Protein AF-S9SF63-F1 (afdb_monomer)

Secondary structure (DSSP, 8-state):
-PPPPPP-TTHHHHHHHHHHHHTT-HHHHHHHHHHHHHHSTT-HHHHHHHHHHHHHHT-HHHHHHHHHHHHHH-TT-HHHHHHHHHHHHHTT-HHHHHHHHHHHHHH-TT-HHHHHHHHHHHHHTT-HHHHHHHHHHHTTTS---HHHHHHHHHHHHHTT-HHHHHHHHHHHHHH-TT-HHHHHHHHHHHHHTT-HHHHHHHHGGGG-SSS--HHHHHHHHHHHHHTT-HHHHHHHHHHHHHHHHHHHHHTTT--SEEEE-SBS--S---TTSGGGG------B--HHHHHHHHHHHHHTT--EEEE-SSSS-GGGSTTHHHHHHHHHHTT-EEEEEE-STT--HHHHHHHHHH--SEEEEEE--SSHHHHHHHSTT--HHHHHHHHHHHHHHHTTSS-EEEEEEE-SSS-HHHHHHHHHHHHHTT---EEEE----TTTTS--SEEETTTTEEESS--SS------HHHHHEEEE-TTSEEES-TTT-SS-TTEEEETTTS-HHHHHHSHHHHHHHHHHHHS--TTSTTGGG---S--

Structure (mmCIF, N/CA/C/O backbone):
data_AF-S9SF63-F1
#
_entry.id   AF-S9SF63-F1
#
loop_
_atom_site.group_PDB
_atom_site.id
_atom_site.type_symbol
_atom_site.label_atom_id
_atom_site.label_alt_id
_atom_site.label_comp_id
_atom_site.label_asym_id
_atom_site.label_entity_id
_atom_site.label_seq_id
_atom_site.pdbx_PDB_ins_code
_atom_site.Cartn_x
_atom_site.Cartn_y
_atom_site.Cartn_z
_atom_site.occupancy
_atom_site.B_iso_or_equiv
_atom_site.auth_seq_id
_atom_site.auth_comp_id
_atom_site.auth_asym_id
_atom_site.auth_atom_id
_atom_site.pdbx_PDB_model_num
ATOM 1 N N . MET A 1 1 ? 37.913 -46.992 -35.379 1.00 38.44 1 MET A N 1
ATOM 2 C CA . MET A 1 1 ? 38.208 -46.673 -33.968 1.00 38.44 1 MET A CA 1
ATOM 3 C C . MET A 1 1 ? 37.415 -45.438 -33.601 1.00 38.44 1 MET A C 1
ATOM 5 O O . MET A 1 1 ? 37.740 -44.353 -34.059 1.00 38.44 1 MET A O 1
ATOM 9 N N . SER A 1 2 ? 36.317 -45.628 -32.880 1.00 41.56 2 SER A N 1
ATOM 10 C CA . SER A 1 2 ? 35.478 -44.558 -32.345 1.00 41.56 2 SER A CA 1
ATOM 11 C C . SER A 1 2 ? 36.283 -43.828 -31.269 1.00 41.56 2 SER A C 1
ATOM 13 O O . SER A 1 2 ? 36.704 -44.463 -30.302 1.00 41.56 2 SER A O 1
ATOM 15 N N . HIS A 1 3 ? 36.568 -42.537 -31.446 1.00 42.31 3 HIS A N 1
ATOM 16 C CA . HIS A 1 3 ? 37.151 -41.742 -30.366 1.00 42.31 3 HIS A CA 1
ATOM 17 C C . HIS A 1 3 ? 36.178 -41.720 -29.177 1.00 42.31 3 HIS A C 1
ATOM 19 O O . HIS A 1 3 ? 34.980 -41.517 -29.393 1.00 42.31 3 HIS A O 1
ATOM 25 N N . PRO A 1 4 ? 36.655 -41.948 -27.940 1.00 45.84 4 PRO A N 1
ATOM 26 C CA . PRO A 1 4 ? 35.818 -41.759 -26.767 1.00 45.84 4 PRO A CA 1
ATOM 27 C C . PRO A 1 4 ? 35.407 -40.278 -26.707 1.00 45.84 4 PRO A C 1
ATOM 29 O O . PRO A 1 4 ? 36.229 -39.415 -27.028 1.00 45.84 4 PRO A O 1
ATOM 32 N N . PRO A 1 5 ? 34.157 -39.953 -26.335 1.00 51.12 5 PRO A N 1
ATOM 33 C CA . PRO A 1 5 ? 33.762 -38.563 -26.167 1.00 51.12 5 PRO A CA 1
ATOM 34 C C . PRO A 1 5 ? 34.651 -37.934 -25.089 1.00 51.12 5 PRO A C 1
ATOM 36 O O . PRO A 1 5 ? 34.799 -38.490 -23.999 1.00 51.12 5 PRO A O 1
ATOM 39 N N . HIS A 1 6 ? 35.279 -36.798 -25.402 1.00 54.94 6 HIS A N 1
ATOM 40 C CA . HIS A 1 6 ? 35.983 -36.006 -24.397 1.00 54.94 6 HIS A CA 1
ATOM 41 C C . HIS A 1 6 ? 35.004 -35.678 -23.256 1.00 54.94 6 HIS A C 1
ATOM 43 O O . HIS A 1 6 ? 33.873 -35.279 -23.547 1.00 54.94 6 HIS A O 1
ATOM 49 N N . PRO A 1 7 ? 35.393 -35.859 -21.980 1.00 60.97 7 PRO A N 1
ATOM 50 C CA . PRO A 1 7 ? 34.524 -35.515 -20.863 1.00 60.97 7 PRO A CA 1
ATOM 51 C C . PRO A 1 7 ? 34.191 -34.023 -20.931 1.00 60.97 7 PRO A C 1
ATOM 53 O O . PRO A 1 7 ? 35.088 -33.201 -21.122 1.00 60.97 7 PRO A O 1
ATOM 56 N N . ASP A 1 8 ? 32.904 -33.693 -20.808 1.00 74.38 8 ASP A N 1
ATOM 57 C CA . ASP A 1 8 ? 32.425 -32.312 -20.824 1.00 74.38 8 ASP A CA 1
ATOM 58 C C . ASP A 1 8 ? 33.157 -31.512 -19.728 1.00 74.38 8 ASP A C 1
ATOM 60 O O . ASP A 1 8 ? 32.989 -31.816 -18.540 1.00 74.38 8 ASP A O 1
ATOM 64 N N . PRO A 1 9 ? 33.981 -30.507 -20.088 1.00 76.25 9 PRO A N 1
ATOM 65 C CA . PRO A 1 9 ? 34.770 -29.748 -19.122 1.00 76.25 9 PRO A CA 1
ATOM 66 C C . PRO A 1 9 ? 33.896 -28.966 -18.131 1.00 76.25 9 PRO A C 1
ATOM 68 O O . PRO A 1 9 ? 34.390 -28.534 -17.090 1.00 76.25 9 PRO A O 1
ATOM 71 N N . LEU A 1 10 ? 32.604 -28.788 -18.426 1.00 86.38 10 LEU A N 1
ATOM 72 C CA . LEU A 1 10 ? 31.649 -28.142 -17.534 1.00 86.38 10 LEU A CA 1
ATOM 73 C C . LEU A 1 10 ? 31.012 -29.102 -16.528 1.00 86.38 10 LEU A C 1
ATOM 75 O O . LEU A 1 10 ? 30.537 -28.638 -15.491 1.00 86.38 10 LEU A O 1
ATOM 79 N N . ALA A 1 11 ? 30.997 -30.412 -16.790 1.00 85.50 11 ALA A N 1
ATOM 80 C CA . ALA A 1 11 ? 30.270 -31.373 -15.960 1.00 85.50 11 ALA A CA 1
ATOM 81 C C . ALA A 1 11 ? 30.672 -31.329 -14.468 1.00 85.50 11 ALA A C 1
ATOM 83 O O . ALA A 1 11 ? 29.767 -31.306 -13.629 1.00 85.50 11 ALA A O 1
ATOM 84 N N . PRO A 1 12 ? 31.967 -31.218 -14.097 1.00 89.19 12 PRO A N 1
ATOM 85 C CA . PRO A 1 12 ? 32.358 -31.052 -12.696 1.00 89.19 12 PRO A CA 1
ATOM 86 C C . PRO A 1 12 ? 31.850 -29.736 -12.093 1.00 89.19 12 PRO A C 1
ATOM 88 O O . PRO A 1 12 ? 31.264 -29.741 -11.016 1.00 89.19 12 PRO A O 1
ATOM 91 N N . LEU A 1 13 ? 31.988 -28.616 -12.815 1.00 90.31 13 LEU A N 1
ATOM 92 C CA . LEU A 1 13 ? 31.566 -27.290 -12.342 1.00 90.31 13 LEU A CA 1
ATOM 93 C C . LEU A 1 13 ? 30.051 -27.211 -12.114 1.00 90.31 13 LEU A C 1
ATOM 95 O O . LEU A 1 13 ? 29.602 -26.618 -11.134 1.00 90.31 13 LEU A O 1
ATOM 99 N N . LEU A 1 14 ? 29.262 -27.801 -13.015 1.00 90.19 14 LEU A N 1
ATOM 100 C CA . LEU A 1 14 ? 27.804 -27.845 -12.902 1.00 90.19 14 LEU A CA 1
ATOM 101 C C . LEU A 1 14 ? 27.357 -28.795 -11.784 1.00 90.19 14 LEU A C 1
ATOM 103 O O . LEU A 1 14 ? 26.437 -28.464 -11.038 1.00 90.19 14 LEU A O 1
ATOM 107 N N . SER A 1 15 ? 28.029 -29.940 -11.624 1.00 92.00 15 SER A N 1
ATOM 108 C CA . SER A 1 15 ? 27.787 -30.862 -10.510 1.00 92.00 15 SER A CA 1
ATOM 109 C C . SER A 1 15 ? 28.074 -30.198 -9.160 1.00 92.00 15 SER A C 1
ATOM 111 O O . SER A 1 15 ? 27.235 -30.242 -8.259 1.00 92.00 15 SER A O 1
ATOM 113 N N . ASP A 1 16 ? 29.212 -29.515 -9.030 1.00 92.44 16 ASP A N 1
ATOM 114 C CA . ASP A 1 16 ? 29.576 -28.791 -7.811 1.00 92.44 16 ASP A CA 1
ATOM 115 C C . ASP A 1 16 ? 28.585 -27.665 -7.512 1.00 92.44 16 ASP A C 1
ATOM 117 O O . ASP A 1 16 ? 28.157 -27.509 -6.368 1.00 92.44 16 ASP A O 1
ATOM 121 N N . ALA A 1 17 ? 28.151 -26.913 -8.531 1.00 92.31 17 ALA A N 1
ATOM 122 C CA . ALA A 1 17 ? 27.133 -25.878 -8.364 1.00 92.31 17 ALA A CA 1
ATOM 123 C C . ALA A 1 17 ? 25.829 -26.443 -7.768 1.00 92.31 17 ALA A C 1
ATOM 125 O O . ALA A 1 17 ? 25.271 -25.841 -6.852 1.00 92.31 17 ALA A O 1
ATOM 126 N N . LEU A 1 18 ? 25.381 -27.623 -8.216 1.00 91.62 18 LEU A N 1
ATOM 127 C CA . LEU A 1 18 ? 24.201 -28.303 -7.663 1.00 91.62 18 LEU A CA 1
ATOM 128 C C . LEU A 1 18 ? 24.418 -28.785 -6.220 1.00 91.62 18 LEU A C 1
ATOM 130 O O . LEU A 1 18 ? 23.509 -28.700 -5.393 1.00 91.62 18 LEU A O 1
ATOM 134 N N . VAL A 1 19 ? 25.615 -29.280 -5.889 1.00 95.06 19 VAL A N 1
ATOM 135 C CA . VAL A 1 19 ? 25.972 -29.665 -4.511 1.00 95.06 19 VAL A CA 1
ATOM 136 C C . VAL A 1 19 ? 25.953 -28.445 -3.590 1.00 95.06 19 VAL A C 1
ATOM 138 O O . VAL A 1 19 ? 25.420 -28.506 -2.480 1.00 95.06 19 VAL A O 1
ATOM 141 N N . HIS A 1 20 ? 26.511 -27.329 -4.050 1.00 94.44 20 HIS A N 1
ATOM 142 C CA . HIS A 1 20 ? 26.512 -26.069 -3.321 1.00 94.44 20 HIS A CA 1
ATOM 143 C C . HIS A 1 20 ? 25.103 -25.501 -3.144 1.00 94.44 20 HIS A C 1
ATOM 145 O O . HIS A 1 20 ? 24.772 -25.076 -2.038 1.00 94.44 20 HIS A O 1
ATOM 151 N N . GLU A 1 21 ? 24.252 -25.582 -4.169 1.00 91.31 21 GLU A N 1
ATOM 152 C CA . GLU A 1 21 ? 22.842 -25.196 -4.086 1.00 91.31 21 GLU A CA 1
ATOM 153 C C . GLU A 1 21 ? 22.094 -25.986 -3.005 1.00 91.31 21 GLU A C 1
ATOM 155 O O . GLU A 1 21 ? 21.473 -25.391 -2.123 1.00 91.31 21 GLU A O 1
ATOM 160 N N . ARG A 1 22 ? 22.203 -27.322 -3.015 1.00 93.38 22 ARG A N 1
ATOM 161 C CA . ARG A 1 22 ? 21.556 -28.188 -2.011 1.00 93.38 22 ARG A CA 1
ATOM 162 C C . ARG A 1 22 ? 22.035 -27.909 -0.590 1.00 93.38 22 ARG A C 1
ATOM 164 O O . ARG A 1 22 ? 21.291 -28.126 0.359 1.00 93.38 22 ARG A O 1
ATOM 171 N N . ALA A 1 23 ? 23.267 -27.435 -0.445 1.00 93.81 23 ALA A N 1
ATOM 172 C CA . ALA A 1 23 ? 23.849 -27.087 0.840 1.00 93.81 23 ALA A CA 1
ATOM 173 C C . ALA A 1 23 ? 23.658 -25.610 1.237 1.00 93.81 23 ALA A C 1
ATOM 175 O O . ALA A 1 23 ? 24.231 -25.184 2.238 1.00 93.81 23 ALA A O 1
ATOM 176 N N . GLY A 1 24 ? 22.919 -24.814 0.452 1.00 91.81 24 GLY A N 1
ATOM 177 C CA . GLY A 1 24 ? 22.707 -23.383 0.706 1.00 91.81 24 GLY A CA 1
ATOM 178 C C . GLY A 1 24 ? 23.967 -22.516 0.574 1.00 91.81 24 GLY A C 1
ATOM 179 O O . GLY A 1 24 ? 23.981 -21.369 1.014 1.00 91.81 24 GLY A O 1
ATOM 180 N N . ARG A 1 25 ? 25.037 -23.046 -0.027 1.00 95.00 25 ARG A N 1
ATOM 181 C CA . ARG A 1 25 ? 26.324 -22.366 -0.241 1.00 95.00 25 ARG A CA 1
ATOM 182 C C . ARG A 1 25 ? 26.292 -21.560 -1.542 1.00 95.00 25 ARG A C 1
ATOM 184 O O . ARG A 1 25 ? 26.905 -21.922 -2.544 1.00 95.00 25 ARG A O 1
ATOM 191 N N . PHE A 1 26 ? 25.502 -20.489 -1.542 1.00 92.50 26 PHE A N 1
ATOM 192 C CA . PHE A 1 26 ? 25.178 -19.724 -2.751 1.00 92.50 26 PHE A CA 1
ATOM 193 C C . PHE A 1 26 ? 26.367 -18.961 -3.353 1.00 92.50 26 PHE A C 1
ATOM 195 O O . PHE A 1 26 ? 26.448 -18.845 -4.573 1.00 92.50 26 PHE A O 1
ATOM 202 N N . ALA A 1 27 ? 27.323 -18.509 -2.536 1.00 92.75 27 ALA A N 1
ATOM 203 C CA . ALA A 1 27 ? 28.532 -17.837 -3.023 1.00 92.75 27 ALA A CA 1
ATOM 204 C C . ALA A 1 27 ? 29.460 -18.805 -3.783 1.00 92.75 27 ALA A C 1
ATOM 206 O O . ALA A 1 27 ? 30.020 -18.478 -4.831 1.00 92.75 27 ALA A O 1
ATOM 207 N N . GLU A 1 28 ? 29.607 -20.031 -3.278 1.00 94.00 28 GLU A N 1
ATOM 208 C CA . GLU A 1 28 ? 30.326 -21.112 -3.949 1.00 94.00 28 GLU A CA 1
ATOM 209 C C . GLU A 1 28 ? 29.626 -21.512 -5.252 1.00 94.00 28 GLU A C 1
ATOM 211 O O . GLU A 1 28 ? 30.283 -21.627 -6.286 1.00 94.00 28 GLU A O 1
ATOM 216 N N . MET A 1 29 ? 28.297 -21.670 -5.215 1.00 95.31 29 MET A N 1
ATOM 217 C CA . MET A 1 29 ? 27.478 -21.952 -6.397 1.00 95.31 29 MET A CA 1
ATOM 218 C C . MET A 1 29 ? 27.692 -20.883 -7.475 1.00 95.31 29 MET A C 1
ATOM 220 O O . MET A 1 29 ? 28.004 -21.221 -8.617 1.00 95.31 29 MET A O 1
ATOM 224 N N . GLU A 1 30 ? 27.586 -19.601 -7.117 1.00 95.44 30 GLU A N 1
ATOM 225 C CA . GLU A 1 30 ? 27.812 -18.488 -8.041 1.00 95.44 30 GLU A CA 1
ATOM 226 C C . GLU A 1 30 ? 29.205 -18.553 -8.669 1.00 95.44 30 GLU A C 1
ATOM 228 O O . GLU A 1 30 ? 29.353 -18.420 -9.885 1.00 95.44 30 GLU A O 1
ATOM 233 N N . ARG A 1 31 ? 30.234 -18.815 -7.860 1.00 95.44 31 ARG A N 1
ATOM 234 C CA . ARG A 1 31 ? 31.614 -18.942 -8.333 1.00 95.44 31 ARG A CA 1
ATOM 235 C C . ARG A 1 31 ? 31.781 -20.101 -9.315 1.00 95.44 31 ARG A C 1
ATOM 237 O O . ARG A 1 31 ? 32.428 -19.905 -10.349 1.00 95.44 31 ARG A O 1
ATOM 244 N N . CYS A 1 32 ? 31.195 -21.269 -9.051 1.00 95.12 32 CYS A N 1
ATOM 245 C CA . CYS A 1 32 ? 31.207 -22.398 -9.988 1.00 95.12 32 CYS A CA 1
ATOM 246 C C . CYS A 1 32 ? 30.523 -22.028 -11.312 1.00 95.12 32 CYS A C 1
ATOM 248 O O . CYS A 1 32 ? 31.107 -22.210 -12.381 1.00 95.12 32 CYS A O 1
ATOM 250 N N . LEU A 1 33 ? 29.338 -21.416 -11.253 1.00 95.56 33 LEU A N 1
ATOM 251 C CA . LEU A 1 33 ? 28.565 -21.035 -12.437 1.00 95.56 33 LEU A CA 1
ATOM 252 C C . LEU A 1 33 ? 29.236 -19.922 -13.254 1.00 95.56 33 LEU A C 1
ATOM 254 O O . LEU A 1 33 ? 29.310 -20.020 -14.477 1.00 95.56 33 LEU A O 1
ATOM 258 N N . ARG A 1 34 ? 29.797 -18.889 -12.613 1.00 95.31 34 ARG A N 1
ATOM 259 C CA . ARG A 1 34 ? 30.567 -17.842 -13.310 1.00 95.31 34 ARG A CA 1
ATOM 260 C C . ARG A 1 34 ? 31.847 -18.402 -13.925 1.00 95.31 34 ARG A C 1
ATOM 262 O O . ARG A 1 34 ? 32.265 -17.932 -14.978 1.00 95.31 34 ARG A O 1
ATOM 269 N N . THR A 1 35 ? 32.456 -19.415 -13.307 1.00 94.38 35 THR A N 1
ATOM 270 C CA . THR A 1 35 ? 33.583 -20.142 -13.912 1.00 94.38 35 THR A CA 1
ATOM 271 C C . THR A 1 35 ? 33.132 -20.911 -15.149 1.00 94.38 35 THR A C 1
ATOM 273 O O . THR A 1 35 ? 33.767 -20.779 -16.191 1.00 94.38 35 THR A O 1
ATOM 276 N N . ALA A 1 36 ? 31.996 -21.611 -15.079 1.00 93.00 36 ALA A N 1
ATOM 277 C CA . ALA A 1 36 ? 31.409 -22.286 -16.233 1.00 93.00 36 ALA A CA 1
ATOM 278 C C . ALA A 1 36 ? 31.113 -21.305 -17.382 1.00 93.00 36 ALA A C 1
ATOM 280 O O . ALA A 1 36 ? 31.442 -21.602 -18.528 1.00 93.00 36 ALA A O 1
ATOM 281 N N . LEU A 1 37 ? 30.599 -20.103 -17.086 1.00 93.06 37 LEU A N 1
ATOM 282 C CA . LEU A 1 37 ? 30.386 -19.057 -18.095 1.00 93.06 37 LEU A CA 1
ATOM 283 C C . LEU A 1 37 ? 31.686 -18.445 -18.643 1.00 93.06 37 LEU A C 1
ATOM 285 O O . LEU A 1 37 ? 31.675 -17.899 -19.737 1.00 93.06 37 LEU A O 1
ATOM 289 N N . ARG A 1 38 ? 32.825 -18.525 -17.947 1.00 94.00 38 ARG A N 1
ATOM 290 C CA . ARG A 1 38 ? 34.114 -18.141 -18.558 1.00 94.00 38 ARG A CA 1
ATOM 291 C C . ARG A 1 38 ? 34.577 -19.165 -19.592 1.00 94.00 38 ARG A C 1
ATOM 293 O O . ARG A 1 38 ? 35.190 -18.782 -20.581 1.00 94.00 38 ARG A O 1
ATOM 300 N N . THR A 1 39 ? 34.280 -20.445 -19.369 1.00 90.94 39 THR A N 1
ATOM 301 C CA . THR A 1 39 ? 34.623 -21.536 -20.294 1.00 90.94 39 THR A CA 1
ATOM 302 C C . THR A 1 39 ? 33.652 -21.604 -21.473 1.00 90.94 39 THR A C 1
ATOM 304 O O . THR A 1 39 ? 34.082 -21.736 -22.615 1.00 90.94 39 THR A O 1
ATOM 307 N N . VAL A 1 40 ? 32.347 -21.480 -21.213 1.00 89.75 40 VAL A N 1
ATOM 308 C CA . VAL A 1 40 ? 31.288 -21.441 -22.230 1.00 89.75 40 VAL A CA 1
ATOM 309 C C . VAL A 1 40 ? 30.368 -20.251 -21.936 1.00 89.75 40 VAL A C 1
ATOM 311 O O . VAL A 1 40 ? 29.425 -20.388 -21.151 1.00 89.75 40 VAL A O 1
ATOM 314 N N . PRO A 1 41 ? 30.619 -19.087 -22.573 1.00 89.81 41 PRO A N 1
ATOM 315 C CA . PRO A 1 41 ? 29.920 -17.830 -22.305 1.00 89.81 41 PRO A CA 1
ATOM 316 C C . PRO A 1 41 ? 28.410 -17.934 -22.230 1.00 89.81 41 PRO A C 1
ATOM 318 O O . PRO A 1 41 ? 27.832 -17.380 -21.303 1.00 89.81 41 PRO A O 1
ATOM 321 N N . ASP A 1 42 ? 27.772 -18.669 -23.136 1.00 88.00 42 ASP A N 1
ATOM 322 C CA . ASP A 1 42 ? 26.313 -18.729 -23.204 1.00 88.00 42 ASP A CA 1
ATOM 323 C C . ASP A 1 42 ? 25.749 -20.111 -22.855 1.00 88.00 42 ASP A C 1
ATOM 325 O O . ASP A 1 42 ? 24.787 -20.569 -23.471 1.00 88.00 42 ASP A O 1
ATOM 329 N N . HIS A 1 43 ? 26.348 -20.796 -21.875 1.00 90.62 43 HIS A N 1
ATOM 330 C CA . HIS A 1 43 ? 25.829 -22.074 -21.390 1.00 90.62 43 HIS A CA 1
ATOM 331 C C . HIS A 1 43 ? 24.425 -21.896 -20.759 1.00 90.62 43 HIS A C 1
ATOM 333 O O . HIS A 1 43 ? 24.317 -21.259 -19.702 1.00 90.62 43 HIS A O 1
ATOM 339 N N . PRO A 1 44 ? 23.344 -22.469 -21.336 1.00 87.75 44 PRO A N 1
ATOM 340 C CA . PRO A 1 44 ? 21.968 -22.137 -20.947 1.00 87.75 44 PRO A CA 1
ATOM 341 C C . PRO A 1 44 ? 21.654 -22.416 -19.475 1.00 87.75 44 PRO A C 1
ATOM 343 O O . PRO A 1 44 ? 21.092 -21.564 -18.790 1.00 87.75 44 PRO A O 1
ATOM 346 N N . GLY A 1 45 ? 22.081 -23.573 -18.957 1.00 89.31 45 GLY A N 1
ATOM 347 C CA . GLY A 1 45 ? 21.830 -23.947 -17.561 1.00 89.31 45 GLY A CA 1
ATOM 348 C C . GLY A 1 45 ? 22.550 -23.047 -16.554 1.00 89.31 45 GLY A C 1
ATOM 349 O O . GLY A 1 45 ? 22.028 -22.792 -15.472 1.00 89.31 45 GLY A O 1
ATOM 350 N N . ALA A 1 46 ? 23.719 -22.510 -16.921 1.00 93.00 46 ALA A N 1
ATOM 351 C CA . ALA A 1 46 ? 24.482 -21.630 -16.037 1.00 93.00 46 ALA A CA 1
ATOM 352 C C . ALA A 1 46 ? 23.930 -20.198 -16.052 1.00 93.00 46 ALA A C 1
ATOM 354 O O . ALA A 1 46 ? 23.832 -19.576 -14.995 1.00 93.00 46 ALA A O 1
ATOM 355 N N . LEU A 1 47 ? 23.499 -19.707 -17.222 1.00 96.06 47 LEU A N 1
ATOM 356 C CA . LEU A 1 47 ? 22.774 -18.440 -17.346 1.00 96.06 47 LEU A CA 1
ATOM 357 C C . LEU A 1 47 ? 21.469 -18.462 -16.543 1.00 96.06 47 LEU A C 1
ATOM 359 O O . LEU A 1 47 ? 21.223 -17.547 -15.762 1.00 96.06 47 LEU A O 1
ATOM 363 N N . PHE A 1 48 ? 20.675 -19.530 -16.677 1.00 95.19 48 PHE A N 1
ATOM 364 C CA . PHE A 1 48 ? 19.445 -19.721 -15.909 1.00 95.19 48 PHE A CA 1
ATOM 365 C C . PHE A 1 48 ? 19.699 -19.731 -14.395 1.00 95.19 48 PHE A C 1
ATOM 367 O O . PHE A 1 48 ? 19.070 -18.974 -13.657 1.00 95.19 48 PHE A O 1
ATOM 374 N N . ALA A 1 49 ? 20.646 -20.550 -13.927 1.00 94.81 49 ALA A N 1
ATOM 375 C CA . ALA A 1 49 ? 20.927 -20.681 -12.501 1.00 94.81 49 ALA A CA 1
ATOM 376 C C . ALA A 1 49 ? 21.435 -19.369 -11.876 1.00 94.81 49 ALA A C 1
ATOM 378 O O . ALA A 1 49 ? 21.016 -19.024 -10.772 1.00 94.81 49 ALA A O 1
ATOM 379 N N . LEU A 1 50 ? 22.279 -18.608 -12.585 1.00 96.38 50 LEU A N 1
ATOM 380 C CA . LEU A 1 50 ? 22.739 -17.295 -12.122 1.00 96.38 50 LEU A CA 1
ATOM 381 C C . LEU A 1 50 ? 21.637 -16.233 -12.171 1.00 96.38 50 LEU A C 1
ATOM 383 O O . LEU A 1 50 ? 21.540 -15.440 -11.240 1.00 96.38 50 LEU A O 1
ATOM 387 N N . ALA A 1 51 ? 20.782 -16.225 -13.199 1.00 96.75 51 ALA A N 1
ATOM 388 C CA . ALA A 1 51 ? 19.640 -15.311 -13.253 1.00 96.75 51 ALA A CA 1
ATOM 389 C C . ALA A 1 51 ? 18.683 -15.552 -12.075 1.00 96.75 51 ALA A C 1
ATOM 391 O O . ALA A 1 51 ? 18.275 -14.610 -11.397 1.00 96.75 51 ALA A O 1
ATOM 392 N N . ARG A 1 52 ? 18.397 -16.825 -11.767 1.00 96.25 52 ARG A N 1
ATOM 393 C CA . ARG A 1 52 ? 17.598 -17.222 -10.599 1.00 96.25 52 ARG A CA 1
ATOM 394 C C . ARG A 1 52 ? 18.238 -16.775 -9.288 1.00 96.25 52 ARG A C 1
ATOM 396 O O . ARG A 1 52 ? 17.538 -16.299 -8.398 1.00 96.25 52 ARG A O 1
ATOM 403 N N . LEU A 1 53 ? 19.557 -16.920 -9.171 1.00 95.25 53 LEU A N 1
ATOM 404 C CA . LEU A 1 53 ? 20.307 -16.467 -8.004 1.00 95.25 53 LEU A CA 1
ATOM 405 C C . LEU A 1 53 ? 20.216 -14.946 -7.833 1.00 95.25 53 LEU A C 1
ATOM 407 O O . LEU A 1 53 ? 19.958 -14.470 -6.731 1.00 95.25 53 LEU A O 1
ATOM 411 N N . GLY A 1 54 ? 20.359 -14.202 -8.932 1.00 94.31 54 GLY A N 1
ATOM 412 C CA . GLY A 1 54 ? 20.228 -12.749 -8.948 1.00 94.31 54 GLY A CA 1
ATOM 413 C C . GLY A 1 54 ? 18.844 -12.288 -8.496 1.00 94.31 54 GLY A C 1
ATOM 414 O O . GLY A 1 54 ? 18.760 -11.466 -7.592 1.00 94.31 54 GLY A O 1
ATOM 415 N N . VAL A 1 55 ? 17.763 -12.885 -9.018 1.00 94.81 55 VAL A N 1
ATOM 416 C CA . VAL A 1 55 ? 16.394 -12.602 -8.542 1.00 94.81 55 VAL A CA 1
ATOM 417 C C . VAL A 1 55 ? 16.253 -12.906 -7.048 1.00 94.81 55 VAL A C 1
ATOM 419 O O . VAL A 1 55 ? 15.740 -12.077 -6.302 1.00 94.81 55 VAL A O 1
ATOM 422 N N . ARG A 1 56 ? 16.745 -14.065 -6.588 1.00 93.38 56 ARG A N 1
ATOM 423 C CA . ARG A 1 56 ? 16.639 -14.490 -5.182 1.00 93.38 56 ARG A CA 1
ATOM 424 C C . ARG A 1 56 ? 17.312 -13.523 -4.205 1.00 93.38 56 ARG A C 1
ATOM 426 O O . ARG A 1 56 ? 16.820 -13.361 -3.092 1.00 93.38 56 ARG A O 1
ATOM 433 N N . PHE A 1 57 ? 18.439 -12.933 -4.595 1.00 90.19 57 PHE A N 1
ATOM 434 C CA . PHE A 1 57 ? 19.229 -12.041 -3.740 1.00 90.19 57 PHE A CA 1
ATOM 435 C C . PHE A 1 57 ? 19.082 -10.555 -4.090 1.00 90.19 57 PHE A C 1
ATOM 437 O O . PHE A 1 57 ? 19.792 -9.726 -3.531 1.00 90.19 57 PHE A O 1
ATOM 444 N N . GLY A 1 58 ? 18.140 -10.203 -4.969 1.00 86.94 58 GLY A N 1
ATOM 445 C CA . GLY A 1 58 ? 17.827 -8.815 -5.307 1.00 86.94 58 GLY A CA 1
ATOM 446 C C . GLY A 1 58 ? 18.807 -8.133 -6.265 1.00 86.94 58 GLY A C 1
ATOM 447 O O . GLY A 1 58 ? 18.754 -6.918 -6.423 1.00 86.94 58 GLY A O 1
ATOM 448 N N . HIS A 1 59 ? 19.690 -8.882 -6.927 1.00 91.12 59 HIS A N 1
ATOM 449 C CA . HIS A 1 59 ? 20.573 -8.371 -7.980 1.00 91.12 59 HIS A CA 1
ATOM 450 C C . HIS A 1 59 ? 19.830 -8.364 -9.326 1.00 91.12 59 HIS A C 1
ATOM 452 O O . HIS A 1 59 ? 20.100 -9.181 -10.214 1.00 91.12 59 HIS A O 1
ATOM 458 N N . TYR A 1 60 ? 18.825 -7.497 -9.451 1.00 92.12 60 TYR A N 1
ATOM 459 C CA . TYR A 1 60 ? 17.857 -7.555 -10.547 1.00 92.12 60 TYR A CA 1
ATOM 460 C C . TYR A 1 60 ? 18.440 -7.150 -11.908 1.00 92.12 60 TYR A C 1
ATOM 462 O O . TYR A 1 60 ? 18.079 -7.760 -12.912 1.00 92.12 60 TYR A O 1
ATOM 470 N N . GLU A 1 61 ? 19.371 -6.195 -11.974 1.00 92.88 61 GLU A N 1
ATOM 471 C CA . GLU A 1 61 ? 20.045 -5.798 -13.221 1.00 92.88 61 GLU A CA 1
ATOM 472 C C . GLU A 1 61 ? 20.891 -6.943 -13.801 1.00 92.88 61 GLU A C 1
ATOM 474 O O . GLU A 1 61 ? 20.813 -7.263 -14.996 1.00 92.88 61 GLU A O 1
ATOM 479 N N . ASP A 1 62 ? 21.662 -7.606 -12.935 1.00 92.94 62 ASP A N 1
ATOM 480 C CA . ASP A 1 62 ? 22.444 -8.797 -13.275 1.00 92.94 62 ASP A CA 1
ATOM 481 C C . ASP A 1 62 ? 21.513 -9.925 -13.736 1.00 92.94 62 ASP A C 1
ATOM 483 O O . ASP A 1 62 ? 21.742 -10.543 -14.782 1.00 92.94 62 ASP A O 1
ATOM 487 N N . ALA A 1 63 ? 20.428 -10.166 -12.993 1.00 97.44 63 ALA A N 1
ATOM 488 C CA . ALA A 1 63 ? 19.438 -11.181 -13.329 1.00 97.44 63 ALA A CA 1
ATOM 489 C C . ALA A 1 63 ? 18.774 -10.926 -14.687 1.00 97.44 63 ALA A C 1
ATOM 491 O O . ALA A 1 63 ? 18.667 -11.852 -15.492 1.00 97.44 63 ALA A O 1
ATOM 492 N N . LEU A 1 64 ? 18.379 -9.682 -14.972 1.00 97.81 64 LEU A N 1
ATOM 493 C CA . LEU A 1 64 ? 17.787 -9.277 -16.245 1.00 97.81 64 LEU A CA 1
ATOM 494 C C . LEU A 1 64 ? 18.757 -9.519 -17.407 1.00 97.81 64 LEU A C 1
ATOM 496 O O . LEU A 1 64 ? 18.376 -10.089 -18.433 1.00 97.81 64 LEU A O 1
ATOM 500 N N . THR A 1 65 ? 20.027 -9.151 -17.224 1.00 97.06 65 THR A N 1
ATOM 501 C CA . THR A 1 65 ? 21.084 -9.360 -18.222 1.00 97.06 65 THR A CA 1
ATOM 502 C C . THR A 1 65 ? 21.295 -10.848 -18.506 1.00 97.06 65 THR A C 1
ATOM 504 O O . THR A 1 65 ? 21.327 -11.277 -19.664 1.00 97.06 65 THR A O 1
ATOM 507 N N . LEU A 1 66 ? 21.414 -11.664 -17.457 1.00 97.62 66 LEU A N 1
ATOM 508 C CA . LEU A 1 66 ? 21.623 -13.109 -17.566 1.00 97.62 66 LEU A CA 1
ATOM 509 C C . LEU A 1 66 ? 20.409 -13.822 -18.174 1.00 97.62 66 LEU A C 1
ATOM 511 O O . LEU A 1 66 ? 20.585 -14.671 -19.051 1.00 97.62 66 LEU A O 1
ATOM 515 N N . ALA A 1 67 ? 19.192 -13.444 -17.774 1.00 97.44 67 ALA A N 1
ATOM 516 C CA . ALA A 1 67 ? 17.957 -13.969 -18.345 1.00 97.44 67 ALA A CA 1
ATOM 517 C C . ALA A 1 67 ? 17.843 -13.624 -19.837 1.00 97.44 67 ALA A C 1
ATOM 519 O O . ALA A 1 67 ? 17.546 -14.500 -20.647 1.00 97.44 67 ALA A O 1
ATOM 520 N N . GLY A 1 68 ? 18.161 -12.383 -20.226 1.00 97.06 68 GLY A N 1
ATOM 521 C CA . GLY A 1 68 ? 18.186 -11.952 -21.626 1.00 97.06 68 GLY A CA 1
ATOM 522 C C . GLY A 1 68 ? 19.152 -12.775 -22.481 1.00 97.06 68 GLY A C 1
ATOM 523 O O . GLY A 1 68 ? 18.769 -13.276 -23.538 1.00 97.06 68 GLY A O 1
ATOM 524 N N . ARG A 1 69 ? 20.378 -13.001 -21.993 1.00 96.94 69 ARG A N 1
ATOM 525 C CA . ARG A 1 69 ? 21.357 -13.883 -22.655 1.00 96.94 69 ARG A CA 1
ATOM 526 C C . ARG A 1 69 ? 20.864 -15.327 -22.740 1.00 96.94 69 ARG A C 1
ATOM 528 O O . ARG A 1 69 ? 21.041 -15.976 -23.769 1.00 96.94 69 ARG A O 1
ATOM 535 N N . GLY A 1 70 ? 20.215 -15.820 -21.685 1.00 96.06 70 GLY A N 1
ATOM 536 C CA . GLY A 1 70 ? 19.601 -17.146 -21.663 1.00 96.06 70 GLY A CA 1
ATOM 537 C C . GLY A 1 70 ? 18.525 -17.292 -22.738 1.00 96.06 70 GLY A C 1
ATOM 538 O O . GLY A 1 70 ? 18.528 -18.271 -23.481 1.00 96.06 70 GLY A O 1
ATOM 539 N N . LEU A 1 71 ? 17.653 -16.291 -22.880 1.00 96.62 71 LEU A N 1
ATOM 540 C CA . LEU A 1 71 ? 16.561 -16.276 -23.858 1.00 96.62 71 LEU A CA 1
ATOM 541 C C . LEU A 1 71 ? 17.050 -16.243 -25.310 1.00 96.62 71 LEU A C 1
ATOM 543 O O . LEU A 1 71 ? 16.372 -16.776 -26.181 1.00 96.62 71 LEU A O 1
ATOM 547 N N . VAL A 1 72 ? 18.240 -15.700 -25.590 1.00 96.12 72 VAL A N 1
ATOM 548 C CA . VAL A 1 72 ? 18.858 -15.808 -26.927 1.00 96.12 72 VAL A CA 1
ATOM 549 C C . VAL A 1 72 ? 19.144 -17.272 -27.292 1.00 96.12 72 VAL A C 1
ATOM 551 O O . VAL A 1 72 ? 19.052 -17.649 -28.459 1.00 96.12 72 VAL A O 1
ATOM 554 N N . ARG A 1 73 ? 19.480 -18.116 -26.308 1.00 93.81 73 ARG A N 1
ATOM 555 C CA . ARG A 1 73 ? 19.785 -19.544 -26.514 1.00 93.81 73 ARG A CA 1
ATOM 556 C C . ARG A 1 73 ? 18.562 -20.444 -26.371 1.00 93.81 73 ARG A C 1
ATOM 558 O O . ARG A 1 73 ? 18.451 -21.434 -27.087 1.00 93.81 73 ARG A O 1
ATOM 565 N N . ALA A 1 74 ? 17.652 -20.094 -25.470 1.00 93.69 74 ALA A N 1
ATOM 566 C CA . ALA A 1 74 ? 16.432 -20.831 -25.178 1.00 93.69 74 ALA A CA 1
ATOM 567 C C . ALA A 1 74 ? 15.214 -19.884 -25.209 1.00 93.69 74 ALA A C 1
ATOM 569 O O . ALA A 1 74 ? 14.616 -19.616 -24.166 1.00 93.69 74 ALA A O 1
ATOM 570 N N . PRO A 1 75 ? 14.799 -19.391 -26.396 1.00 94.56 75 PRO A N 1
ATOM 571 C CA . PRO A 1 75 ? 13.727 -18.391 -26.516 1.00 94.56 75 PRO A CA 1
ATOM 572 C C . PRO A 1 75 ? 12.355 -18.895 -26.048 1.00 94.56 75 PRO A C 1
ATOM 574 O O . PRO A 1 75 ? 11.447 -18.103 -25.804 1.00 94.56 75 PRO A O 1
ATOM 577 N N . ARG A 1 76 ? 12.205 -20.218 -25.920 1.00 96.19 76 ARG A N 1
ATOM 578 C CA . ARG A 1 76 ? 10.991 -20.906 -25.467 1.00 96.19 76 ARG A CA 1
ATOM 579 C C . A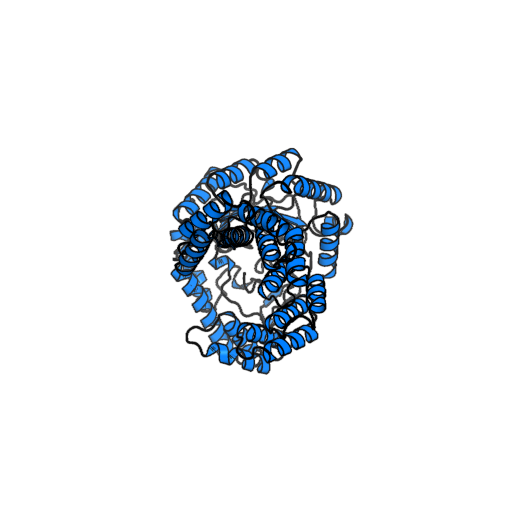RG A 1 76 ? 11.088 -21.440 -24.032 1.00 96.19 76 ARG A C 1
ATOM 581 O O . ARG A 1 76 ? 10.310 -22.322 -23.688 1.00 96.19 76 ARG A O 1
ATOM 588 N N . SER A 1 77 ? 12.028 -20.959 -23.213 1.00 96.56 77 SER A N 1
ATOM 589 C CA . SER A 1 77 ? 12.066 -21.297 -21.782 1.00 96.56 77 SER A CA 1
ATOM 590 C C . SER A 1 77 ? 11.070 -20.420 -21.020 1.00 96.56 77 SER A C 1
ATOM 592 O O . SER A 1 77 ? 11.303 -19.211 -20.921 1.00 96.56 77 SER A O 1
ATOM 594 N N . PRO A 1 78 ? 9.973 -20.985 -20.480 1.00 96.75 78 PRO A N 1
ATOM 595 C CA . PRO A 1 78 ? 9.071 -20.221 -19.627 1.00 96.75 78 PRO A CA 1
ATOM 596 C C . PRO A 1 78 ? 9.815 -19.656 -18.413 1.00 96.75 78 PRO A C 1
ATOM 598 O O . PRO A 1 78 ? 9.559 -18.522 -18.018 1.00 96.75 78 PRO A O 1
ATOM 601 N N . GLU A 1 79 ? 10.774 -20.396 -17.851 1.00 97.12 79 GLU A N 1
ATOM 602 C CA . GLU A 1 79 ? 11.466 -20.019 -16.621 1.00 97.12 79 GLU A CA 1
ATOM 603 C C . GLU A 1 79 ? 12.353 -18.790 -16.784 1.00 97.12 79 GLU A C 1
ATOM 605 O O . GLU A 1 79 ? 12.390 -17.927 -15.911 1.00 97.12 79 GLU A O 1
ATOM 610 N N . LEU A 1 80 ? 13.030 -18.658 -17.924 1.00 97.44 80 LEU A N 1
ATOM 611 C CA . LEU A 1 80 ? 13.808 -17.459 -18.225 1.00 97.44 80 LEU A CA 1
ATOM 612 C C . LEU A 1 80 ? 12.919 -16.234 -18.484 1.00 97.44 80 LEU A C 1
ATOM 614 O O . LEU A 1 80 ? 13.298 -15.124 -18.108 1.00 97.44 80 LEU A O 1
ATOM 618 N N . HIS A 1 81 ? 11.740 -16.420 -19.088 1.00 98.19 81 HIS A N 1
ATOM 619 C CA . HIS A 1 81 ? 10.752 -15.344 -19.236 1.00 98.19 81 HIS A CA 1
ATOM 620 C C . HIS A 1 81 ? 10.190 -14.904 -17.880 1.00 98.19 81 HIS A C 1
ATOM 622 O O . HIS A 1 81 ? 10.096 -13.706 -17.627 1.00 98.19 81 HIS A O 1
ATOM 628 N N . HIS A 1 82 ? 9.905 -15.847 -16.980 1.00 98.06 82 HIS A N 1
ATOM 629 C CA . HIS A 1 82 ? 9.474 -15.555 -15.610 1.00 98.06 82 HIS A CA 1
ATOM 630 C C . HIS A 1 82 ? 10.535 -14.773 -14.828 1.00 98.06 82 HIS A C 1
ATOM 632 O O . HIS A 1 82 ? 10.244 -13.686 -14.334 1.00 98.06 82 HIS A O 1
ATOM 638 N N . LEU A 1 83 ? 11.789 -15.240 -14.814 1.00 98.00 83 LEU A N 1
ATOM 639 C CA . LEU A 1 83 ? 12.899 -14.539 -14.154 1.00 98.00 83 LEU A CA 1
ATOM 640 C C . LEU A 1 83 ? 13.112 -13.126 -14.712 1.00 98.00 83 LEU A C 1
ATOM 642 O O . LEU A 1 83 ? 13.332 -12.186 -13.947 1.00 98.00 83 LEU A O 1
ATOM 646 N N . ARG A 1 84 ? 13.012 -12.961 -16.038 1.00 98.12 84 ARG A N 1
ATOM 647 C CA . ARG A 1 84 ? 13.035 -11.645 -16.686 1.00 98.12 84 ARG A CA 1
ATOM 648 C C . ARG A 1 84 ? 11.880 -10.769 -16.195 1.00 98.12 84 ARG A C 1
ATOM 650 O O . ARG A 1 84 ? 12.110 -9.604 -15.887 1.00 98.12 84 ARG A O 1
ATOM 657 N N . GLY A 1 85 ? 10.670 -11.319 -16.112 1.00 97.44 85 GLY A N 1
ATOM 658 C CA . GLY A 1 85 ? 9.485 -10.626 -15.608 1.00 97.44 85 GLY A CA 1
ATOM 659 C C . GLY A 1 85 ? 9.657 -10.128 -14.175 1.00 97.44 85 GLY A C 1
ATOM 660 O O . GLY A 1 85 ? 9.463 -8.943 -13.915 1.00 97.44 85 GLY A O 1
ATOM 661 N N . VAL A 1 86 ? 10.109 -10.994 -13.266 1.00 96.62 86 VAL A N 1
ATOM 662 C CA . VAL A 1 86 ? 10.356 -10.636 -11.860 1.00 96.62 86 VAL A CA 1
ATOM 663 C C . VAL A 1 86 ? 11.452 -9.573 -11.732 1.00 96.62 86 VAL A C 1
ATOM 665 O O . VAL A 1 86 ? 11.295 -8.617 -10.969 1.00 96.62 86 VAL A O 1
ATOM 668 N N . ALA A 1 87 ? 12.547 -9.691 -12.489 1.00 96.06 87 ALA A N 1
ATOM 669 C CA . ALA A 1 87 ? 13.606 -8.682 -12.487 1.00 96.06 87 ALA A CA 1
ATOM 670 C C . ALA A 1 87 ? 13.088 -7.317 -12.977 1.00 96.06 87 ALA A C 1
ATOM 672 O O . ALA A 1 87 ? 13.286 -6.310 -12.304 1.00 96.06 87 ALA A O 1
ATOM 673 N N . LEU A 1 88 ? 12.3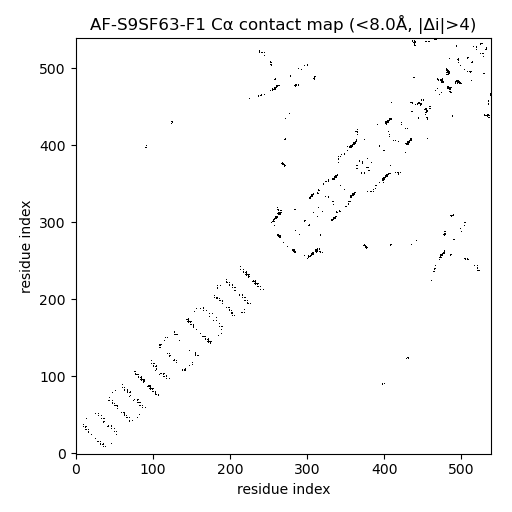54 -7.283 -14.096 1.00 95.62 88 LEU A N 1
ATOM 674 C CA . LEU A 1 88 ? 11.752 -6.056 -14.637 1.00 95.62 88 LEU A CA 1
ATOM 675 C C . LEU A 1 88 ? 10.755 -5.416 -13.667 1.00 95.62 88 LEU A C 1
ATOM 677 O O . LEU A 1 88 ? 10.747 -4.196 -13.518 1.00 95.62 88 LEU A O 1
ATOM 681 N N . ALA A 1 89 ? 9.943 -6.224 -12.981 1.00 89.81 89 ALA A N 1
ATOM 682 C CA . ALA A 1 89 ? 8.999 -5.741 -11.978 1.00 89.81 89 ALA A CA 1
ATOM 683 C C . ALA A 1 89 ? 9.715 -4.986 -10.850 1.00 89.81 89 ALA A C 1
ATOM 685 O O . ALA A 1 89 ? 9.326 -3.870 -10.505 1.00 89.81 89 ALA A O 1
ATOM 686 N N . ASN A 1 90 ? 10.792 -5.566 -10.317 1.00 86.75 90 ASN A N 1
ATOM 687 C CA . ASN A 1 90 ? 11.564 -4.967 -9.229 1.00 86.75 90 ASN A CA 1
ATOM 688 C C . ASN A 1 90 ? 12.408 -3.763 -9.673 1.00 86.75 90 ASN A C 1
ATOM 690 O O . ASN A 1 90 ? 12.647 -2.863 -8.872 1.00 86.75 90 ASN A O 1
ATOM 694 N N . LEU A 1 91 ? 12.800 -3.707 -10.948 1.00 83.81 91 LEU A N 1
ATOM 695 C CA . LEU A 1 91 ? 13.475 -2.555 -11.553 1.00 83.81 91 LEU A CA 1
ATOM 696 C C . LEU A 1 91 ? 12.516 -1.409 -11.922 1.00 83.81 91 LEU A C 1
ATOM 698 O O . LEU A 1 91 ? 12.956 -0.375 -12.411 1.00 83.81 91 LEU A O 1
ATOM 702 N N . GLY A 1 92 ? 11.207 -1.560 -11.691 1.00 78.62 92 GLY A N 1
ATOM 703 C CA . GLY A 1 92 ? 10.228 -0.510 -11.980 1.00 78.62 92 GLY A CA 1
ATOM 704 C C . GLY A 1 92 ? 9.775 -0.451 -13.442 1.00 78.62 92 GLY A C 1
ATOM 705 O O . GLY A 1 92 ? 9.251 0.575 -13.872 1.00 78.62 92 GLY A O 1
ATOM 706 N N . HIS A 1 93 ? 9.902 -1.553 -14.186 1.00 84.94 93 HIS A N 1
ATOM 707 C CA . HIS A 1 93 ? 9.440 -1.704 -15.571 1.00 84.94 93 HIS A CA 1
ATOM 708 C C . HIS A 1 93 ? 8.203 -2.629 -15.666 1.00 84.94 93 HIS A C 1
ATOM 710 O O . HIS A 1 93 ? 8.268 -3.705 -16.268 1.00 84.94 93 HIS A O 1
ATOM 716 N N . PRO A 1 94 ? 7.039 -2.254 -15.090 1.00 84.06 94 PRO A N 1
ATOM 717 C CA . PRO A 1 94 ? 5.890 -3.154 -14.942 1.00 84.06 94 PRO A CA 1
ATOM 718 C C . PRO A 1 94 ? 5.268 -3.592 -16.274 1.00 84.06 94 PRO A C 1
ATOM 720 O O . PRO A 1 94 ? 4.784 -4.715 -16.381 1.00 84.06 94 PRO A O 1
ATOM 723 N N . ALA A 1 95 ? 5.287 -2.745 -17.308 1.00 85.50 95 ALA A N 1
ATOM 724 C CA . ALA A 1 95 ? 4.731 -3.098 -18.616 1.00 85.50 95 ALA A CA 1
ATOM 725 C C . ALA A 1 95 ? 5.529 -4.225 -19.294 1.00 85.50 95 ALA A C 1
ATOM 727 O O . ALA A 1 95 ? 4.951 -5.184 -19.806 1.00 85.50 95 ALA A O 1
ATOM 728 N N . GLU A 1 96 ? 6.859 -4.136 -19.254 1.00 92.00 96 GLU A N 1
ATOM 729 C CA . GLU A 1 96 ? 7.747 -5.171 -19.787 1.00 92.00 96 GLU A CA 1
ATOM 730 C C . GLU A 1 96 ? 7.715 -6.434 -18.921 1.00 92.00 96 GLU A C 1
ATOM 732 O O . GLU A 1 96 ? 7.780 -7.544 -19.452 1.00 92.00 96 GLU A O 1
ATOM 737 N N . ALA A 1 97 ? 7.560 -6.276 -17.602 1.00 95.56 97 ALA A N 1
ATOM 738 C CA . ALA A 1 97 ? 7.380 -7.388 -16.677 1.00 95.56 97 ALA A CA 1
ATOM 739 C C . ALA A 1 97 ? 6.116 -8.199 -16.998 1.00 95.56 97 ALA A C 1
ATOM 741 O O . ALA A 1 97 ? 6.194 -9.418 -17.145 1.00 95.56 97 ALA A O 1
ATOM 742 N N . ILE A 1 98 ? 4.977 -7.522 -17.193 1.00 95.06 98 ILE A N 1
ATOM 743 C CA . ILE A 1 98 ? 3.714 -8.142 -17.623 1.00 95.06 98 ILE A CA 1
ATOM 744 C C . ILE A 1 98 ? 3.908 -8.885 -18.948 1.00 95.06 98 ILE A C 1
ATOM 746 O O . ILE A 1 98 ? 3.503 -10.037 -19.060 1.00 95.06 98 ILE A O 1
ATOM 750 N N . ALA A 1 99 ? 4.568 -8.268 -19.934 1.00 95.50 99 ALA A N 1
ATOM 751 C CA . ALA A 1 99 ? 4.812 -8.908 -21.225 1.00 95.50 99 ALA A CA 1
ATOM 752 C C . ALA A 1 99 ? 5.673 -10.179 -21.098 1.00 95.50 99 ALA A C 1
ATOM 754 O O . ALA A 1 99 ? 5.385 -11.184 -21.746 1.00 95.50 99 ALA A O 1
ATOM 755 N N . ALA A 1 100 ? 6.711 -10.159 -20.258 1.00 97.56 100 ALA A N 1
ATOM 756 C CA . ALA A 1 100 ? 7.554 -11.325 -20.007 1.00 97.56 100 ALA A CA 1
ATOM 757 C C . ALA A 1 100 ? 6.787 -12.449 -19.282 1.00 97.56 100 ALA A C 1
ATOM 759 O O . ALA A 1 100 ? 6.902 -13.613 -19.662 1.00 97.56 100 ALA A O 1
ATOM 760 N N . LEU A 1 101 ? 5.944 -12.119 -18.300 1.00 97.50 101 LEU A N 1
ATOM 761 C CA . LEU A 1 101 ? 5.099 -13.101 -17.609 1.00 97.50 101 LEU A CA 1
ATOM 762 C C . LEU A 1 101 ? 4.007 -13.678 -18.523 1.00 97.50 101 LEU A C 1
ATOM 764 O O . LEU A 1 101 ? 3.773 -14.885 -18.496 1.00 97.50 101 LEU A O 1
ATOM 768 N N . ASP A 1 102 ? 3.411 -12.862 -19.400 1.00 95.44 102 ASP A N 1
ATOM 769 C CA . ASP A 1 102 ? 2.494 -13.325 -20.451 1.00 95.44 102 ASP A CA 1
ATOM 770 C C . ASP A 1 102 ? 3.187 -14.357 -21.367 1.00 95.44 102 ASP A C 1
ATOM 772 O O . ASP A 1 102 ? 2.589 -15.377 -21.714 1.00 95.44 102 ASP A O 1
ATOM 776 N N . GLN A 1 103 ? 4.465 -14.153 -21.724 1.00 96.56 103 GLN A N 1
ATOM 777 C CA . GLN A 1 103 ? 5.237 -15.149 -22.486 1.00 96.56 103 GLN A CA 1
ATOM 778 C C . GLN A 1 103 ? 5.498 -16.428 -21.683 1.00 96.56 103 GLN A C 1
ATOM 780 O O . GLN A 1 103 ? 5.364 -17.527 -22.228 1.00 96.56 103 GLN A O 1
ATOM 785 N N . ALA A 1 104 ? 5.838 -16.310 -20.395 1.00 96.44 104 ALA A N 1
ATOM 786 C CA . ALA A 1 104 ? 6.025 -17.466 -19.521 1.00 96.44 104 ALA A CA 1
ATOM 787 C C . ALA A 1 104 ? 4.747 -18.321 -19.444 1.00 96.44 104 ALA A C 1
ATOM 789 O O . ALA A 1 104 ? 4.810 -19.534 -19.639 1.00 96.44 104 ALA A O 1
ATOM 790 N N . LEU A 1 105 ? 3.583 -17.689 -19.266 1.00 93.50 105 LEU A N 1
ATOM 791 C CA . LEU A 1 105 ? 2.280 -18.358 -19.211 1.00 93.50 105 LEU A CA 1
ATOM 792 C C . LEU A 1 105 ? 1.817 -18.883 -20.576 1.00 93.50 105 LEU A C 1
ATOM 794 O O . LEU A 1 105 ? 1.191 -19.937 -20.651 1.00 93.50 105 LEU A O 1
ATOM 798 N N . ALA A 1 106 ? 2.154 -18.220 -21.683 1.00 92.88 106 ALA A N 1
ATOM 799 C CA . ALA A 1 106 ? 1.863 -18.748 -23.016 1.00 92.88 106 ALA A CA 1
ATOM 800 C C . ALA A 1 106 ? 2.591 -20.083 -23.277 1.00 92.88 106 ALA A C 1
ATOM 802 O O . ALA A 1 106 ? 2.024 -20.987 -23.907 1.00 92.88 106 ALA A O 1
ATOM 803 N N . LEU A 1 107 ? 3.829 -20.199 -22.779 1.00 93.75 107 LEU A N 1
ATOM 804 C CA . LEU A 1 107 ? 4.683 -21.387 -22.876 1.00 93.75 107 LEU A CA 1
ATOM 805 C C . LEU A 1 107 ? 4.330 -22.460 -21.833 1.00 93.75 107 LEU A C 1
ATOM 807 O O . LEU A 1 107 ? 4.361 -23.646 -22.159 1.00 93.75 107 LEU A O 1
ATOM 811 N N . ALA A 1 108 ? 3.966 -22.053 -20.615 1.00 92.56 108 ALA A N 1
ATOM 812 C CA . ALA A 1 108 ? 3.565 -22.922 -19.511 1.00 92.56 108 ALA A CA 1
ATOM 813 C C . ALA A 1 108 ? 2.253 -22.427 -18.860 1.00 92.56 108 ALA A C 1
ATOM 815 O O . ALA A 1 108 ? 2.284 -21.835 -17.781 1.00 92.56 108 ALA A O 1
ATOM 816 N N . PRO A 1 109 ? 1.082 -22.702 -19.475 1.00 87.62 109 PRO A N 1
ATOM 817 C CA . PRO A 1 109 ? -0.208 -22.170 -19.015 1.00 87.62 109 PRO A CA 1
ATOM 818 C C . PRO A 1 109 ? -0.577 -22.533 -17.579 1.00 87.62 109 PRO A C 1
ATOM 820 O O . PRO A 1 109 ? -1.272 -21.776 -16.919 1.00 87.62 109 PRO A O 1
ATOM 823 N N . GLY A 1 110 ? -0.116 -23.685 -17.087 1.00 85.19 110 GLY A N 1
ATOM 824 C CA . GLY A 1 110 ? -0.380 -24.163 -15.730 1.00 85.19 110 GLY A CA 1
ATOM 825 C C . GLY A 1 110 ? 0.556 -23.623 -14.648 1.00 85.19 110 GLY A C 1
ATOM 826 O O . GLY A 1 110 ? 0.482 -24.114 -13.525 1.00 85.19 110 GLY A O 1
ATOM 827 N N . TRP A 1 111 ? 1.461 -22.688 -14.957 1.00 90.81 111 TRP A N 1
ATOM 828 C CA . TRP A 1 111 ? 2.443 -22.219 -13.982 1.00 90.81 111 TRP A CA 1
ATOM 829 C C . TRP A 1 111 ? 1.863 -21.153 -13.045 1.00 90.81 111 TRP A C 1
ATOM 831 O O . TRP A 1 111 ? 1.773 -19.974 -13.384 1.00 90.81 111 TRP A O 1
ATOM 841 N N . ILE A 1 112 ? 1.497 -21.586 -11.838 1.00 89.19 112 ILE A N 1
ATOM 842 C CA . ILE A 1 112 ? 0.830 -20.741 -10.844 1.00 89.19 112 ILE A CA 1
ATOM 843 C C . ILE A 1 112 ? 1.699 -19.587 -10.344 1.00 89.19 112 ILE A C 1
ATOM 845 O O . ILE A 1 112 ? 1.181 -18.480 -10.268 1.00 89.19 112 ILE A O 1
ATOM 849 N N . ASP A 1 113 ? 2.996 -19.778 -10.085 1.00 90.44 113 ASP A N 1
ATOM 850 C CA . ASP A 1 113 ? 3.840 -18.670 -9.597 1.00 90.44 113 ASP A CA 1
ATOM 851 C C . ASP A 1 113 ? 3.883 -17.507 -10.600 1.00 90.44 113 ASP A C 1
ATOM 853 O O . ASP A 1 113 ? 3.699 -16.351 -10.227 1.00 90.44 113 ASP A O 1
ATOM 857 N N . ALA A 1 114 ? 4.022 -17.809 -11.898 1.00 93.31 114 ALA A N 1
ATOM 858 C CA . ALA A 1 114 ? 3.986 -16.792 -12.947 1.00 93.31 114 ALA A CA 1
ATOM 859 C C . ALA A 1 114 ? 2.617 -16.094 -13.042 1.00 93.31 114 ALA A C 1
ATOM 861 O O . ALA A 1 114 ? 2.552 -14.896 -13.321 1.00 93.31 114 ALA A O 1
ATOM 862 N N . LEU A 1 115 ? 1.525 -16.826 -12.792 1.00 93.19 115 LEU A N 1
ATOM 863 C CA . LEU A 1 115 ? 0.174 -16.269 -12.757 1.00 93.19 115 LEU A CA 1
ATOM 864 C C . LEU A 1 115 ? -0.041 -15.362 -11.540 1.00 93.19 115 LEU A C 1
ATOM 866 O O . LEU A 1 115 ? -0.657 -14.307 -11.680 1.00 93.19 115 LEU A O 1
ATOM 870 N N . VAL A 1 116 ? 0.475 -15.746 -10.372 1.00 92.94 116 VAL A N 1
ATOM 871 C CA . VAL A 1 116 ? 0.428 -14.945 -9.141 1.00 92.94 116 VAL A CA 1
ATOM 872 C C . VAL A 1 116 ? 1.227 -13.655 -9.318 1.00 92.94 116 VAL A C 1
ATOM 874 O O . VAL A 1 116 ? 0.698 -12.582 -9.028 1.00 92.94 116 VAL A O 1
ATOM 877 N N . ASP A 1 117 ? 2.440 -13.727 -9.872 1.00 94.62 117 ASP A N 1
ATOM 878 C CA . ASP A 1 117 ? 3.262 -12.544 -10.152 1.00 94.62 117 ASP A CA 1
ATOM 879 C C . ASP A 1 117 ? 2.583 -11.610 -11.168 1.00 94.62 117 ASP A C 1
ATOM 881 O O . ASP A 1 117 ? 2.536 -10.390 -10.975 1.00 94.62 117 ASP A O 1
ATOM 885 N N . LEU A 1 118 ? 1.991 -12.170 -12.231 1.00 95.44 118 LEU A N 1
ATOM 886 C CA . LEU A 1 118 ? 1.231 -11.395 -13.215 1.00 95.44 118 LEU A CA 1
ATOM 887 C C . LEU A 1 118 ? 0.024 -10.720 -12.561 1.00 95.44 118 LEU A C 1
ATOM 889 O O . LEU A 1 118 ? -0.219 -9.531 -12.780 1.00 95.44 118 LEU A O 1
ATOM 893 N N . ALA A 1 119 ? -0.728 -11.469 -11.755 1.00 94.75 119 ALA A N 1
ATOM 894 C CA . ALA A 1 119 ? -1.874 -10.942 -11.044 1.00 94.75 119 ALA A CA 1
ATOM 895 C C . ALA A 1 119 ? -1.452 -9.807 -10.112 1.00 94.75 119 ALA A C 1
ATOM 897 O O . ALA A 1 119 ? -2.049 -8.740 -10.177 1.00 94.75 119 ALA A O 1
ATOM 898 N N . GLN A 1 120 ? -0.391 -9.971 -9.319 1.00 92.94 120 GLN A N 1
ATOM 899 C CA . GLN A 1 120 ? 0.117 -8.921 -8.438 1.00 92.94 120 GLN A CA 1
ATOM 900 C C . GLN A 1 120 ? 0.423 -7.629 -9.206 1.00 92.94 120 GLN A C 1
ATOM 902 O O . GLN A 1 120 ? -0.008 -6.555 -8.783 1.00 92.94 120 GLN A O 1
ATOM 907 N N . LEU A 1 121 ? 1.106 -7.717 -10.351 1.00 90.81 121 LEU A N 1
ATOM 908 C CA . LEU A 1 121 ? 1.392 -6.550 -11.190 1.00 90.81 121 LEU A CA 1
ATOM 909 C C . LEU A 1 121 ? 0.121 -5.906 -11.751 1.00 90.81 121 LEU A C 1
ATOM 911 O O . LEU A 1 121 ? 0.004 -4.680 -11.771 1.00 90.81 121 LEU A O 1
ATOM 915 N N . LEU A 1 122 ? -0.850 -6.711 -12.184 1.00 92.25 122 LEU A N 1
ATOM 916 C CA . LEU A 1 122 ? -2.122 -6.205 -12.697 1.00 92.25 122 LEU A CA 1
ATOM 917 C C . LEU A 1 122 ? -2.998 -5.611 -11.587 1.00 92.25 122 LEU A C 1
ATOM 919 O O . LEU A 1 122 ? -3.648 -4.605 -11.837 1.00 92.25 122 LEU A O 1
ATOM 923 N N . PHE A 1 123 ? -2.976 -6.148 -10.366 1.00 89.62 123 PHE A N 1
ATOM 924 C CA . PHE A 1 123 ? -3.633 -5.555 -9.196 1.00 89.62 123 PHE A CA 1
ATOM 925 C C . PHE A 1 123 ? -2.982 -4.223 -8.810 1.00 89.62 123 PHE A C 1
ATOM 927 O O . PHE A 1 123 ? -3.689 -3.248 -8.579 1.00 89.62 123 PHE A O 1
ATOM 934 N N . GLN A 1 124 ? -1.647 -4.144 -8.805 1.00 82.44 124 GLN A N 1
ATOM 935 C CA . GLN A 1 124 ? -0.916 -2.895 -8.552 1.00 82.44 124 GLN A CA 1
ATOM 936 C C . GLN A 1 124 ? -1.186 -1.826 -9.617 1.00 82.44 124 GLN A C 1
ATOM 938 O O . GLN A 1 124 ? -1.238 -0.642 -9.299 1.00 82.44 124 GLN A O 1
ATOM 943 N N . ALA A 1 125 ? -1.373 -2.239 -10.871 1.00 80.00 125 ALA A N 1
ATOM 944 C CA . ALA A 1 125 ? -1.802 -1.366 -11.961 1.00 80.00 125 ALA A CA 1
ATOM 945 C C . ALA A 1 125 ? -3.332 -1.152 -11.996 1.00 80.00 125 ALA A C 1
ATOM 947 O O . ALA A 1 125 ? -3.838 -0.461 -12.885 1.00 80.00 125 ALA A O 1
ATOM 948 N N . GLU A 1 126 ? -4.071 -1.785 -11.077 1.00 83.00 126 GLU A N 1
ATOM 949 C CA . GLU A 1 126 ? -5.531 -1.836 -11.012 1.00 83.00 126 GLU A CA 1
ATOM 950 C C . GLU A 1 126 ? -6.183 -2.177 -12.380 1.00 83.00 126 GLU A C 1
ATOM 952 O O . GLU A 1 126 ? -7.176 -1.569 -12.792 1.00 83.00 126 GLU A O 1
ATOM 957 N N . ARG A 1 127 ? -5.578 -3.108 -13.131 1.00 86.50 127 ARG A N 1
ATOM 958 C CA . ARG A 1 127 ? -5.992 -3.620 -14.452 1.00 86.50 127 ARG A CA 1
ATOM 959 C C . ARG A 1 127 ? -6.731 -4.956 -14.320 1.00 86.50 127 ARG A C 1
ATOM 961 O O . ARG A 1 127 ? -6.324 -5.976 -14.876 1.00 86.50 127 ARG A O 1
ATOM 968 N N . TYR A 1 128 ? -7.825 -4.938 -13.569 1.00 91.00 128 TYR A N 1
ATOM 969 C CA . TYR A 1 128 ? -8.580 -6.136 -13.190 1.00 91.00 128 TYR A CA 1
ATOM 970 C C . TYR A 1 128 ? -9.220 -6.856 -14.385 1.00 91.00 128 TYR A C 1
ATOM 972 O O . TYR A 1 128 ? -9.103 -8.072 -14.494 1.00 91.00 128 TYR A O 1
ATOM 980 N N . GLU A 1 129 ? -9.809 -6.121 -15.333 1.00 91.75 129 GLU A N 1
ATOM 981 C CA . GLU A 1 129 ? -10.415 -6.728 -16.531 1.00 91.75 129 GLU A CA 1
ATOM 982 C C . GLU A 1 129 ? -9.371 -7.422 -17.416 1.00 91.75 129 GLU A C 1
ATOM 984 O O . GLU A 1 129 ? -9.583 -8.546 -17.863 1.00 91.75 129 GLU A O 1
ATOM 989 N N . THR A 1 130 ? -8.180 -6.825 -17.581 1.00 91.62 130 THR A N 1
ATOM 990 C CA . THR A 1 130 ? -7.070 -7.494 -18.281 1.00 91.62 130 THR A CA 1
ATOM 991 C C . THR A 1 130 ? -6.700 -8.808 -17.589 1.00 91.62 130 THR A C 1
ATOM 993 O O . THR A 1 130 ? -6.448 -9.802 -18.264 1.00 91.62 130 THR A O 1
ATOM 996 N N . LEU A 1 131 ? -6.678 -8.848 -16.253 1.00 94.50 131 LEU A N 1
ATOM 997 C CA . LEU A 1 131 ? -6.405 -10.084 -15.517 1.00 94.50 131 LEU A CA 1
ATOM 998 C C . LEU A 1 131 ? -7.502 -11.138 -15.747 1.00 94.50 131 LEU A C 1
ATOM 1000 O O . LEU A 1 131 ? -7.171 -12.303 -15.959 1.00 94.50 131 LEU A O 1
ATOM 1004 N N . LEU A 1 132 ? -8.781 -10.750 -15.786 1.00 94.56 132 LEU A N 1
ATOM 1005 C CA . LEU A 1 132 ? -9.875 -11.674 -16.116 1.00 94.56 132 LEU A CA 1
ATOM 1006 C C . LEU A 1 132 ? -9.765 -12.231 -17.537 1.00 94.56 132 LEU A C 1
ATOM 1008 O O . LEU A 1 132 ? -9.975 -13.429 -17.733 1.00 94.56 132 LEU A O 1
ATOM 1012 N N . GLU A 1 133 ? -9.394 -11.407 -18.518 1.00 92.19 133 GLU A N 1
ATOM 1013 C CA . GLU A 1 133 ? -9.124 -11.863 -19.887 1.00 92.19 133 GLU A CA 1
ATOM 1014 C C . GLU A 1 133 ? -7.977 -12.883 -19.920 1.00 92.19 133 GLU A C 1
ATOM 1016 O O . GLU A 1 133 ? -8.086 -13.914 -20.585 1.00 92.19 133 GLU A O 1
ATOM 1021 N N . ARG A 1 134 ? -6.887 -12.629 -19.177 1.00 90.19 134 ARG A N 1
ATOM 1022 C CA . ARG A 1 134 ? -5.744 -13.552 -19.076 1.00 90.19 134 ARG A CA 1
ATOM 1023 C C . ARG A 1 134 ? -6.135 -14.871 -18.427 1.00 90.19 134 ARG A C 1
ATOM 1025 O O . ARG A 1 134 ? -5.840 -15.919 -18.988 1.00 90.19 134 ARG A O 1
ATOM 1032 N N . LEU A 1 135 ? -6.832 -14.822 -17.294 1.00 90.31 135 LEU A N 1
ATOM 1033 C CA . LEU A 1 135 ? -7.335 -16.011 -16.605 1.00 90.31 135 LEU A CA 1
ATOM 1034 C C . LEU A 1 135 ? -8.260 -16.824 -17.517 1.00 90.31 135 LEU A C 1
ATOM 1036 O O . LEU A 1 135 ? -8.071 -18.029 -17.641 1.00 90.31 135 LEU A O 1
ATOM 1040 N N . SER A 1 136 ? -9.175 -16.159 -18.228 1.00 88.62 136 SER A N 1
ATOM 1041 C CA . SER A 1 136 ? -10.099 -16.813 -19.165 1.00 88.62 136 SER A CA 1
ATOM 1042 C C . SER A 1 136 ? -9.367 -17.437 -20.360 1.00 88.62 136 SER A C 1
ATOM 1044 O O . SER A 1 136 ? -9.689 -18.542 -20.778 1.00 88.62 136 SER A O 1
ATOM 1046 N N . GLY A 1 137 ? -8.322 -16.788 -20.886 1.00 84.06 137 GLY A N 1
ATOM 1047 C CA . GLY A 1 137 ? -7.482 -17.346 -21.956 1.00 84.06 137 GLY A CA 1
ATOM 1048 C C . GLY A 1 137 ? -6.643 -18.564 -21.540 1.00 84.06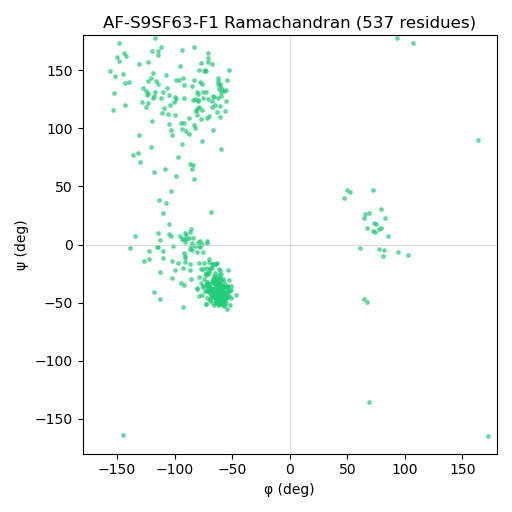 137 GLY A C 1
ATOM 1049 O O . GLY A 1 137 ? -6.154 -19.304 -22.400 1.00 84.06 137 GLY A O 1
ATOM 1050 N N . LEU A 1 138 ? -6.472 -18.780 -20.233 1.00 82.44 138 LEU A N 1
ATOM 1051 C CA . LEU A 1 138 ? -5.809 -19.951 -19.664 1.00 82.44 138 LEU A CA 1
ATOM 1052 C C . LEU A 1 138 ? -6.790 -21.097 -19.357 1.00 82.44 138 LEU A C 1
ATOM 1054 O O . LEU A 1 138 ? -6.344 -22.235 -19.186 1.00 82.44 138 LEU A O 1
ATOM 1058 N N . GLU A 1 139 ? -8.103 -20.834 -19.324 1.00 76.62 139 GLU A N 1
ATOM 1059 C CA . GLU A 1 139 ? -9.131 -21.839 -19.034 1.00 76.62 139 GLU A CA 1
ATOM 1060 C C . GLU A 1 139 ? -9.049 -23.020 -20.017 1.00 76.62 139 GLU A C 1
ATOM 1062 O O . GLU A 1 139 ? -8.899 -22.868 -21.229 1.00 76.62 139 GLU A O 1
ATOM 1067 N N . GLY A 1 140 ? -9.076 -24.241 -19.474 1.00 72.19 140 GLY A N 1
ATOM 1068 C CA . GLY A 1 140 ? -8.907 -25.484 -20.239 1.00 72.19 140 GLY A CA 1
ATOM 1069 C C . GLY A 1 140 ? -7.454 -25.857 -20.567 1.00 72.19 140 GLY A C 1
ATOM 1070 O O . GLY A 1 140 ? -7.208 -26.978 -21.012 1.00 72.19 140 GLY A O 1
ATOM 1071 N N . ARG A 1 141 ? -6.484 -24.964 -20.321 1.00 72.12 141 ARG A N 1
ATOM 1072 C CA . ARG A 1 141 ? -5.034 -25.217 -20.470 1.00 72.12 141 ARG A CA 1
ATOM 1073 C C . ARG A 1 141 ? -4.296 -25.212 -19.134 1.00 72.12 141 ARG A C 1
ATOM 1075 O O . ARG A 1 141 ? -3.231 -25.818 -19.021 1.00 72.12 141 ARG A O 1
ATOM 1082 N N . THR A 1 142 ? -4.854 -24.550 -18.129 1.00 62.78 142 THR A N 1
ATOM 1083 C CA . THR A 1 142 ? -4.466 -24.711 -16.731 1.00 62.78 142 THR A CA 1
ATOM 1084 C C . THR A 1 142 ? -5.020 -26.032 -16.195 1.00 62.78 142 THR A C 1
ATOM 1086 O O . THR A 1 142 ? -6.211 -26.317 -16.350 1.00 62.78 142 THR A O 1
ATOM 1089 N N . PRO A 1 143 ? -4.200 -26.861 -15.520 1.00 58.28 143 PRO A N 1
ATOM 1090 C CA . PRO A 1 143 ? -4.739 -27.861 -14.606 1.00 58.28 143 PRO A CA 1
ATOM 1091 C C . PRO A 1 143 ? -5.672 -27.161 -13.607 1.00 58.28 143 PRO A C 1
ATOM 1093 O O . PRO A 1 143 ? -5.469 -25.981 -13.312 1.00 58.28 143 PRO A O 1
ATOM 1096 N N . ARG A 1 144 ? -6.696 -27.865 -13.113 1.00 69.38 144 ARG A N 1
ATOM 1097 C CA . ARG A 1 144 ? -7.680 -27.361 -12.140 1.00 69.38 144 ARG A CA 1
ATOM 1098 C C . ARG A 1 144 ? -6.994 -26.926 -10.834 1.00 69.38 144 ARG A C 1
ATOM 1100 O O . ARG A 1 144 ? -6.940 -27.692 -9.878 1.00 69.38 144 ARG A O 1
ATOM 1107 N N . HIS A 1 145 ? -6.443 -25.717 -10.809 1.00 82.38 145 HIS A N 1
ATOM 1108 C CA . HIS A 1 145 ? -5.723 -25.162 -9.670 1.00 82.38 145 HIS A CA 1
ATOM 1109 C C . HIS A 1 145 ? -6.637 -24.233 -8.884 1.00 82.38 145 HIS A C 1
ATOM 1111 O O . HIS A 1 145 ? -7.157 -23.258 -9.429 1.00 82.38 145 HIS A O 1
ATOM 1117 N N . ALA A 1 146 ? -6.773 -24.507 -7.589 1.00 89.94 146 ALA A N 1
ATOM 1118 C CA . ALA A 1 146 ? -7.550 -23.684 -6.673 1.00 89.94 146 ALA A CA 1
ATOM 1119 C C . ALA A 1 146 ? -7.107 -22.209 -6.698 1.00 89.94 146 ALA A C 1
ATOM 1121 O O . ALA A 1 146 ? -7.949 -21.320 -6.781 1.00 89.94 146 ALA A O 1
ATOM 1122 N N . GLU A 1 147 ? -5.795 -21.951 -6.746 1.00 89.75 147 GLU A N 1
ATOM 1123 C CA . GLU A 1 147 ? -5.238 -20.591 -6.738 1.00 89.75 147 GLU A CA 1
ATOM 1124 C C . GLU A 1 147 ? -5.669 -19.750 -7.951 1.00 89.75 147 GLU A C 1
ATOM 1126 O O . GLU A 1 147 ? -5.945 -18.562 -7.814 1.00 89.75 147 GLU A O 1
ATOM 1131 N N . ALA A 1 148 ? -5.800 -20.347 -9.140 1.00 90.00 148 ALA A N 1
ATOM 1132 C CA . ALA A 1 148 ? -6.261 -19.618 -10.325 1.00 90.00 148 ALA A CA 1
ATOM 1133 C C . ALA A 1 148 ? -7.729 -19.172 -10.177 1.00 90.00 148 ALA A C 1
ATOM 1135 O O . ALA A 1 148 ? -8.078 -18.039 -10.514 1.00 90.00 148 ALA A O 1
ATOM 1136 N N . HIS A 1 149 ? -8.576 -20.041 -9.617 1.00 92.38 149 HIS A N 1
ATOM 1137 C CA . HIS A 1 149 ? -9.963 -19.708 -9.294 1.00 92.38 149 HIS A CA 1
ATOM 1138 C C . HIS A 1 149 ? -10.054 -18.680 -8.156 1.00 92.38 149 HIS A C 1
ATOM 1140 O O . HIS A 1 149 ? -10.862 -17.757 -8.238 1.00 92.38 149 HIS A O 1
ATOM 1146 N N . ALA A 1 150 ? -9.188 -18.771 -7.143 1.00 93.69 150 ALA A N 1
ATOM 1147 C CA . ALA A 1 150 ? -9.106 -17.787 -6.066 1.00 93.69 150 ALA A CA 1
ATOM 1148 C C . ALA A 1 150 ? -8.676 -16.407 -6.589 1.00 93.69 150 ALA A C 1
ATOM 1150 O O . ALA A 1 150 ? -9.281 -15.396 -6.239 1.00 93.69 150 ALA A O 1
ATOM 1151 N N . LEU A 1 151 ? -7.685 -16.347 -7.487 1.00 93.56 151 LEU A N 1
ATOM 1152 C CA . LEU A 1 151 ? -7.298 -15.114 -8.177 1.00 93.56 151 LEU A CA 1
ATOM 1153 C C . LEU A 1 151 ? -8.472 -14.525 -8.960 1.00 93.56 151 LEU A C 1
ATOM 1155 O O . LEU A 1 151 ? -8.762 -13.344 -8.789 1.00 93.56 151 LEU A O 1
ATOM 1159 N N . ARG A 1 152 ? -9.198 -15.345 -9.735 1.00 94.19 152 ARG A N 1
ATOM 1160 C CA . ARG A 1 152 ? -10.416 -14.918 -10.442 1.00 94.19 152 ARG A CA 1
ATOM 1161 C C . ARG A 1 152 ? -11.453 -14.338 -9.476 1.00 94.19 152 ARG A C 1
ATOM 1163 O O . ARG A 1 152 ? -11.962 -13.247 -9.723 1.00 94.19 152 ARG A O 1
ATOM 1170 N N . GLY A 1 153 ? -11.720 -15.027 -8.367 1.00 95.12 153 GLY A N 1
ATOM 1171 C CA . GLY A 1 153 ? -12.638 -14.578 -7.321 1.00 95.12 153 GLY A CA 1
ATOM 1172 C C . GLY A 1 153 ? -12.234 -13.232 -6.718 1.00 95.12 153 GLY A C 1
ATOM 1173 O O . GLY A 1 153 ? -13.052 -12.313 -6.668 1.00 95.12 153 GLY A O 1
ATOM 1174 N N . ARG A 1 154 ? -10.957 -13.064 -6.343 1.00 94.12 154 ARG A N 1
ATOM 1175 C CA . ARG A 1 154 ? -10.418 -11.784 -5.841 1.00 94.12 154 ARG A CA 1
ATOM 1176 C C . ARG A 1 154 ? -10.592 -10.662 -6.862 1.00 94.12 154 ARG A C 1
ATOM 1178 O O . ARG A 1 154 ? -10.993 -9.560 -6.500 1.00 94.12 154 ARG A O 1
ATOM 1185 N N . THR A 1 155 ? -10.310 -10.929 -8.135 1.00 94.50 155 THR A N 1
ATOM 1186 C CA . THR A 1 155 ? -10.439 -9.934 -9.207 1.00 94.50 155 THR A CA 1
ATOM 1187 C C . THR A 1 155 ? -11.895 -9.520 -9.432 1.00 94.50 155 THR A C 1
ATOM 1189 O O . THR A 1 155 ? -12.176 -8.330 -9.546 1.00 94.50 155 THR A O 1
ATOM 1192 N N . LEU A 1 156 ? -12.828 -10.476 -9.441 1.00 95.12 156 LEU A N 1
ATOM 1193 C CA . LEU A 1 156 ? -14.265 -10.214 -9.587 1.00 95.12 156 LEU A CA 1
ATOM 1194 C C . LEU A 1 156 ? -14.845 -9.453 -8.389 1.00 95.12 156 LEU A C 1
ATOM 1196 O O . LEU A 1 156 ? -15.649 -8.543 -8.581 1.00 95.12 156 LEU A O 1
ATOM 1200 N N . SER A 1 157 ? -14.398 -9.777 -7.172 1.00 91.00 157 SER A N 1
ATOM 1201 C CA . SER A 1 157 ? -14.799 -9.083 -5.944 1.00 91.00 157 SER A CA 1
ATOM 1202 C C . SER A 1 157 ? -14.425 -7.599 -5.990 1.00 91.00 157 SER A C 1
ATOM 1204 O O . SER A 1 157 ? -15.277 -6.742 -5.765 1.00 91.00 157 SER A O 1
ATOM 1206 N N . VAL A 1 158 ? -13.193 -7.271 -6.405 1.00 87.88 158 VAL A N 1
ATOM 1207 C CA . VAL A 1 158 ? -12.755 -5.870 -6.567 1.00 87.88 158 VAL A CA 1
ATOM 1208 C C . VAL A 1 158 ? -13.544 -5.128 -7.651 1.00 87.88 158 VAL A C 1
ATOM 1210 O O . VAL A 1 158 ? -13.779 -3.928 -7.528 1.00 87.88 158 VAL A O 1
ATOM 1213 N N . LEU A 1 159 ? -13.998 -5.830 -8.690 1.00 87.69 159 LEU A N 1
ATOM 1214 C CA . LEU A 1 159 ? -14.872 -5.276 -9.729 1.00 87.69 159 LEU A CA 1
ATOM 1215 C C . LEU A 1 159 ? -16.344 -5.151 -9.293 1.00 87.69 159 LEU A C 1
ATOM 1217 O O . LEU A 1 159 ? -17.172 -4.692 -10.077 1.00 87.69 159 LEU A O 1
ATOM 1221 N N . GLY A 1 160 ? -16.697 -5.574 -8.075 1.00 87.75 160 GLY A N 1
ATOM 1222 C CA . GLY A 1 160 ? -18.076 -5.577 -7.581 1.00 87.75 160 GLY A CA 1
ATOM 1223 C C . GLY A 1 160 ? -18.967 -6.653 -8.213 1.00 87.75 160 GLY A C 1
ATOM 1224 O O . GLY A 1 160 ? -20.181 -6.636 -8.020 1.00 87.75 160 GLY A O 1
ATOM 1225 N N . ARG A 1 161 ? -18.390 -7.614 -8.948 1.00 92.69 161 ARG A N 1
ATOM 1226 C CA . ARG A 1 161 ? -19.094 -8.740 -9.587 1.00 92.69 161 ARG A CA 1
ATOM 1227 C C . ARG A 1 161 ? -19.257 -9.886 -8.586 1.00 92.69 161 ARG A C 1
ATOM 1229 O O . ARG A 1 161 ? -18.664 -10.953 -8.730 1.00 92.69 161 ARG A O 1
ATOM 1236 N N . GLN A 1 162 ? -20.030 -9.622 -7.534 1.00 91.62 162 GLN A N 1
ATOM 1237 C CA . GLN A 1 162 ? -20.069 -10.432 -6.311 1.00 91.62 162 GLN A CA 1
ATOM 1238 C C . GLN A 1 162 ? -20.540 -11.877 -6.528 1.00 91.62 162 GLN A C 1
ATOM 1240 O O . GLN A 1 162 ? -19.915 -12.804 -6.018 1.00 91.62 162 GLN A O 1
ATOM 1245 N N . ASP A 1 163 ? -21.588 -12.093 -7.327 1.00 93.00 163 ASP A N 1
ATOM 1246 C CA . ASP A 1 163 ? -22.104 -13.445 -7.591 1.00 93.00 163 ASP A CA 1
ATOM 1247 C C . ASP A 1 163 ? -21.089 -14.307 -8.357 1.00 93.00 163 ASP A C 1
ATOM 1249 O O . ASP A 1 163 ? -20.894 -15.485 -8.057 1.00 93.00 163 ASP A O 1
ATOM 1253 N N . GLU A 1 164 ? -20.379 -13.707 -9.316 1.00 95.44 164 GLU A N 1
ATOM 1254 C CA . GLU A 1 164 ? -19.322 -14.398 -10.054 1.00 95.44 164 GLU A CA 1
ATOM 1255 C C . GLU A 1 164 ? -18.091 -14.648 -9.176 1.00 95.44 164 GLU A C 1
ATOM 1257 O O . GLU A 1 164 ? -17.448 -15.693 -9.300 1.00 95.44 164 GLU A O 1
ATOM 1262 N N . ALA A 1 165 ? -17.763 -13.709 -8.281 1.00 96.50 165 ALA A N 1
ATOM 1263 C CA . ALA A 1 165 ? -16.685 -13.875 -7.314 1.00 96.50 165 ALA A CA 1
ATOM 1264 C C . ALA A 1 165 ? -16.961 -15.067 -6.391 1.00 96.50 165 ALA A C 1
ATOM 1266 O O . ALA A 1 165 ? -16.088 -15.917 -6.213 1.00 96.50 165 ALA A O 1
ATOM 1267 N N . LEU A 1 166 ? -18.189 -15.164 -5.872 1.00 95.75 166 LEU A N 1
ATOM 1268 C CA . LEU A 1 166 ? -18.632 -16.270 -5.030 1.00 95.75 166 LEU A CA 1
ATOM 1269 C C . LEU A 1 166 ? -18.470 -17.614 -5.747 1.00 95.75 166 LEU A C 1
ATOM 1271 O O . LEU A 1 166 ? -17.793 -18.499 -5.230 1.00 95.75 166 LEU A O 1
ATOM 1275 N N . ALA A 1 167 ? -19.000 -17.730 -6.968 1.00 94.94 167 ALA A N 1
ATOM 1276 C CA . ALA A 1 167 ? -18.896 -18.952 -7.763 1.00 94.94 167 ALA A CA 1
ATOM 1277 C C . ALA A 1 167 ? -17.432 -19.353 -8.031 1.00 94.94 167 ALA A C 1
ATOM 1279 O O . ALA A 1 167 ? -17.081 -20.534 -7.975 1.00 94.94 167 ALA A O 1
ATOM 1280 N N . ALA A 1 168 ? -16.551 -18.381 -8.292 1.00 94.94 168 ALA A N 1
ATOM 1281 C CA . ALA A 1 168 ? -15.128 -18.644 -8.488 1.00 94.94 168 ALA A CA 1
ATOM 1282 C C . ALA A 1 168 ? -14.450 -19.158 -7.204 1.00 94.94 168 ALA A C 1
ATOM 1284 O O . ALA A 1 168 ? -13.679 -20.117 -7.260 1.00 94.94 168 ALA A O 1
ATOM 1285 N N . PHE A 1 169 ? -14.754 -18.586 -6.037 1.00 96.06 169 PHE A N 1
ATOM 1286 C CA . PHE A 1 169 ? -14.204 -19.077 -4.772 1.00 96.06 169 PHE A CA 1
ATOM 1287 C C . PHE A 1 169 ? -14.791 -20.419 -4.329 1.00 96.06 169 PHE A C 1
ATOM 1289 O O . PHE A 1 169 ? -14.063 -21.223 -3.753 1.00 96.06 169 PHE A O 1
ATOM 1296 N N . GLU A 1 170 ? -16.056 -20.710 -4.629 1.00 95.06 170 GLU A N 1
ATOM 1297 C CA . GLU A 1 170 ? -16.645 -22.037 -4.404 1.00 95.06 170 GLU A CA 1
ATOM 1298 C C . GLU A 1 170 ? -15.919 -23.110 -5.229 1.00 95.06 170 GLU A C 1
ATOM 1300 O O . GLU A 1 170 ? -15.578 -24.174 -4.709 1.00 95.06 170 GLU A O 1
ATOM 1305 N N . GLN A 1 171 ? -15.583 -22.808 -6.490 1.00 93.69 171 GLN A N 1
ATOM 1306 C CA . GLN A 1 171 ? -14.734 -23.677 -7.312 1.00 93.69 171 GLN A CA 1
ATOM 1307 C C . GLN A 1 171 ? -13.331 -23.836 -6.716 1.00 93.69 171 GLN A C 1
ATOM 1309 O O . GLN A 1 171 ? -12.819 -24.954 -6.644 1.00 93.69 171 GLN A O 1
ATOM 1314 N N . ALA A 1 172 ? -12.714 -22.741 -6.260 1.00 94.50 172 ALA A N 1
ATOM 1315 C CA . ALA A 1 172 ? -11.408 -22.780 -5.607 1.00 94.50 172 ALA A CA 1
ATOM 1316 C C . ALA A 1 172 ? -11.437 -23.674 -4.355 1.00 94.50 172 ALA A C 1
ATOM 1318 O O . ALA A 1 172 ? -10.579 -24.542 -4.187 1.00 94.50 172 ALA A O 1
ATOM 1319 N N . ARG A 1 173 ? -12.472 -23.528 -3.521 1.00 95.31 173 ARG A N 1
ATOM 1320 C CA . ARG A 1 173 ? -12.674 -24.316 -2.303 1.00 95.31 173 ARG A CA 1
ATOM 1321 C C . ARG A 1 173 ? -12.912 -25.792 -2.601 1.00 95.31 173 ARG A C 1
ATOM 1323 O O . ARG A 1 173 ? -12.380 -26.636 -1.890 1.00 95.31 173 ARG A O 1
ATOM 1330 N N . ALA A 1 174 ? -13.662 -26.122 -3.651 1.00 94.81 174 ALA A N 1
ATOM 1331 C CA . ALA A 1 174 ? -13.870 -27.512 -4.056 1.00 94.81 174 ALA A CA 1
ATOM 1332 C C . ALA A 1 174 ? -12.560 -28.208 -4.479 1.00 94.81 174 ALA A C 1
ATOM 1334 O O . ALA A 1 174 ? -12.428 -29.421 -4.326 1.00 94.81 174 ALA A O 1
ATOM 1335 N N . LEU A 1 175 ? -11.592 -27.450 -5.007 1.00 92.75 175 LEU A N 1
ATOM 1336 C CA . LEU A 1 175 ? -10.281 -27.955 -5.426 1.00 92.75 175 LEU A CA 1
ATOM 1337 C C . LEU A 1 175 ? -9.260 -28.018 -4.283 1.00 92.75 175 LEU A C 1
ATOM 1339 O O . LEU A 1 175 ? -8.374 -28.870 -4.315 1.00 92.75 175 LEU A O 1
ATOM 1343 N N . ALA A 1 176 ? -9.373 -27.132 -3.293 1.00 93.12 176 ALA A N 1
ATOM 1344 C CA . ALA A 1 176 ? -8.515 -27.091 -2.113 1.00 93.12 176 ALA A CA 1
ATOM 1345 C C . ALA A 1 176 ? -9.361 -26.874 -0.843 1.00 93.12 176 ALA A C 1
ATOM 1347 O O . ALA A 1 176 ? -9.413 -25.760 -0.312 1.00 93.12 176 ALA A O 1
ATOM 1348 N N . PRO A 1 177 ? -10.046 -27.923 -0.347 1.00 93.25 177 PRO A N 1
ATOM 1349 C CA . PRO A 1 177 ? -10.954 -27.799 0.793 1.00 93.25 177 PRO A CA 1
ATOM 1350 C C . PRO A 1 177 ? -10.242 -27.363 2.077 1.00 93.25 177 PRO A C 1
ATOM 1352 O O . PRO A 1 177 ? -10.843 -26.650 2.877 1.00 93.25 177 PRO A O 1
ATOM 1355 N N . ASP A 1 178 ? -8.962 -27.704 2.233 1.00 91.31 178 ASP A N 1
ATOM 1356 C CA . ASP A 1 178 ? -8.163 -27.401 3.427 1.00 91.31 178 ASP A CA 1
ATOM 1357 C C . ASP A 1 178 ? -7.407 -26.058 3.344 1.00 91.31 178 ASP A C 1
ATOM 1359 O O . ASP A 1 178 ? -6.675 -25.697 4.268 1.00 91.31 178 ASP A O 1
ATOM 1363 N N . ASP A 1 179 ? -7.562 -25.292 2.256 1.00 92.88 179 ASP A N 1
ATOM 1364 C CA . ASP A 1 179 ? -6.891 -23.996 2.110 1.00 92.88 179 ASP A CA 1
ATOM 1365 C C . ASP A 1 179 ? -7.594 -22.902 2.933 1.00 92.88 179 ASP A C 1
ATOM 1367 O O . ASP A 1 179 ? -8.683 -22.419 2.603 1.00 92.88 179 ASP A O 1
ATOM 1371 N N . GLY A 1 180 ? -6.945 -22.491 4.025 1.00 92.56 180 GLY A N 1
ATOM 1372 C CA . GLY A 1 180 ? -7.456 -21.461 4.932 1.00 92.56 180 GLY A CA 1
ATOM 1373 C C . GLY A 1 180 ? -7.477 -20.039 4.354 1.00 92.56 180 GLY A C 1
ATOM 1374 O O . GLY A 1 180 ? -8.211 -19.187 4.858 1.00 92.56 180 GLY A O 1
ATOM 1375 N N . GLY A 1 181 ? -6.702 -19.757 3.304 1.00 92.62 181 GLY A N 1
ATOM 1376 C CA . GLY A 1 181 ? -6.740 -18.474 2.603 1.00 92.62 181 GLY A CA 1
ATOM 1377 C C . GLY A 1 181 ? -8.013 -18.345 1.771 1.00 92.62 181 GLY A C 1
ATOM 1378 O O . GLY A 1 181 ? -8.770 -17.386 1.943 1.00 92.62 181 GLY A O 1
ATOM 1379 N N . ILE A 1 182 ? -8.290 -19.363 0.952 1.00 95.31 182 ILE A N 1
ATOM 1380 C CA . ILE A 1 182 ? -9.513 -19.482 0.144 1.00 95.31 182 ILE A CA 1
ATOM 1381 C C . ILE A 1 182 ? -10.751 -19.488 1.042 1.00 95.31 182 ILE A C 1
ATOM 1383 O O . ILE A 1 182 ? -11.734 -18.807 0.755 1.00 95.31 182 ILE A O 1
ATOM 1387 N N . ALA A 1 183 ? -10.686 -20.205 2.165 1.00 96.19 183 ALA A N 1
ATOM 1388 C CA . ALA A 1 183 ? -11.719 -20.208 3.191 1.00 96.19 183 ALA A CA 1
ATOM 1389 C C . ALA A 1 183 ? -12.111 -18.809 3.670 1.00 96.19 183 ALA A C 1
ATOM 1391 O O . ALA A 1 183 ? -13.290 -18.456 3.694 1.00 96.19 183 ALA A O 1
ATOM 1392 N N . ALA A 1 184 ? -11.106 -18.022 4.050 1.00 95.69 184 ALA A N 1
ATOM 1393 C CA . ALA A 1 184 ? -11.288 -16.684 4.578 1.00 95.69 184 ALA A CA 1
ATOM 1394 C C . ALA A 1 184 ? -11.781 -15.709 3.499 1.00 95.69 184 ALA A C 1
ATOM 1396 O O . ALA A 1 184 ? -12.601 -14.841 3.791 1.00 95.69 184 ALA A O 1
ATOM 1397 N N . ASP A 1 185 ? -11.309 -15.849 2.256 1.00 94.81 185 ASP A N 1
ATOM 1398 C CA . ASP A 1 185 ? -11.799 -15.046 1.133 1.00 94.81 185 ASP A CA 1
ATOM 1399 C C . ASP A 1 185 ? -13.276 -15.332 0.832 1.00 94.81 185 ASP A C 1
ATOM 1401 O O . ASP A 1 185 ? -14.073 -14.399 0.735 1.00 94.81 185 ASP A O 1
ATOM 1405 N N . LEU A 1 186 ? -13.669 -16.607 0.784 1.00 96.56 186 LEU A N 1
ATOM 1406 C CA . LEU A 1 186 ? -15.064 -16.997 0.587 1.00 96.56 186 LEU A CA 1
ATOM 1407 C C . LEU A 1 186 ? -15.955 -16.521 1.749 1.00 96.56 186 LEU A C 1
ATOM 1409 O O . LEU A 1 186 ? -17.034 -15.978 1.519 1.00 96.56 186 LEU A O 1
ATOM 1413 N N . ALA A 1 187 ? -15.491 -16.647 2.9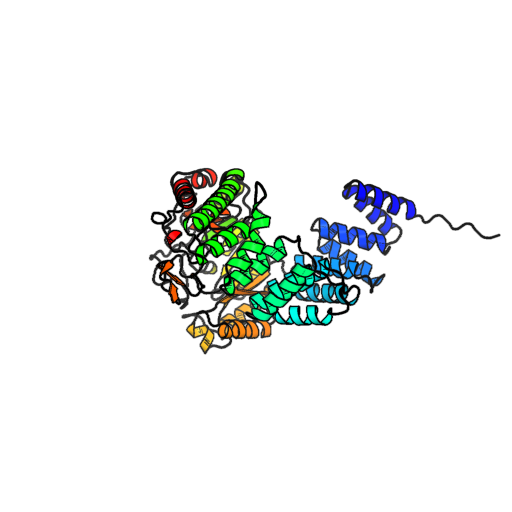96 1.00 96.62 187 ALA A N 1
ATOM 1414 C CA . ALA A 1 187 ? -16.213 -16.156 4.170 1.00 96.62 187 ALA A CA 1
ATOM 1415 C C . ALA A 1 187 ? -16.433 -14.636 4.134 1.00 96.62 187 ALA A C 1
ATOM 1417 O O . ALA A 1 187 ? -17.520 -14.168 4.473 1.00 96.62 187 ALA A O 1
ATOM 1418 N N . ALA A 1 188 ? -15.440 -13.863 3.680 1.00 94.06 188 ALA A N 1
ATOM 1419 C CA . ALA A 1 188 ? -15.585 -12.421 3.494 1.00 94.06 188 ALA A CA 1
ATOM 1420 C C . ALA A 1 188 ? -16.689 -12.083 2.476 1.00 94.06 188 ALA A C 1
ATOM 1422 O O . ALA A 1 188 ? -17.504 -11.202 2.743 1.00 94.06 188 ALA A O 1
ATOM 1423 N N . LEU A 1 189 ? -16.791 -12.831 1.372 1.00 93.69 189 LEU A N 1
ATOM 1424 C CA . LEU A 1 189 ? -17.876 -12.660 0.397 1.00 93.69 189 LEU A CA 1
ATOM 1425 C C . LEU A 1 189 ? -19.249 -13.051 0.949 1.00 93.69 189 LEU A C 1
ATOM 1427 O O . LEU A 1 189 ? -20.238 -12.371 0.680 1.00 93.69 189 LEU A O 1
ATOM 1431 N N . HIS A 1 190 ? -19.338 -14.125 1.740 1.00 95.50 190 HIS A N 1
ATOM 1432 C CA . HIS A 1 190 ? -20.583 -14.472 2.429 1.00 95.50 190 HIS A CA 1
ATOM 1433 C C . HIS A 1 190 ? -21.007 -13.371 3.402 1.00 95.50 190 HIS A C 1
ATOM 1435 O O . HIS A 1 190 ? -22.175 -12.981 3.387 1.00 95.50 190 HIS A O 1
ATOM 1441 N N . ILE A 1 191 ? -20.064 -12.814 4.169 1.00 93.38 191 ILE A N 1
ATOM 1442 C CA . ILE A 1 191 ? -20.303 -11.650 5.024 1.00 93.38 191 ILE A CA 1
ATOM 1443 C C . ILE A 1 191 ? -20.829 -10.492 4.188 1.00 93.38 191 ILE A C 1
ATOM 1445 O O . ILE A 1 191 ? -21.890 -9.984 4.525 1.00 93.38 191 ILE A O 1
ATOM 1449 N N . GLU A 1 192 ? -20.153 -10.097 3.103 1.00 89.31 192 GLU A N 1
ATOM 1450 C CA . GLU A 1 192 ? -20.589 -9.018 2.201 1.00 89.31 192 GLU A CA 1
ATOM 1451 C C . GLU A 1 192 ? -22.021 -9.240 1.697 1.00 89.31 192 GLU A C 1
ATOM 1453 O O . GLU A 1 192 ? -22.855 -8.340 1.824 1.00 89.31 192 GLU A O 1
ATOM 1458 N N . ALA A 1 193 ? -22.340 -10.466 1.279 1.00 90.75 193 ALA A N 1
ATOM 1459 C CA . ALA A 1 193 ? -23.670 -10.891 0.847 1.00 90.75 193 ALA A CA 1
ATOM 1460 C C . ALA A 1 193 ? -24.711 -11.028 1.981 1.00 90.75 193 ALA A C 1
ATOM 1462 O O . ALA A 1 193 ? -25.849 -11.413 1.720 1.00 90.75 193 ALA A O 1
ATOM 1463 N N . GLY A 1 194 ? -24.353 -10.740 3.236 1.00 92.62 194 GLY A N 1
ATOM 1464 C CA . GLY A 1 194 ? -25.268 -10.803 4.379 1.00 92.62 194 GLY A CA 1
ATOM 1465 C C . GLY A 1 194 ? -25.528 -12.212 4.921 1.00 92.62 194 GLY A C 1
ATOM 1466 O O . GLY A 1 194 ? -26.466 -12.398 5.687 1.00 92.62 194 GLY A O 1
ATOM 1467 N N . ARG A 1 195 ? -24.715 -13.203 4.542 1.00 95.62 195 ARG A N 1
ATOM 1468 C CA . ARG A 1 195 ? -24.850 -14.613 4.936 1.00 95.62 195 ARG A CA 1
ATOM 1469 C C . ARG A 1 195 ? -23.845 -14.946 6.039 1.00 95.62 195 ARG A C 1
ATOM 1471 O O . ARG A 1 195 ? -22.691 -15.254 5.748 1.00 95.62 195 ARG A O 1
ATOM 1478 N N . ALA A 1 196 ? -24.269 -14.865 7.295 1.00 97.00 196 ALA A N 1
ATOM 1479 C CA . ALA A 1 196 ? -23.379 -15.047 8.441 1.00 97.00 196 ALA A CA 1
ATOM 1480 C C . ALA A 1 196 ? -23.032 -16.519 8.704 1.00 97.00 196 ALA A C 1
ATOM 1482 O O . ALA A 1 196 ? -21.869 -16.842 8.921 1.00 97.00 196 ALA A O 1
ATOM 1483 N N . GLU A 1 197 ? -24.012 -17.418 8.643 1.00 98.12 197 GLU A N 1
ATOM 1484 C CA . GLU A 1 197 ? -23.845 -18.832 8.983 1.00 98.12 197 GLU A CA 1
ATOM 1485 C C . GLU A 1 197 ? -22.845 -19.540 8.057 1.00 98.12 197 GLU A C 1
ATOM 1487 O O . GLU A 1 197 ? -21.896 -20.125 8.580 1.00 98.12 197 GLU A O 1
ATOM 1492 N N . PRO A 1 198 ? -22.920 -19.402 6.714 1.00 97.50 198 PRO A N 1
ATOM 1493 C CA . PRO A 1 198 ? -21.894 -19.972 5.844 1.00 97.50 198 PRO A CA 1
ATOM 1494 C C . PRO A 1 198 ? -20.508 -19.375 6.106 1.00 97.50 198 PRO A C 1
ATOM 1496 O O . PRO A 1 198 ? -19.502 -20.061 5.973 1.00 97.50 198 PRO A O 1
ATOM 1499 N N . ALA A 1 199 ? -20.425 -18.094 6.486 1.00 97.25 199 ALA A N 1
ATOM 1500 C CA . ALA A 1 199 ? -19.143 -17.485 6.820 1.00 97.25 199 ALA A CA 1
ATOM 1501 C C . ALA A 1 199 ? -18.532 -18.108 8.085 1.00 97.25 199 ALA A C 1
ATOM 1503 O O . ALA A 1 199 ? -17.333 -18.382 8.081 1.00 97.25 199 ALA A O 1
ATOM 1504 N N . LEU A 1 200 ? -19.338 -18.369 9.125 1.00 97.75 200 LEU A N 1
ATOM 1505 C CA . LEU A 1 200 ? -18.899 -19.042 10.355 1.00 97.75 200 LEU A CA 1
ATOM 1506 C C . LEU A 1 200 ? -18.382 -20.453 10.069 1.00 97.75 200 LEU A C 1
ATOM 1508 O O . LEU A 1 200 ? -17.251 -20.761 10.441 1.00 97.75 200 LEU A O 1
ATOM 1512 N N . GLU A 1 201 ? -19.142 -21.259 9.321 1.00 96.88 201 GLU A N 1
ATOM 1513 C CA . GLU A 1 201 ? -18.751 -22.627 8.940 1.00 96.88 201 GLU A CA 1
ATOM 1514 C C . GLU A 1 201 ? -17.374 -22.676 8.255 1.00 96.88 201 GLU A C 1
ATOM 1516 O O . GLU A 1 201 ? -16.594 -23.610 8.453 1.00 96.88 201 GLU A O 1
ATOM 1521 N N . LEU A 1 202 ? -17.045 -21.652 7.460 1.00 96.75 202 LEU A N 1
ATOM 1522 C CA . LEU A 1 202 ? -15.780 -21.571 6.733 1.00 96.75 202 LEU A CA 1
ATOM 1523 C C . LEU A 1 202 ? -14.592 -21.165 7.619 1.00 96.75 202 LEU A C 1
ATOM 1525 O O . LEU A 1 202 ? -13.470 -21.586 7.321 1.00 96.75 202 LEU A O 1
ATOM 1529 N N . VAL A 1 203 ? -14.802 -20.329 8.646 1.00 96.56 203 VAL A N 1
ATOM 1530 C CA . VAL A 1 203 ? -13.712 -19.745 9.454 1.00 96.56 203 VAL A CA 1
ATOM 1531 C C . VAL A 1 203 ? -13.510 -20.420 10.805 1.00 96.56 203 VAL A C 1
ATOM 1533 O O . VAL A 1 203 ? -12.371 -20.452 11.261 1.00 96.56 203 VAL A O 1
ATOM 1536 N N . GLU A 1 204 ? -14.543 -21.000 11.421 1.00 95.56 204 GLU A N 1
ATOM 1537 C CA . GLU A 1 204 ? -14.443 -21.690 12.718 1.00 95.56 204 GLU A CA 1
ATOM 1538 C C . GLU A 1 204 ? -13.335 -22.764 12.749 1.00 95.56 204 GLU A C 1
ATOM 1540 O O . GLU A 1 204 ? -12.528 -22.748 13.686 1.00 95.56 204 GLU A O 1
ATOM 1545 N N . PRO A 1 205 ? -13.173 -23.630 11.722 1.00 94.56 205 PRO A N 1
ATOM 1546 C CA . PRO A 1 205 ? -12.085 -24.610 11.706 1.00 94.56 205 PRO A CA 1
ATOM 1547 C C . PRO A 1 205 ? -10.687 -23.974 11.734 1.00 94.56 205 PRO A C 1
ATOM 1549 O O . PRO A 1 205 ? -9.750 -24.550 12.284 1.00 94.56 205 PRO A O 1
ATOM 1552 N N . LEU A 1 206 ? -10.537 -22.765 11.179 1.00 93.94 206 LEU A N 1
ATOM 1553 C CA . LEU A 1 206 ? -9.266 -22.032 11.149 1.00 93.94 206 LEU A CA 1
ATOM 1554 C C . LEU A 1 206 ? -8.903 -21.441 12.516 1.00 93.94 206 LEU A C 1
ATOM 1556 O O . LEU A 1 206 ? -7.754 -21.054 12.733 1.00 93.94 206 LEU A O 1
ATOM 1560 N N . LEU A 1 207 ? -9.871 -21.361 13.433 1.00 94.06 207 LEU A N 1
ATOM 1561 C CA . LEU A 1 207 ? -9.690 -20.812 14.775 1.00 94.06 207 LEU A CA 1
ATOM 1562 C C . LEU A 1 207 ? -9.317 -21.865 15.823 1.00 94.06 207 LEU A C 1
ATOM 1564 O O . LEU A 1 207 ? -8.973 -21.500 16.946 1.00 94.06 207 LEU A O 1
ATOM 1568 N N . ALA A 1 208 ? -9.339 -23.153 15.462 1.00 88.56 208 ALA A N 1
ATOM 1569 C CA . ALA A 1 208 ? -9.010 -24.258 16.363 1.00 88.56 208 ALA A CA 1
ATOM 1570 C C . ALA A 1 208 ? -7.527 -24.285 16.793 1.00 88.56 208 ALA A C 1
ATOM 1572 O O . ALA A 1 208 ? -7.171 -24.955 17.763 1.00 88.56 208 ALA A O 1
ATOM 1573 N N . ALA A 1 209 ? -6.651 -23.567 16.084 1.00 81.19 209 ALA A N 1
ATOM 1574 C CA . ALA A 1 209 ? -5.244 -23.437 16.443 1.00 81.19 209 ALA A CA 1
ATOM 1575 C C . ALA A 1 209 ? -5.042 -22.535 17.676 1.00 81.19 209 ALA A C 1
ATOM 1577 O O . ALA A 1 209 ? -5.764 -21.559 17.885 1.00 81.19 209 ALA A O 1
ATOM 1578 N N . SER A 1 210 ? -3.996 -22.808 18.465 1.00 76.75 210 SER A N 1
ATOM 1579 C CA . SER A 1 210 ? -3.632 -21.974 19.624 1.00 76.75 210 SER A CA 1
ATOM 1580 C C . SER A 1 210 ? -3.360 -20.511 19.239 1.00 76.75 210 SER A C 1
ATOM 1582 O O . SER A 1 210 ? -3.723 -19.601 19.986 1.00 76.75 210 SER A O 1
ATOM 1584 N N . ASP A 1 211 ? -2.767 -20.293 18.060 1.00 82.31 211 ASP A N 1
ATOM 1585 C CA . ASP A 1 211 ? -2.502 -18.976 17.466 1.00 82.31 211 ASP A CA 1
ATOM 1586 C C . ASP A 1 211 ? -3.206 -18.868 16.100 1.00 82.31 211 ASP A C 1
ATOM 1588 O O . ASP A 1 211 ? -2.621 -19.205 15.066 1.00 82.31 211 ASP A O 1
ATOM 1592 N N . PRO A 1 212 ? -4.502 -18.509 16.076 1.00 87.69 212 PRO A N 1
ATOM 1593 C CA . PRO A 1 212 ? -5.271 -18.469 14.851 1.00 87.69 212 PRO A CA 1
ATOM 1594 C C . PRO A 1 212 ? -4.859 -17.270 13.996 1.00 87.69 212 PRO A C 1
ATOM 1596 O O . PRO A 1 212 ? -4.487 -16.218 14.519 1.00 87.69 212 PRO A O 1
ATOM 1599 N N . PRO A 1 213 ? -4.962 -17.373 12.666 1.00 89.75 213 PRO A N 1
ATOM 1600 C CA . PRO A 1 213 ? -4.649 -16.261 11.783 1.00 89.75 213 PRO A CA 1
ATOM 1601 C C . PRO A 1 213 ? -5.561 -15.040 12.065 1.00 89.75 213 PRO A C 1
ATOM 1603 O O . PRO A 1 213 ? -6.781 -15.191 12.179 1.00 89.75 213 PRO A O 1
ATOM 1606 N N . PRO A 1 214 ? -5.013 -13.804 12.101 1.00 90.88 214 PRO A N 1
ATOM 1607 C CA . PRO A 1 214 ? -5.766 -12.587 12.427 1.00 90.88 214 PRO A CA 1
ATOM 1608 C C . PRO A 1 214 ? -7.014 -12.332 11.572 1.00 90.88 214 PRO A C 1
ATOM 1610 O O . PRO A 1 214 ? -8.013 -11.809 12.060 1.00 90.88 214 PRO A O 1
ATOM 1613 N N . ARG A 1 215 ? -6.957 -12.667 10.276 1.00 91.81 215 ARG A N 1
ATOM 1614 C CA . ARG A 1 215 ? -8.045 -12.369 9.336 1.00 91.81 215 ARG A CA 1
ATOM 1615 C C . ARG A 1 215 ? -9.274 -13.262 9.561 1.00 91.81 215 ARG A C 1
ATOM 1617 O O . ARG A 1 215 ? -10.345 -12.688 9.721 1.00 91.81 215 ARG A O 1
ATOM 1624 N N . PRO A 1 216 ? -9.170 -14.602 9.626 1.00 94.62 216 PRO A N 1
ATOM 1625 C CA . PRO A 1 216 ? -10.291 -15.450 10.037 1.00 94.62 216 PRO A CA 1
ATOM 1626 C C . PRO A 1 216 ? -10.911 -15.052 11.375 1.00 94.62 216 PRO A C 1
ATOM 1628 O O . PRO A 1 216 ? -12.131 -15.012 11.472 1.00 94.62 216 PRO A O 1
ATOM 1631 N N . LEU A 1 217 ? -10.094 -14.672 12.365 1.00 94.38 217 LEU A N 1
ATOM 1632 C CA . LEU A 1 217 ? -10.596 -14.207 13.662 1.00 94.38 217 LEU A CA 1
ATOM 1633 C C . LEU A 1 217 ? -11.438 -12.928 13.525 1.00 94.38 217 LEU A C 1
ATOM 1635 O O . LEU A 1 217 ? -12.511 -12.822 14.111 1.00 94.38 217 LEU A O 1
ATOM 1639 N N . TYR A 1 218 ? -10.990 -11.976 12.698 1.00 94.06 218 TYR A N 1
ATOM 1640 C CA . TYR A 1 218 ? -11.783 -10.790 12.375 1.00 94.06 218 TYR A CA 1
ATOM 1641 C C . TYR A 1 218 ? -13.117 -11.161 11.721 1.00 94.06 218 TYR A C 1
ATOM 1643 O O . TYR A 1 218 ? -14.162 -10.689 12.153 1.00 94.06 218 TYR A O 1
ATOM 1651 N N . LEU A 1 219 ? -13.088 -12.011 10.690 1.00 95.38 219 LEU A N 1
ATOM 1652 C CA . LEU A 1 219 ? -14.282 -12.410 9.941 1.00 95.38 219 LEU A CA 1
ATOM 1653 C C . LEU A 1 219 ? -15.291 -13.158 10.822 1.00 95.38 219 LEU A C 1
ATOM 1655 O O . LEU A 1 219 ? -16.486 -12.896 10.716 1.00 95.38 219 LEU A O 1
ATOM 1659 N N . HIS A 1 220 ? -14.821 -14.014 11.732 1.00 96.75 220 HIS A N 1
ATOM 1660 C CA . HIS A 1 220 ? -15.668 -14.688 12.714 1.00 96.75 220 HIS A CA 1
ATOM 1661 C C . HIS A 1 220 ? -16.387 -13.677 13.617 1.00 96.75 220 HIS A C 1
ATOM 1663 O O . HIS A 1 220 ? -17.615 -13.691 13.686 1.00 96.75 220 HIS A O 1
ATOM 1669 N N . GLY A 1 221 ? -15.666 -12.699 14.178 1.00 95.31 221 GLY A N 1
ATOM 1670 C CA . GLY A 1 221 ? -16.280 -11.633 14.976 1.00 95.31 221 GLY A CA 1
ATOM 1671 C C . GLY A 1 221 ? -17.300 -10.784 14.199 1.00 95.31 221 GLY A C 1
ATOM 1672 O O . GLY A 1 221 ? -18.314 -10.352 14.751 1.00 95.31 221 GLY A O 1
ATOM 1673 N N . ILE A 1 222 ? -17.088 -10.565 12.897 1.00 94.75 222 ILE A N 1
ATOM 1674 C CA . ILE A 1 222 ? -18.068 -9.885 12.034 1.00 94.75 222 ILE A CA 1
ATOM 1675 C C . ILE A 1 222 ? -19.335 -10.734 11.874 1.00 94.75 222 ILE A C 1
ATOM 1677 O O . ILE A 1 222 ? -20.435 -10.228 12.100 1.00 94.75 222 ILE A O 1
ATOM 1681 N N . ALA A 1 223 ? -19.183 -12.010 11.515 1.00 96.56 223 ALA A N 1
ATOM 1682 C CA . ALA A 1 223 ? -20.297 -12.925 11.287 1.00 96.56 223 ALA A CA 1
ATOM 1683 C C . ALA A 1 223 ? -21.110 -13.185 12.569 1.00 96.56 223 ALA A C 1
ATOM 1685 O O . ALA A 1 223 ? -22.338 -13.152 12.532 1.00 96.56 223 ALA A O 1
ATOM 1686 N N . LEU A 1 224 ? -20.455 -13.327 13.726 1.00 97.12 224 LEU A N 1
ATOM 1687 C CA . LEU A 1 224 ? -21.117 -13.392 15.034 1.00 97.12 224 LEU A CA 1
ATOM 1688 C C . LEU A 1 224 ? -21.973 -12.151 15.309 1.00 97.12 224 LEU A C 1
ATOM 1690 O O . LEU A 1 224 ? -23.120 -12.258 15.740 1.00 97.12 224 LEU A O 1
ATOM 1694 N N . GLY A 1 225 ? -21.434 -10.969 15.004 1.00 94.75 225 GLY A N 1
ATOM 1695 C CA . GLY A 1 225 ? -22.155 -9.705 15.111 1.00 94.75 225 GLY A CA 1
ATOM 1696 C C . GLY A 1 225 ? -23.419 -9.649 14.255 1.00 94.75 225 GLY A C 1
ATOM 1697 O O . GLY A 1 225 ? -24.463 -9.203 14.719 1.00 94.75 225 GLY A O 1
ATOM 1698 N N . MET A 1 226 ? -23.349 -10.155 13.022 1.00 94.44 226 MET A N 1
ATOM 1699 C CA . MET A 1 226 ? -24.508 -10.236 12.122 1.00 94.44 226 MET A CA 1
ATOM 1700 C C . MET A 1 226 ? -25.634 -11.118 12.685 1.00 94.44 226 MET A C 1
ATOM 1702 O O . MET A 1 226 ? -26.798 -10.885 12.371 1.00 94.44 226 MET A O 1
ATOM 1706 N N . LEU A 1 227 ? -25.302 -12.087 13.545 1.00 96.44 227 LEU A N 1
ATOM 1707 C CA . LEU A 1 227 ? -26.257 -12.944 14.259 1.00 96.44 227 LEU A CA 1
ATOM 1708 C C . LEU A 1 227 ? -26.695 -12.379 15.622 1.00 96.44 227 LEU A C 1
ATOM 1710 O O . LEU A 1 227 ? -27.387 -13.061 16.375 1.00 96.44 227 LEU A O 1
ATOM 1714 N N . GLY A 1 228 ? -26.267 -11.166 15.985 1.00 95.00 228 GLY A N 1
ATOM 1715 C CA . GLY A 1 228 ? -26.546 -10.562 17.290 1.00 95.00 228 GLY A CA 1
ATOM 1716 C C . GLY A 1 228 ? -25.742 -11.157 18.455 1.00 95.00 228 GLY A C 1
ATOM 1717 O O . GLY A 1 228 ? -26.019 -10.843 19.613 1.00 95.00 228 GLY A O 1
ATOM 1718 N N . ARG A 1 229 ? -24.722 -11.987 18.185 1.00 97.12 229 ARG A N 1
ATOM 1719 C CA . ARG A 1 229 ? -23.824 -12.593 19.191 1.00 97.12 229 ARG A CA 1
ATOM 1720 C C . ARG A 1 229 ? -22.703 -11.620 19.584 1.00 97.12 229 ARG A C 1
ATOM 1722 O O . ARG A 1 229 ? -21.517 -11.918 19.468 1.00 97.12 229 ARG A O 1
ATOM 1729 N N . GLU A 1 230 ? -23.082 -10.425 20.042 1.00 93.56 230 GLU A N 1
ATOM 1730 C CA . GLU A 1 230 ? -22.163 -9.291 20.258 1.00 93.56 230 GLU A CA 1
ATOM 1731 C C . GLU A 1 230 ? -21.059 -9.563 21.290 1.00 93.56 230 GLU A C 1
ATOM 1733 O O . GLU A 1 230 ? -19.927 -9.124 21.108 1.00 93.56 230 GLU A O 1
ATOM 1738 N N . ALA A 1 231 ? -21.354 -10.314 22.356 1.00 96.06 231 ALA A N 1
ATOM 1739 C CA . ALA A 1 231 ? -20.356 -10.635 23.379 1.00 96.06 231 ALA A CA 1
ATOM 1740 C C . ALA A 1 231 ? -19.225 -11.525 22.832 1.00 96.06 231 ALA A C 1
ATOM 1742 O O . ALA A 1 231 ? -18.057 -11.316 23.150 1.00 96.06 231 ALA A O 1
ATOM 1743 N N . GLU A 1 232 ? -19.570 -12.496 21.987 1.00 96.94 232 GLU A N 1
ATOM 1744 C CA . GLU A 1 232 ? -18.600 -13.387 21.344 1.00 96.94 232 GLU A CA 1
ATOM 1745 C C . GLU A 1 232 ? -17.832 -12.645 20.246 1.00 96.94 232 GLU A C 1
ATOM 1747 O O . GLU A 1 232 ? -16.612 -12.764 20.155 1.00 96.94 232 GLU A O 1
ATOM 1752 N N . ALA A 1 233 ? -18.528 -11.800 19.479 1.00 95.00 233 ALA A N 1
ATOM 1753 C CA . ALA A 1 233 ? -17.902 -10.928 18.494 1.00 95.00 233 ALA A CA 1
ATOM 1754 C C . ALA A 1 233 ? -16.836 -10.021 19.129 1.00 95.00 233 ALA A C 1
ATOM 1756 O O . ALA A 1 233 ? -15.717 -9.935 18.627 1.00 95.00 233 ALA A O 1
ATOM 1757 N N . GLU A 1 234 ? -17.149 -9.358 20.246 1.00 93.75 234 GLU A N 1
ATOM 1758 C CA . GLU A 1 234 ? -16.180 -8.499 20.932 1.00 93.75 234 GLU A CA 1
ATOM 1759 C C . GLU A 1 234 ? -15.016 -9.305 21.525 1.00 93.75 234 GLU A C 1
ATOM 1761 O O . GLU A 1 234 ? -13.885 -8.824 21.505 1.00 93.75 234 GLU A O 1
ATOM 1766 N N . ALA A 1 235 ? -15.243 -10.542 21.980 1.00 94.88 235 ALA A N 1
ATOM 1767 C CA . ALA A 1 235 ? -14.166 -11.410 22.459 1.00 94.88 235 ALA A CA 1
ATOM 1768 C C . ALA A 1 235 ? -13.124 -11.701 21.360 1.00 94.88 235 ALA A C 1
ATOM 1770 O O . ALA A 1 235 ? -11.918 -11.605 21.614 1.00 94.88 235 ALA A O 1
ATOM 1771 N N . ASP A 1 236 ? -13.563 -11.969 20.126 1.00 94.69 236 ASP A N 1
ATOM 1772 C CA . ASP A 1 236 ? -12.657 -12.159 18.987 1.00 94.69 236 ASP A CA 1
ATOM 1773 C C . ASP A 1 236 ? -11.897 -10.888 18.626 1.00 94.69 236 ASP A C 1
ATOM 1775 O O . ASP A 1 236 ? -10.687 -10.916 18.385 1.00 94.69 236 ASP A O 1
ATOM 1779 N N . ILE A 1 237 ? -12.593 -9.751 18.606 1.00 93.12 237 ILE A N 1
ATOM 1780 C CA . ILE A 1 237 ? -11.982 -8.462 18.284 1.00 93.12 237 ILE A CA 1
ATOM 1781 C C . ILE A 1 237 ? -10.973 -8.056 19.368 1.00 93.12 237 ILE A C 1
ATOM 1783 O O . ILE A 1 237 ? -9.889 -7.560 19.041 1.00 93.12 237 ILE A O 1
ATOM 1787 N N . ALA A 1 238 ? -11.264 -8.319 20.643 1.00 94.19 238 ALA A N 1
ATOM 1788 C CA . ALA A 1 238 ? -10.339 -8.123 21.756 1.00 94.19 238 ALA A CA 1
ATOM 1789 C C . ALA A 1 238 ? -9.106 -9.032 21.637 1.00 94.19 238 ALA A C 1
ATOM 1791 O O . ALA A 1 238 ? -7.975 -8.553 21.773 1.00 94.19 238 ALA A O 1
ATOM 1792 N N . ARG A 1 239 ? -9.294 -10.316 21.297 1.00 93.38 239 ARG A N 1
ATOM 1793 C CA . ARG A 1 239 ? -8.188 -11.249 21.027 1.00 93.38 239 ARG A CA 1
ATOM 1794 C C . ARG A 1 239 ? -7.317 -10.755 19.871 1.00 93.38 239 ARG A C 1
ATOM 1796 O O . ARG A 1 239 ? -6.094 -10.729 19.998 1.00 93.38 239 ARG A O 1
ATOM 1803 N N . LEU A 1 240 ? -7.924 -10.283 18.783 1.00 92.62 240 LEU A N 1
ATOM 1804 C CA . LEU A 1 240 ? -7.210 -9.720 17.638 1.00 92.62 240 LEU A CA 1
ATOM 1805 C C . LEU A 1 240 ? -6.394 -8.475 18.019 1.00 92.62 240 LEU A C 1
ATOM 1807 O O . LEU A 1 240 ? -5.226 -8.361 17.644 1.00 92.62 240 LEU A O 1
ATOM 1811 N N . ARG A 1 241 ? -6.974 -7.550 18.794 1.00 93.00 241 ARG A N 1
ATOM 1812 C CA . ARG A 1 241 ? -6.251 -6.377 19.313 1.00 93.00 241 ARG A CA 1
ATOM 1813 C C . ARG A 1 241 ? -5.050 -6.805 20.155 1.00 93.00 241 ARG A C 1
ATOM 1815 O O . ARG A 1 241 ? -3.958 -6.292 19.923 1.00 93.00 241 ARG A O 1
ATOM 1822 N N . ALA A 1 242 ? -5.217 -7.767 21.063 1.00 93.06 242 ALA A N 1
ATOM 1823 C CA . ALA A 1 242 ? -4.122 -8.293 21.877 1.00 93.06 242 ALA A CA 1
ATOM 1824 C C . ALA A 1 242 ? -2.985 -8.865 21.010 1.00 93.06 242 ALA A C 1
ATOM 1826 O O . ALA A 1 242 ? -1.843 -8.436 21.154 1.00 93.06 242 ALA A O 1
ATOM 1827 N N . MET A 1 243 ? -3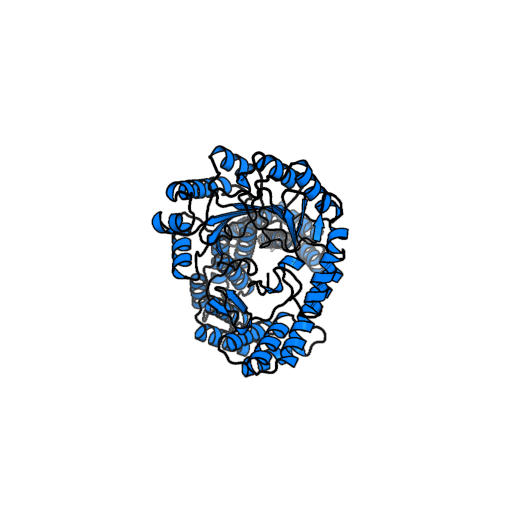.303 -9.717 20.028 1.00 91.06 243 MET A N 1
ATOM 1828 C CA . MET A 1 243 ? -2.313 -10.285 19.100 1.00 91.06 243 MET A CA 1
ATOM 1829 C C . MET A 1 243 ? -1.514 -9.208 18.355 1.00 91.06 243 MET A C 1
ATOM 1831 O O . MET A 1 243 ? -0.291 -9.308 18.215 1.00 91.06 243 MET A O 1
ATOM 1835 N N . MET A 1 244 ? -2.197 -8.165 17.869 1.00 90.38 244 MET A N 1
ATOM 1836 C CA . MET A 1 244 ? -1.543 -7.050 17.184 1.00 90.38 244 MET A CA 1
ATOM 1837 C C . MET A 1 244 ? -0.602 -6.307 18.136 1.00 90.38 244 MET A C 1
ATOM 1839 O O . MET A 1 244 ? 0.567 -6.107 17.798 1.00 90.38 244 MET A O 1
ATOM 1843 N N . LEU A 1 245 ? -1.084 -5.935 19.325 1.00 92.50 245 LEU A N 1
ATOM 1844 C CA . LEU A 1 245 ? -0.308 -5.215 20.338 1.00 92.50 245 LEU A CA 1
ATOM 1845 C C . LEU A 1 245 ? 0.920 -6.010 20.803 1.00 92.50 245 LEU A C 1
ATOM 1847 O O . LEU A 1 245 ? 2.001 -5.432 20.920 1.00 92.50 245 LEU A O 1
ATOM 1851 N N . ASP A 1 246 ? 0.797 -7.324 20.979 1.00 90.75 246 ASP A N 1
ATOM 1852 C CA . ASP A 1 246 ? 1.917 -8.203 21.332 1.00 90.75 246 ASP A CA 1
ATOM 1853 C C . ASP A 1 246 ? 2.989 -8.218 20.234 1.00 90.75 246 ASP A C 1
ATOM 1855 O O . ASP A 1 246 ? 4.189 -8.205 20.516 1.00 90.75 246 ASP A O 1
ATOM 1859 N N . GLY A 1 247 ? 2.574 -8.168 18.963 1.00 88.38 247 GLY A N 1
ATOM 1860 C CA . GLY A 1 247 ? 3.481 -8.008 17.826 1.00 88.38 247 GLY A CA 1
ATOM 1861 C C . GLY A 1 247 ? 4.300 -6.714 17.879 1.00 88.38 247 GLY A C 1
ATOM 1862 O O . GLY A 1 247 ? 5.496 -6.731 17.577 1.00 88.38 247 GLY A O 1
ATOM 1863 N N . LEU A 1 248 ? 3.695 -5.602 18.307 1.00 89.19 248 LEU A N 1
ATOM 1864 C CA . LEU A 1 248 ? 4.412 -4.340 18.526 1.00 89.19 248 LEU A CA 1
ATOM 1865 C C . LEU A 1 248 ? 5.316 -4.395 19.759 1.00 89.19 248 LEU A C 1
ATOM 1867 O O . LEU A 1 248 ? 6.445 -3.903 19.705 1.00 89.19 248 LEU A O 1
ATOM 1871 N N . ALA A 1 249 ? 4.858 -5.015 20.846 1.00 88.62 249 ALA A N 1
ATOM 1872 C CA . ALA A 1 249 ? 5.647 -5.181 22.062 1.00 88.62 249 ALA A CA 1
ATOM 1873 C C . ALA A 1 249 ? 6.930 -5.987 21.795 1.00 88.62 249 ALA A C 1
ATOM 1875 O O . ALA A 1 249 ? 8.007 -5.583 22.232 1.00 88.62 249 ALA A O 1
ATOM 1876 N N . ARG A 1 250 ? 6.859 -7.051 20.977 1.00 88.12 250 ARG A N 1
ATOM 1877 C CA . ARG A 1 250 ? 8.037 -7.825 20.528 1.00 88.12 250 ARG A CA 1
ATOM 1878 C C . ARG A 1 250 ? 9.068 -6.988 19.761 1.00 88.12 250 ARG A C 1
ATOM 1880 O O . ARG A 1 250 ? 10.246 -7.326 19.764 1.00 88.12 250 ARG A O 1
ATOM 1887 N N . ARG A 1 251 ? 8.644 -5.888 19.131 1.00 83.38 251 ARG A N 1
ATOM 1888 C CA . ARG A 1 251 ? 9.514 -4.911 18.449 1.00 83.38 251 ARG A CA 1
ATOM 1889 C C . ARG A 1 251 ? 9.972 -3.763 19.361 1.00 83.38 251 ARG A C 1
ATOM 1891 O O . ARG A 1 251 ? 10.489 -2.762 18.870 1.00 83.38 251 ARG A O 1
ATOM 1898 N N . GLY A 1 252 ? 9.731 -3.854 20.669 1.00 85.19 252 GLY A N 1
ATOM 1899 C CA . GLY A 1 252 ? 10.061 -2.797 21.627 1.00 85.19 252 GLY A CA 1
ATOM 1900 C C . GLY A 1 252 ? 9.282 -1.498 21.405 1.00 85.19 252 GLY A C 1
ATOM 1901 O O . GLY A 1 252 ? 9.762 -0.434 21.777 1.00 85.19 252 GLY A O 1
ATOM 1902 N N . GLY A 1 253 ? 8.118 -1.557 20.747 1.00 85.94 253 GLY A N 1
ATOM 1903 C CA . GLY A 1 253 ? 7.296 -0.377 20.477 1.00 85.94 253 GLY A CA 1
ATOM 1904 C C . GLY A 1 253 ? 7.779 0.506 19.322 1.00 85.94 253 GLY A C 1
ATOM 1905 O O . GLY A 1 253 ? 7.082 1.458 18.975 1.00 85.94 253 GLY A O 1
ATOM 1906 N N . LEU A 1 254 ? 8.918 0.213 18.687 1.00 91.38 254 LEU A N 1
ATOM 1907 C CA . LEU A 1 254 ? 9.518 1.102 17.687 1.00 91.38 254 LEU A CA 1
ATOM 1908 C C . LEU A 1 254 ? 8.801 1.053 16.320 1.00 91.38 254 LEU A C 1
ATOM 1910 O O . LEU A 1 254 ? 8.471 -0.039 15.829 1.00 91.38 254 LEU A O 1
ATOM 1914 N N . PRO A 1 255 ? 8.585 2.215 15.669 1.00 92.19 255 PRO A N 1
ATOM 1915 C CA . PRO A 1 255 ? 8.078 2.271 14.305 1.00 92.19 255 PRO A CA 1
ATOM 1916 C C . PRO A 1 255 ? 9.140 1.789 13.300 1.00 92.19 255 PRO A C 1
ATOM 1918 O O . PRO A 1 255 ? 10.316 1.649 13.613 1.00 92.19 255 PRO A O 1
ATOM 1921 N N . THR A 1 256 ? 8.702 1.496 12.081 1.00 92.25 256 THR A N 1
ATOM 1922 C CA . THR A 1 256 ? 9.539 1.108 10.929 1.00 92.25 256 THR A CA 1
ATOM 1923 C C . THR A 1 256 ? 9.748 2.242 9.929 1.00 92.25 256 THR A C 1
ATOM 1925 O O . THR A 1 256 ? 10.605 2.129 9.055 1.00 92.25 256 THR A O 1
ATOM 1928 N N . GLU A 1 257 ? 8.965 3.312 10.032 1.00 94.19 257 GLU A N 1
ATOM 1929 C CA . GLU A 1 257 ? 9.060 4.498 9.184 1.00 94.19 257 GLU A CA 1
ATOM 1930 C C . GLU A 1 257 ? 8.603 5.749 9.940 1.00 94.19 257 GLU A C 1
ATOM 1932 O O . GLU A 1 257 ? 7.899 5.656 10.950 1.00 94.19 257 GLU A O 1
ATOM 1937 N N . VAL A 1 258 ? 8.996 6.921 9.446 1.00 96.12 258 VAL A N 1
ATOM 1938 C CA . VAL A 1 258 ? 8.582 8.216 9.997 1.00 96.12 258 VAL A CA 1
ATOM 1939 C C . VAL A 1 258 ? 7.953 9.069 8.901 1.00 96.12 258 VAL A C 1
ATOM 1941 O O . VAL A 1 258 ? 8.498 9.211 7.807 1.00 96.12 258 VAL A O 1
ATOM 1944 N N . TYR A 1 259 ? 6.798 9.650 9.212 1.00 96.69 259 TYR A N 1
ATOM 1945 C CA . TYR A 1 259 ? 6.130 10.629 8.367 1.00 96.69 259 TYR A CA 1
ATOM 1946 C C . TYR A 1 259 ? 6.579 12.022 8.790 1.00 96.69 259 TYR A C 1
ATOM 1948 O O . TYR A 1 259 ? 6.461 12.378 9.959 1.00 96.69 259 TYR A O 1
ATOM 1956 N N . VAL A 1 260 ? 7.079 12.822 7.852 1.00 95.56 260 VAL A N 1
ATOM 1957 C CA . VAL A 1 260 ? 7.640 14.147 8.143 1.00 95.56 260 VAL A CA 1
ATOM 1958 C C . VAL A 1 260 ? 6.828 15.223 7.435 1.00 95.56 260 VAL A C 1
ATOM 1960 O O . VAL A 1 260 ? 6.612 15.170 6.223 1.00 95.56 260 VAL A O 1
ATOM 1963 N N . GLN A 1 261 ? 6.381 16.224 8.186 1.00 94.19 261 GLN A N 1
ATOM 1964 C CA . GLN A 1 261 ? 5.745 17.416 7.639 1.00 94.19 261 GLN A CA 1
ATOM 1965 C C . GLN A 1 261 ? 6.784 18.517 7.452 1.00 94.19 261 GLN A C 1
ATOM 1967 O O . GLN A 1 261 ? 7.178 19.177 8.408 1.00 94.19 261 GLN A O 1
ATOM 1972 N N . LEU A 1 262 ? 7.197 18.754 6.206 1.00 94.94 262 LEU A N 1
ATOM 1973 C CA . LEU A 1 262 ? 8.107 19.861 5.893 1.00 94.94 262 LEU A CA 1
ATOM 1974 C C . LEU A 1 262 ? 7.392 21.213 5.823 1.00 94.94 262 LEU A C 1
ATOM 1976 O O . LEU A 1 262 ? 7.998 22.249 6.078 1.00 94.94 262 LEU A O 1
ATOM 1980 N N . SER A 1 263 ? 6.107 21.224 5.476 1.00 92.25 263 SER A N 1
ATOM 1981 C CA . SER A 1 263 ? 5.313 22.443 5.378 1.00 92.25 263 SER A CA 1
ATOM 1982 C C . SER A 1 263 ? 3.921 22.220 5.937 1.00 92.25 263 SER A C 1
ATOM 1984 O O . SER A 1 263 ? 3.313 21.190 5.669 1.00 92.25 263 SER A O 1
ATOM 1986 N N . ARG A 1 264 ? 3.398 23.214 6.657 1.00 89.00 264 ARG A N 1
ATOM 1987 C CA . ARG A 1 264 ? 1.966 23.313 6.979 1.00 89.00 264 ARG A CA 1
ATOM 1988 C C . ARG A 1 264 ? 1.177 24.116 5.946 1.00 89.00 264 ARG A C 1
ATOM 1990 O O . ARG A 1 264 ? -0.047 24.133 5.973 1.00 89.00 264 ARG A O 1
ATOM 1997 N N . ARG A 1 265 ? 1.869 24.781 5.016 1.00 89.25 265 ARG A N 1
ATOM 1998 C CA . ARG A 1 265 ? 1.252 25.618 3.986 1.00 89.25 265 ARG A CA 1
ATOM 1999 C C . ARG A 1 265 ? 0.848 24.753 2.802 1.00 89.25 265 ARG A C 1
ATOM 2001 O O . ARG A 1 265 ? 1.632 23.934 2.336 1.00 89.25 265 ARG A O 1
ATOM 2008 N N . CYS A 1 266 ? -0.350 24.985 2.281 1.00 90.69 266 CYS A N 1
ATOM 2009 C CA . CYS A 1 266 ? -0.803 24.449 1.004 1.00 90.69 266 CYS A CA 1
ATOM 2010 C C . CYS A 1 266 ? -1.215 25.616 0.103 1.00 90.69 266 CYS A C 1
ATOM 2012 O O . CYS A 1 266 ? -1.807 26.588 0.568 1.00 90.69 266 CYS A O 1
ATOM 2014 N N . ASN A 1 267 ? -0.897 25.532 -1.186 1.00 92.06 267 ASN A N 1
ATOM 2015 C CA . ASN A 1 267 ? -1.241 26.551 -2.177 1.00 92.06 267 ASN A CA 1
ATOM 2016 C C . ASN A 1 267 ? -2.557 26.260 -2.916 1.00 92.06 267 ASN A C 1
ATOM 2018 O O . ASN A 1 267 ? -2.900 26.993 -3.840 1.00 92.06 267 ASN A O 1
ATOM 2022 N N . LEU A 1 268 ? -3.276 25.205 -2.524 1.00 92.12 268 LEU A N 1
ATOM 2023 C CA . LEU A 1 268 ? -4.564 24.800 -3.085 1.00 92.12 268 LEU A CA 1
ATOM 2024 C C . LEU A 1 268 ? -5.622 24.730 -1.987 1.00 92.12 268 LEU A C 1
ATOM 2026 O O . LEU A 1 268 ? -5.296 24.516 -0.825 1.00 92.12 268 LEU A O 1
ATOM 2030 N N . ARG A 1 269 ? -6.895 24.850 -2.368 1.00 90.06 269 ARG A N 1
ATOM 2031 C CA . ARG A 1 269 ? -8.055 24.630 -1.489 1.00 90.06 269 ARG A CA 1
ATOM 2032 C C . ARG A 1 269 ? -8.898 23.469 -2.006 1.00 90.06 269 ARG A C 1
ATOM 2034 O O . ARG A 1 269 ? -10.032 23.660 -2.429 1.00 90.06 269 ARG A O 1
ATOM 2041 N N . CYS A 1 270 ? -8.306 22.276 -2.041 1.00 89.25 270 CYS A N 1
ATOM 2042 C CA . CYS A 1 270 ? -8.963 21.104 -2.615 1.00 89.25 270 CYS A CA 1
ATOM 2043 C C . CYS A 1 270 ? -10.271 20.774 -1.880 1.00 89.25 270 CYS A C 1
ATOM 2045 O O . CYS A 1 270 ? -10.287 20.795 -0.647 1.00 89.25 270 CYS A O 1
ATOM 2047 N N . THR A 1 271 ? -11.327 20.430 -2.617 1.00 87.81 271 THR A N 1
ATOM 2048 C CA . THR A 1 271 ? -12.678 20.206 -2.064 1.00 87.81 271 THR A CA 1
ATOM 2049 C C . THR A 1 271 ? -12.778 18.996 -1.139 1.00 87.81 271 THR A C 1
ATOM 2051 O O . THR A 1 271 ? -13.552 19.022 -0.190 1.00 87.81 271 THR A O 1
ATOM 2054 N N . MET A 1 272 ? -11.960 17.965 -1.360 1.00 84.44 272 MET A N 1
ATOM 2055 C CA . MET A 1 272 ? -11.896 16.782 -0.493 1.00 84.44 272 MET A CA 1
ATOM 2056 C C . MET A 1 272 ? -10.968 16.944 0.718 1.00 84.44 272 MET A C 1
ATOM 2058 O O . MET A 1 272 ? -10.803 16.007 1.491 1.00 84.44 272 MET A O 1
ATOM 2062 N N . CYS A 1 273 ? -10.254 18.063 0.834 1.00 85.12 273 CYS A N 1
ATOM 2063 C CA . CYS A 1 273 ? -9.212 18.227 1.839 1.00 85.12 273 CYS A CA 1
ATOM 2064 C C . CYS A 1 273 ? -9.780 18.867 3.112 1.00 85.12 273 CYS A C 1
ATOM 2066 O O . CYS A 1 273 ? -10.587 19.791 3.031 1.00 85.12 273 CYS A O 1
ATOM 2068 N N . GLY A 1 274 ? -9.301 18.448 4.286 1.00 81.62 274 GLY A N 1
ATOM 2069 C CA . GLY A 1 274 ? -9.722 18.961 5.595 1.00 81.62 274 GLY A CA 1
ATOM 2070 C C . GLY A 1 274 ? -9.328 20.413 5.911 1.00 81.62 274 GLY A C 1
ATOM 2071 O O . GLY A 1 274 ? -9.181 20.749 7.081 1.00 81.62 274 GLY A O 1
ATOM 2072 N N . HIS A 1 275 ? -9.165 21.292 4.914 1.00 82.75 275 HIS A N 1
ATOM 2073 C CA . HIS A 1 275 ? -8.764 22.694 5.105 1.00 82.75 275 HIS A CA 1
ATOM 2074 C C . HIS A 1 275 ? -9.622 23.430 6.142 1.00 82.75 275 HIS A C 1
ATOM 2076 O O . HIS A 1 275 ? -9.098 24.251 6.885 1.00 82.75 275 HIS A O 1
ATOM 2082 N N . GLY A 1 276 ? -10.925 23.131 6.210 1.00 77.88 276 GLY A N 1
ATOM 2083 C CA . GLY A 1 276 ? -11.847 23.775 7.151 1.00 77.88 276 GLY A CA 1
ATOM 2084 C C . GLY A 1 276 ? -11.558 23.489 8.629 1.00 77.88 276 GLY A C 1
ATOM 2085 O O . GLY A 1 276 ? -12.053 24.214 9.485 1.00 77.88 276 GLY A O 1
ATOM 2086 N N . VAL A 1 277 ? -10.759 22.462 8.935 1.00 78.50 277 VAL A N 1
ATOM 2087 C CA . VAL A 1 277 ? -10.420 22.068 10.312 1.00 78.50 277 VAL A CA 1
ATOM 2088 C C . VAL A 1 277 ? -8.942 22.221 10.648 1.00 78.50 277 VAL A C 1
ATOM 2090 O O . VAL A 1 277 ? -8.550 21.951 11.782 1.00 78.50 277 VAL A O 1
ATOM 2093 N N . TRP A 1 278 ? -8.101 22.635 9.701 1.00 83.81 278 TRP A N 1
ATOM 2094 C CA . TRP A 1 278 ? -6.683 22.869 9.963 1.00 83.81 278 TRP A CA 1
ATOM 2095 C C . TRP A 1 278 ? -6.512 24.114 10.834 1.00 83.81 278 TRP A C 1
ATOM 2097 O O . TRP A 1 278 ? -6.995 25.193 10.494 1.00 83.81 278 TRP A O 1
ATOM 2107 N N . LYS A 1 279 ? -5.817 23.979 11.969 1.00 73.50 279 LYS A N 1
ATOM 2108 C CA . LYS A 1 279 ? -5.419 25.139 12.777 1.00 73.50 279 LYS A CA 1
ATOM 2109 C C . LYS A 1 279 ? -4.479 26.029 11.964 1.00 73.50 279 LYS A C 1
ATOM 2111 O O . LYS A 1 279 ? -3.567 25.518 11.313 1.00 73.50 279 LYS A O 1
ATOM 2116 N N . GLU A 1 280 ? -4.663 27.347 12.051 1.00 64.94 280 GLU A N 1
ATOM 2117 C CA . GLU A 1 280 ? -3.748 28.309 11.432 1.00 64.94 280 GLU A CA 1
ATOM 2118 C C . GLU A 1 280 ? -2.346 28.148 12.025 1.00 64.94 280 GLU A C 1
ATOM 2120 O O . GLU A 1 280 ? -2.098 28.440 13.195 1.00 64.94 280 GLU A O 1
ATOM 2125 N N . ASN A 1 281 ? -1.429 27.627 11.216 1.00 60.62 281 ASN A N 1
ATOM 2126 C CA . ASN A 1 281 ? -0.006 27.632 11.502 1.00 60.62 281 ASN A CA 1
ATOM 2127 C C . ASN A 1 281 ? 0.744 27.593 10.169 1.00 60.62 281 ASN A C 1
ATOM 2129 O O . ASN A 1 281 ? 0.638 26.641 9.397 1.00 60.62 281 ASN A O 1
ATOM 2133 N N . ASP A 1 282 ? 1.486 28.653 9.886 1.00 66.31 282 ASP A N 1
ATOM 2134 C CA . ASP A 1 282 ? 2.132 28.921 8.613 1.00 66.31 282 ASP A CA 1
ATOM 2135 C C . ASP A 1 282 ? 3.640 28.622 8.670 1.00 66.31 282 ASP A C 1
ATOM 2137 O O . ASP A 1 282 ? 4.455 29.399 8.184 1.00 66.31 282 ASP A O 1
ATOM 2141 N N . GLY A 1 283 ? 4.021 27.474 9.232 1.00 84.12 283 GLY A N 1
ATOM 2142 C CA . GLY A 1 283 ? 5.420 27.088 9.434 1.00 84.12 283 GLY A CA 1
ATOM 2143 C C . GLY A 1 283 ? 6.036 26.196 8.348 1.00 84.12 283 GLY A C 1
ATOM 2144 O O . GLY A 1 283 ? 5.364 25.404 7.677 1.00 84.12 283 GLY A O 1
ATOM 2145 N N . PHE A 1 284 ? 7.358 26.301 8.240 1.00 94.19 284 PHE A N 1
ATOM 2146 C CA . PHE A 1 284 ? 8.249 25.407 7.506 1.00 94.19 284 PHE A CA 1
ATOM 2147 C C . PHE A 1 284 ? 9.200 24.733 8.502 1.00 94.19 284 PHE A C 1
ATOM 2149 O O . PHE A 1 284 ? 9.646 25.383 9.448 1.00 94.19 284 PHE A O 1
ATOM 2156 N N . MET A 1 285 ? 9.496 23.447 8.310 1.00 95.38 285 MET A N 1
ATOM 2157 C CA . MET A 1 285 ? 10.437 22.723 9.168 1.00 95.38 285 MET A CA 1
ATOM 2158 C C . MET A 1 285 ? 11.858 23.260 8.980 1.00 95.38 285 MET A C 1
ATOM 2160 O O . MET A 1 285 ? 12.384 23.237 7.875 1.00 95.38 285 MET A O 1
ATOM 2164 N N . SER A 1 286 ? 12.515 23.701 10.052 1.00 96.81 286 SER A N 1
ATOM 2165 C CA . SER A 1 286 ? 13.902 24.167 9.941 1.00 96.81 286 SER A CA 1
ATOM 2166 C C . SER A 1 286 ? 14.876 23.012 9.692 1.00 96.81 286 SER A C 1
ATOM 2168 O O . SER A 1 286 ? 14.625 21.868 10.074 1.00 96.81 286 SER A O 1
ATOM 2170 N N . GLU A 1 287 ? 16.036 23.323 9.113 1.00 97.62 287 GLU A N 1
ATOM 2171 C CA . GLU A 1 287 ? 17.128 22.358 8.926 1.00 97.62 287 GLU A CA 1
ATOM 2172 C C . GLU A 1 287 ? 17.570 21.714 10.249 1.00 97.62 287 GLU A C 1
ATOM 2174 O O . GLU A 1 287 ? 17.823 20.514 10.294 1.00 97.62 287 GLU A O 1
ATOM 2179 N N . ALA A 1 288 ? 17.578 22.476 11.348 1.00 97.69 288 ALA A N 1
ATOM 2180 C CA . ALA A 1 288 ? 17.919 21.959 12.672 1.00 97.69 288 ALA A CA 1
ATOM 2181 C C . ALA A 1 288 ? 16.913 20.907 13.170 1.00 97.69 288 ALA A C 1
ATOM 2183 O O . ALA A 1 288 ? 17.315 19.883 13.724 1.00 97.69 288 ALA A O 1
ATOM 2184 N N . VAL A 1 289 ? 15.612 21.138 12.955 1.00 97.81 289 VAL A N 1
ATOM 2185 C CA . VAL A 1 289 ? 14.566 20.168 13.315 1.00 97.81 289 VAL A CA 1
ATOM 2186 C C . VAL A 1 289 ? 14.656 18.943 12.409 1.00 97.81 289 VAL A C 1
ATOM 2188 O O . VAL A 1 289 ? 14.672 17.822 12.908 1.00 97.81 289 VAL A O 1
ATOM 2191 N N . PHE A 1 290 ? 14.782 19.129 11.092 1.00 98.44 290 PHE A N 1
ATOM 2192 C CA . PHE A 1 290 ? 14.890 18.007 10.157 1.00 98.44 290 PHE A CA 1
ATOM 2193 C C . PHE A 1 290 ? 16.135 17.151 10.430 1.00 98.44 290 PHE A C 1
ATOM 2195 O O . PHE A 1 290 ? 16.035 15.929 10.502 1.00 98.44 290 PHE A O 1
ATOM 2202 N N . GLY A 1 291 ? 17.287 17.781 10.678 1.00 98.31 291 GLY A N 1
ATOM 2203 C CA . GLY A 1 291 ? 18.511 17.098 11.092 1.00 98.31 291 GLY A CA 1
ATOM 2204 C C . GLY A 1 291 ? 18.297 16.264 12.353 1.00 98.31 291 GLY A C 1
ATOM 2205 O O . GLY A 1 291 ? 18.647 15.085 12.365 1.00 98.31 291 GLY A O 1
ATOM 2206 N N . ARG A 1 292 ? 17.610 16.821 13.363 1.00 98.31 292 ARG A N 1
ATOM 2207 C CA . ARG A 1 292 ? 17.242 16.073 14.572 1.00 98.31 292 ARG A CA 1
ATOM 2208 C C . ARG A 1 292 ? 16.357 14.867 14.254 1.00 98.31 292 ARG A C 1
ATOM 2210 O O . ARG A 1 292 ? 16.590 13.804 14.818 1.00 98.31 292 ARG A O 1
ATOM 2217 N N . VAL A 1 293 ? 15.378 14.987 13.354 1.00 98.00 293 VAL A N 1
ATOM 2218 C CA . VAL A 1 293 ? 14.539 13.847 12.934 1.00 98.00 293 VAL A CA 1
ATOM 2219 C C . VAL A 1 293 ? 15.393 12.715 12.373 1.00 98.00 293 VAL A C 1
ATOM 2221 O O . VAL A 1 293 ? 15.211 11.562 12.768 1.00 98.00 293 VAL A O 1
ATOM 2224 N N . LEU A 1 294 ? 16.334 13.035 11.484 1.00 98.56 294 LEU A N 1
ATOM 2225 C CA . LEU A 1 294 ? 17.227 12.043 10.894 1.00 98.56 294 LEU A CA 1
ATOM 2226 C C . LEU A 1 294 ? 18.129 11.390 11.953 1.00 98.56 294 LEU A C 1
ATOM 2228 O O . LEU A 1 294 ? 18.224 10.164 11.982 1.00 98.56 294 LEU A O 1
ATOM 2232 N N . ASP A 1 295 ? 18.709 12.182 12.864 1.00 98.19 295 ASP A N 1
ATOM 2233 C CA . ASP A 1 295 ? 19.551 11.675 13.958 1.00 98.19 295 ASP A CA 1
ATOM 2234 C C . ASP A 1 295 ? 18.771 10.676 14.825 1.00 98.19 295 ASP A C 1
ATOM 2236 O O . ASP A 1 295 ? 19.220 9.554 15.062 1.00 98.19 295 ASP A O 1
ATOM 2240 N N . ARG A 1 296 ? 17.546 11.041 15.230 1.00 97.31 296 ARG A N 1
ATOM 2241 C CA . ARG A 1 296 ? 16.683 10.173 16.043 1.00 97.31 296 ARG A CA 1
ATOM 2242 C C . ARG A 1 296 ? 16.278 8.899 15.316 1.00 97.31 296 ARG A C 1
ATOM 2244 O O . ARG A 1 296 ? 16.142 7.862 15.958 1.00 97.31 296 ARG A O 1
ATOM 2251 N N . CYS A 1 297 ? 16.077 8.950 14.000 1.00 97.31 297 CYS A N 1
ATOM 2252 C CA . CYS A 1 297 ? 15.793 7.753 13.212 1.00 97.31 297 CYS A CA 1
ATOM 2253 C C . CYS A 1 297 ? 17.006 6.816 13.144 1.00 97.31 297 CYS A C 1
ATOM 2255 O O . CYS A 1 297 ? 16.848 5.604 13.301 1.00 97.31 297 CYS A O 1
ATOM 2257 N N . GLU A 1 298 ? 18.209 7.358 12.947 1.00 97.06 298 GLU A N 1
ATOM 2258 C CA . GLU A 1 298 ? 19.452 6.582 12.887 1.00 97.06 298 GLU A CA 1
ATOM 2259 C C . GLU A 1 298 ? 19.767 5.879 14.210 1.00 97.06 298 GLU A C 1
ATOM 2261 O O . GLU A 1 298 ? 20.136 4.704 14.185 1.00 97.06 298 GLU A O 1
ATOM 2266 N N . GLU A 1 299 ? 19.538 6.544 15.348 1.00 96.00 299 GLU A N 1
ATOM 2267 C CA . GLU A 1 299 ? 19.706 5.980 16.699 1.00 96.00 299 GLU A CA 1
ATOM 2268 C C . GLU A 1 299 ? 18.949 4.653 16.895 1.00 96.00 299 GLU A C 1
ATOM 2270 O O . GLU A 1 299 ? 19.390 3.786 17.651 1.00 96.00 299 GLU A O 1
ATOM 2275 N N . VAL A 1 300 ? 17.816 4.478 16.206 1.00 94.31 300 VAL A N 1
ATOM 2276 C CA . VAL A 1 300 ? 16.955 3.286 16.302 1.00 94.31 300 VAL A CA 1
ATOM 2277 C C . VAL A 1 300 ? 16.887 2.473 15.002 1.00 94.31 300 VAL A C 1
ATOM 2279 O O . VAL A 1 300 ? 16.077 1.554 14.889 1.00 94.31 300 VAL A O 1
ATOM 2282 N N . GLY A 1 301 ? 17.735 2.786 14.018 1.00 94.81 301 GLY A N 1
ATOM 2283 C CA . GLY A 1 301 ? 17.847 2.039 12.762 1.00 94.81 301 GLY A CA 1
ATOM 2284 C C . GLY A 1 301 ? 16.692 2.229 11.769 1.00 94.81 301 GLY A C 1
ATOM 2285 O O . GLY A 1 301 ? 16.529 1.414 10.859 1.00 94.81 301 GLY A O 1
ATOM 2286 N N . ILE A 1 302 ? 15.890 3.286 11.900 1.00 95.62 302 ILE A N 1
ATOM 2287 C CA . ILE A 1 302 ? 14.827 3.608 10.939 1.00 95.62 302 ILE A CA 1
ATOM 2288 C C . ILE A 1 302 ? 15.438 4.294 9.717 1.00 95.62 302 ILE A C 1
ATOM 2290 O O . ILE A 1 302 ? 16.172 5.268 9.844 1.00 95.62 302 ILE A O 1
ATOM 2294 N N . ARG A 1 303 ? 15.103 3.801 8.518 1.00 96.44 303 ARG A N 1
ATOM 2295 C CA . ARG A 1 303 ? 15.612 4.329 7.237 1.00 96.44 303 ARG A CA 1
ATOM 2296 C C . ARG A 1 303 ? 14.537 4.799 6.265 1.00 96.44 303 ARG A C 1
ATOM 2298 O O . ARG A 1 303 ? 14.883 5.339 5.224 1.00 96.44 303 ARG A O 1
ATOM 2305 N N . ARG A 1 304 ? 13.253 4.600 6.565 1.00 97.38 304 ARG A N 1
ATOM 2306 C CA . ARG A 1 304 ? 12.150 5.012 5.683 1.00 97.38 304 ARG A CA 1
ATOM 2307 C C . ARG A 1 304 ? 11.536 6.320 6.146 1.00 97.38 304 ARG A C 1
ATOM 2309 O O . ARG A 1 304 ? 11.114 6.422 7.300 1.00 97.38 304 ARG A O 1
ATOM 2316 N N . LEU A 1 305 ? 11.454 7.275 5.225 1.00 96.94 305 LEU A N 1
ATOM 2317 C CA . LEU A 1 305 ? 10.819 8.569 5.435 1.00 96.94 305 LEU A CA 1
ATOM 2318 C C . LEU A 1 305 ? 9.736 8.800 4.391 1.00 96.94 305 LEU A C 1
ATOM 2320 O O . LEU A 1 305 ? 9.997 8.738 3.189 1.00 96.94 305 LEU A O 1
ATOM 2324 N N . THR A 1 306 ? 8.543 9.146 4.863 1.00 95.75 306 THR A N 1
ATOM 2325 C CA . THR A 1 306 ? 7.447 9.595 4.006 1.00 95.75 306 THR A CA 1
ATOM 2326 C C . THR A 1 306 ? 7.194 11.077 4.253 1.00 95.75 306 THR A C 1
ATOM 2328 O O . THR A 1 306 ? 6.764 11.492 5.326 1.00 95.75 306 THR A O 1
ATOM 2331 N N . VAL A 1 307 ? 7.465 11.908 3.253 1.00 95.31 307 VAL A N 1
ATOM 2332 C CA . VAL A 1 307 ? 7.251 13.353 3.323 1.00 95.31 307 VAL A CA 1
ATOM 2333 C C . VAL A 1 307 ? 5.826 13.673 2.895 1.00 95.31 307 VAL A C 1
ATOM 2335 O O . VAL A 1 307 ? 5.531 13.770 1.703 1.00 95.31 307 VAL A O 1
ATOM 2338 N N . LEU A 1 308 ? 4.972 13.776 3.912 1.00 80.94 308 LEU A N 1
ATOM 2339 C CA . LEU A 1 308 ? 3.666 14.435 3.997 1.00 80.94 308 LEU A CA 1
ATOM 2340 C C . LEU A 1 308 ? 2.986 13.873 5.257 1.00 80.94 308 LEU A C 1
ATOM 2342 O O . LEU A 1 308 ? 2.296 12.858 5.183 1.00 80.94 308 LEU A O 1
ATOM 2346 N N . ALA A 1 309 ? 3.188 14.500 6.421 1.00 72.94 309 ALA A N 1
ATOM 2347 C CA . ALA A 1 309 ? 2.422 14.150 7.620 1.00 72.94 309 ALA A CA 1
ATOM 2348 C C . ALA A 1 309 ? 1.174 15.046 7.715 1.00 72.94 309 ALA A C 1
ATOM 2350 O O . ALA A 1 309 ? 1.267 16.231 8.046 1.00 72.94 309 ALA A O 1
ATOM 2351 N N . ALA A 1 310 ? 0.017 14.464 7.390 1.00 75.19 310 ALA A N 1
ATOM 2352 C CA . ALA A 1 310 ? -1.338 15.025 7.462 1.00 75.19 310 ALA A CA 1
ATOM 2353 C C . ALA A 1 310 ? -1.701 16.228 6.566 1.00 75.19 310 ALA A C 1
ATOM 2355 O O . ALA A 1 310 ? -2.762 16.205 5.946 1.00 75.19 310 ALA A O 1
ATOM 2356 N N . GLN A 1 311 ? -0.877 17.275 6.487 1.00 85.75 311 GLN A N 1
ATOM 2357 C CA . GLN A 1 311 ? -1.217 18.524 5.787 1.00 85.75 311 GLN A CA 1
ATOM 2358 C C . GLN A 1 311 ? -0.020 19.172 5.078 1.00 85.75 311 GLN A C 1
ATOM 2360 O O . GLN A 1 311 ? 1.134 18.855 5.371 1.00 85.75 311 GLN A O 1
ATOM 2365 N N . GLY A 1 312 ? -0.335 20.116 4.185 1.00 89.88 312 GLY A N 1
ATOM 2366 C CA . GLY A 1 312 ? 0.616 20.984 3.488 1.00 89.88 312 GLY A CA 1
ATOM 2367 C C . GLY A 1 312 ? 1.088 20.488 2.117 1.00 89.88 312 GLY A C 1
ATOM 2368 O O . GLY A 1 312 ? 0.715 19.418 1.646 1.00 89.88 312 GLY A O 1
ATOM 2369 N N . GLU A 1 313 ? 1.912 21.307 1.467 1.00 93.81 313 GLU A N 1
ATOM 2370 C CA . GLU A 1 313 ? 2.595 21.013 0.208 1.00 93.81 313 GLU A CA 1
ATOM 2371 C C . GLU A 1 313 ? 4.116 21.098 0.437 1.00 93.81 313 GLU A C 1
ATOM 2373 O O . GLU A 1 313 ? 4.655 22.204 0.577 1.00 93.81 313 GLU A O 1
ATOM 2378 N N . PRO A 1 314 ? 4.833 19.956 0.477 1.00 95.56 314 PRO A N 1
ATOM 2379 C CA . PRO A 1 314 ? 6.262 19.926 0.787 1.00 95.56 314 PRO A CA 1
ATOM 2380 C C . PRO A 1 314 ? 7.104 20.834 -0.110 1.00 95.56 314 PRO A C 1
ATOM 2382 O O . PRO A 1 314 ? 8.033 21.485 0.367 1.00 95.56 314 PRO A O 1
ATOM 2385 N N . PHE A 1 315 ? 6.759 20.948 -1.397 1.00 96.50 315 PHE A N 1
ATOM 2386 C CA . PHE A 1 315 ? 7.521 21.752 -2.351 1.00 96.50 315 PHE A CA 1
ATOM 2387 C C . PHE A 1 315 ? 7.262 23.265 -2.240 1.00 96.50 315 PHE A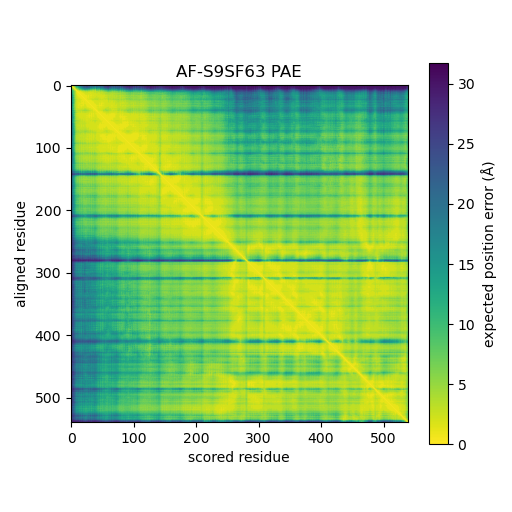 C 1
ATOM 2389 O O . PHE A 1 315 ? 7.863 24.039 -2.988 1.00 96.50 315 PHE A O 1
ATOM 2396 N N . LEU A 1 316 ? 6.449 23.738 -1.295 1.00 94.94 316 LEU A N 1
ATOM 2397 C CA . LEU A 1 316 ? 6.466 25.157 -0.920 1.00 94.94 316 LEU A CA 1
ATOM 2398 C C . LEU A 1 316 ? 7.641 25.504 0.001 1.00 94.94 316 LEU A C 1
ATOM 2400 O O . LEU A 1 316 ? 7.963 26.682 0.137 1.00 94.94 316 LEU A O 1
ATOM 2404 N N . HIS A 1 317 ? 8.289 24.507 0.612 1.00 96.38 317 HIS A N 1
ATOM 2405 C CA . HIS A 1 317 ? 9.420 24.735 1.501 1.00 96.38 317 HIS A CA 1
ATOM 2406 C C . HIS A 1 317 ? 10.624 25.317 0.731 1.00 96.38 317 HIS A C 1
ATOM 2408 O O . HIS A 1 317 ? 11.049 24.723 -0.268 1.00 96.38 317 HIS A O 1
ATOM 2414 N N . PRO A 1 318 ? 11.206 26.450 1.179 1.00 95.12 318 PRO A N 1
ATOM 2415 C CA . PRO A 1 318 ? 12.250 27.159 0.434 1.00 95.12 318 PRO A CA 1
ATOM 2416 C C . PRO A 1 318 ? 13.536 26.342 0.277 1.00 95.12 318 PRO A C 1
ATOM 2418 O O . PRO A 1 318 ? 14.217 26.477 -0.732 1.00 95.12 318 PRO A O 1
ATOM 2421 N N . GLN A 1 319 ? 13.830 25.465 1.241 1.00 96.62 319 GLN A N 1
ATOM 2422 C CA . GLN A 1 319 ? 14.999 24.576 1.230 1.00 96.62 319 GLN A CA 1
ATOM 2423 C C . GLN A 1 319 ? 14.616 23.095 1.032 1.00 96.62 319 GLN A C 1
ATOM 2425 O O . GLN A 1 319 ? 15.268 22.200 1.560 1.00 96.62 319 GLN A O 1
ATOM 2430 N N . VAL A 1 320 ? 13.480 22.800 0.374 1.00 97.31 320 VAL A N 1
ATOM 2431 C CA . VAL A 1 320 ? 12.959 21.415 0.291 1.00 97.31 320 VAL A CA 1
ATOM 2432 C C . VAL A 1 320 ? 13.988 20.432 -0.265 1.00 97.31 320 VAL A C 1
ATOM 2434 O O . VAL A 1 320 ? 14.095 19.311 0.217 1.00 97.31 320 VAL A O 1
ATOM 2437 N N . PHE A 1 321 ? 14.753 20.840 -1.273 1.00 98.06 321 PHE A N 1
ATOM 2438 C CA . PHE A 1 321 ? 15.688 19.945 -1.937 1.00 98.06 321 PHE A CA 1
ATOM 2439 C C . PHE A 1 321 ? 16.928 19.691 -1.087 1.00 98.06 321 PHE A C 1
ATOM 2441 O O . PHE A 1 321 ? 17.401 18.567 -1.074 1.00 98.06 321 PHE A O 1
ATOM 2448 N N . GLU A 1 322 ? 17.412 20.697 -0.360 1.00 98.31 322 GLU A N 1
ATOM 2449 C CA . GLU A 1 322 ? 18.525 20.583 0.584 1.00 98.31 322 GLU A CA 1
ATOM 2450 C C . GLU A 1 322 ? 18.175 19.587 1.697 1.00 98.31 322 GLU A C 1
ATOM 2452 O O . GLU A 1 322 ? 18.959 18.690 2.002 1.00 98.31 322 GLU A O 1
ATOM 2457 N N . LEU A 1 323 ? 16.955 19.680 2.243 1.00 98.50 323 LEU A N 1
ATOM 2458 C CA . LEU A 1 323 ? 16.469 18.727 3.241 1.00 98.50 323 LEU A CA 1
ATOM 2459 C C . LEU A 1 323 ? 16.387 17.308 2.658 1.00 98.50 323 LEU A C 1
ATOM 2461 O O . LEU A 1 323 ? 16.964 16.380 3.218 1.00 98.50 323 LEU A O 1
ATOM 2465 N N . LEU A 1 324 ? 15.735 17.121 1.507 1.00 98.31 324 LEU A N 1
ATOM 2466 C CA . LEU A 1 324 ? 15.617 15.796 0.882 1.00 98.31 324 LEU A CA 1
ATOM 2467 C C . LEU A 1 324 ? 16.983 15.191 0.516 1.00 98.31 324 LEU A C 1
ATOM 2469 O O . LEU A 1 324 ? 17.210 14.008 0.761 1.00 98.31 324 LEU A O 1
ATOM 2473 N N . GLU A 1 325 ? 17.898 15.994 -0.025 1.00 97.94 325 GLU A N 1
ATOM 2474 C CA . GLU A 1 325 ? 19.265 15.590 -0.365 1.00 97.94 325 GLU A CA 1
ATOM 2475 C C . GLU A 1 325 ? 20.033 15.135 0.880 1.00 97.94 325 GLU A C 1
ATOM 2477 O O . GLU A 1 325 ? 20.648 14.068 0.861 1.00 97.94 325 GLU A O 1
ATOM 2482 N N . SER A 1 326 ? 19.917 15.869 1.994 1.00 98.06 326 SER A N 1
ATOM 2483 C CA . SER A 1 326 ? 20.546 15.481 3.263 1.00 98.06 326 SER A CA 1
ATOM 2484 C C . SER A 1 326 ? 20.077 14.107 3.763 1.00 98.06 326 SER A C 1
ATOM 2486 O O . SER A 1 326 ? 20.888 13.323 4.258 1.00 98.06 326 SER A O 1
ATOM 2488 N N . ALA A 1 327 ? 18.797 13.765 3.575 1.00 98.31 327 ALA A N 1
ATOM 2489 C CA . ALA A 1 327 ? 18.264 12.457 3.942 1.00 98.31 327 ALA A CA 1
ATOM 2490 C C . ALA A 1 327 ? 18.769 11.348 3.006 1.00 98.31 327 ALA A C 1
ATOM 2492 O O . ALA A 1 327 ? 19.222 10.304 3.476 1.00 98.31 327 ALA A O 1
ATOM 2493 N N . VAL A 1 328 ? 18.743 11.568 1.687 1.00 97.12 328 VAL A N 1
ATOM 2494 C CA . VAL A 1 328 ? 19.212 10.561 0.720 1.00 97.12 328 VAL A CA 1
ATOM 2495 C C . VAL A 1 328 ? 20.704 10.269 0.902 1.00 97.12 328 VAL A C 1
ATOM 2497 O O . VAL A 1 328 ? 21.090 9.102 0.947 1.00 97.12 328 VAL A O 1
ATOM 2500 N N . VAL A 1 329 ? 21.542 11.295 1.093 1.00 96.81 329 VAL A N 1
ATOM 2501 C CA . VAL A 1 329 ? 22.989 11.128 1.336 1.00 96.81 329 VAL A CA 1
ATOM 2502 C C . VAL A 1 329 ? 23.265 10.333 2.615 1.00 96.81 329 VAL A C 1
ATOM 2504 O O . VAL A 1 329 ? 24.200 9.534 2.659 1.00 96.81 329 VAL A O 1
ATOM 2507 N N . ARG A 1 330 ? 22.422 10.483 3.642 1.00 97.50 330 ARG A N 1
ATOM 2508 C CA . ARG A 1 330 ? 22.484 9.689 4.882 1.00 97.50 330 ARG A CA 1
ATOM 2509 C C . ARG A 1 330 ? 21.942 8.259 4.721 1.00 97.50 330 ARG A C 1
ATOM 2511 O O . ARG A 1 330 ? 21.965 7.469 5.667 1.00 97.50 330 ARG A O 1
ATOM 2518 N N . GLY A 1 331 ? 21.499 7.885 3.520 1.00 95.75 331 GLY A N 1
ATOM 2519 C CA . GLY A 1 331 ? 21.020 6.547 3.185 1.00 95.75 331 GLY A CA 1
ATOM 2520 C C . GLY A 1 331 ? 19.587 6.285 3.641 1.00 95.75 331 GLY A C 1
ATOM 2521 O O . GLY A 1 331 ? 19.266 5.153 4.011 1.00 95.75 331 GLY A O 1
ATOM 2522 N N . PHE A 1 332 ? 18.742 7.317 3.683 1.00 98.12 332 PHE A N 1
ATOM 2523 C CA . PHE A 1 332 ? 17.304 7.148 3.870 1.00 98.12 332 PHE A CA 1
ATOM 2524 C C . PHE A 1 332 ? 16.611 6.836 2.542 1.00 98.12 332 PHE A C 1
ATOM 2526 O O . PHE A 1 332 ? 16.916 7.409 1.499 1.00 98.12 332 PHE A O 1
ATOM 2533 N N . VAL A 1 333 ? 15.622 5.951 2.609 1.00 97.19 333 VAL A N 1
ATOM 2534 C CA . VAL A 1 333 ? 14.675 5.668 1.533 1.00 97.19 333 VAL A CA 1
ATOM 2535 C C . VAL A 1 333 ? 13.523 6.659 1.677 1.00 97.19 333 VAL A C 1
ATOM 2537 O O . VAL A 1 333 ? 12.754 6.584 2.640 1.00 97.19 333 VAL A O 1
ATOM 2540 N N . VAL A 1 334 ? 13.447 7.622 0.758 1.00 97.88 334 VAL A N 1
ATOM 2541 C CA . VAL A 1 334 ? 12.541 8.773 0.871 1.00 97.88 334 VAL A CA 1
ATOM 2542 C C . VAL A 1 334 ? 11.436 8.707 -0.177 1.00 97.88 334 VAL A C 1
ATOM 2544 O O . VAL A 1 334 ? 11.706 8.655 -1.376 1.00 97.88 334 VAL A O 1
ATOM 2547 N N . SER A 1 335 ? 10.191 8.783 0.283 1.00 97.19 335 SER A N 1
ATOM 2548 C CA . SER A 1 335 ? 8.996 8.933 -0.548 1.00 97.19 335 SER A CA 1
ATOM 2549 C C . SER A 1 335 ? 8.338 10.288 -0.273 1.00 97.19 335 SER A C 1
ATOM 2551 O O . SER A 1 335 ? 8.255 10.708 0.878 1.00 97.19 335 SER A O 1
ATOM 2553 N N . VAL A 1 336 ? 7.865 10.996 -1.303 1.00 97.38 336 VAL A N 1
ATOM 2554 C CA . VAL A 1 336 ? 7.270 12.343 -1.160 1.00 97.38 336 VAL A CA 1
ATOM 2555 C C . VAL A 1 336 ? 5.895 12.392 -1.814 1.00 97.38 336 VAL A C 1
ATOM 2557 O O . VAL A 1 336 ? 5.739 11.933 -2.943 1.00 97.38 336 VAL A O 1
ATOM 2560 N N . VAL A 1 337 ? 4.906 12.980 -1.137 1.00 95.06 337 VAL A N 1
ATOM 2561 C CA . VAL A 1 337 ? 3.567 13.229 -1.698 1.00 95.06 337 VAL A CA 1
ATOM 2562 C C . VAL A 1 337 ? 3.399 14.722 -2.003 1.00 95.06 337 VAL A C 1
ATOM 2564 O O . VAL A 1 337 ? 3.755 15.564 -1.184 1.00 95.06 337 VAL A O 1
ATOM 2567 N N . THR A 1 338 ? 2.868 15.065 -3.178 1.00 95.62 338 THR A N 1
ATOM 2568 C CA . THR A 1 338 ? 2.730 16.454 -3.654 1.00 95.62 338 THR A CA 1
ATOM 2569 C C . THR A 1 338 ? 1.494 16.640 -4.539 1.00 95.62 338 THR A C 1
ATOM 2571 O O . THR A 1 338 ? 0.992 15.698 -5.151 1.00 95.62 338 THR A O 1
ATOM 2574 N N . ASN A 1 339 ? 1.011 17.875 -4.652 1.00 93.75 339 ASN A N 1
ATOM 2575 C CA . ASN A 1 339 ? 0.012 18.297 -5.632 1.00 93.75 339 ASN A CA 1
ATOM 2576 C C . ASN A 1 339 ? 0.633 18.700 -6.993 1.00 93.75 339 ASN A C 1
ATOM 2578 O O . ASN A 1 339 ? -0.087 19.078 -7.915 1.00 93.75 339 ASN A O 1
ATOM 2582 N N . ALA A 1 340 ? 1.967 18.647 -7.113 1.00 95.38 340 ALA A N 1
ATOM 2583 C CA . ALA A 1 340 ? 2.779 18.965 -8.293 1.00 95.38 340 ALA A CA 1
ATOM 2584 C C . ALA A 1 340 ? 2.701 20.410 -8.836 1.00 95.38 340 ALA A C 1
ATOM 2586 O O . ALA A 1 340 ? 3.440 20.769 -9.752 1.00 95.38 340 ALA A O 1
ATOM 2587 N N . THR A 1 341 ? 1.877 21.290 -8.276 1.00 94.56 341 THR A N 1
ATOM 2588 C CA . THR A 1 341 ? 1.724 22.663 -8.787 1.00 94.56 341 THR A CA 1
ATOM 2589 C C . THR A 1 341 ? 2.927 23.603 -8.556 1.00 94.56 341 THR A C 1
ATOM 2591 O O . THR A 1 341 ? 3.101 24.513 -9.375 1.00 94.56 341 THR A O 1
ATOM 2594 N N . PRO A 1 342 ? 3.808 23.416 -7.543 1.00 94.56 342 PRO A N 1
ATOM 2595 C CA . PRO A 1 342 ? 4.975 24.287 -7.340 1.00 94.56 342 PRO A CA 1
ATOM 2596 C C . PRO A 1 342 ? 6.185 23.997 -8.242 1.00 94.56 342 PRO A C 1
ATOM 2598 O O . PRO A 1 342 ? 7.231 24.632 -8.062 1.00 94.56 342 PRO A O 1
ATOM 2601 N N . PHE A 1 343 ? 6.104 23.030 -9.161 1.00 96.81 343 PHE A N 1
ATOM 2602 C CA . PHE A 1 343 ? 7.241 22.647 -10.000 1.00 96.81 343 PHE A CA 1
ATOM 2603 C C . PHE A 1 343 ? 7.485 23.620 -11.160 1.00 96.81 343 PHE A C 1
ATOM 2605 O O . PHE A 1 343 ? 6.567 24.089 -11.836 1.00 96.81 343 PHE A O 1
ATOM 2612 N N . THR A 1 344 ? 8.770 23.871 -11.401 1.00 96.44 344 THR A N 1
ATOM 2613 C CA . THR A 1 344 ? 9.335 24.536 -12.581 1.00 96.44 344 THR A CA 1
ATOM 2614 C C . THR A 1 344 ? 10.295 23.560 -13.278 1.00 96.44 344 THR A C 1
ATOM 2616 O O . THR A 1 344 ? 10.674 22.557 -12.659 1.00 96.44 344 THR A O 1
ATOM 2619 N N . PRO A 1 345 ? 10.730 23.817 -14.526 1.00 97.38 345 PRO A N 1
ATOM 2620 C CA . PRO A 1 345 ? 11.701 22.958 -15.211 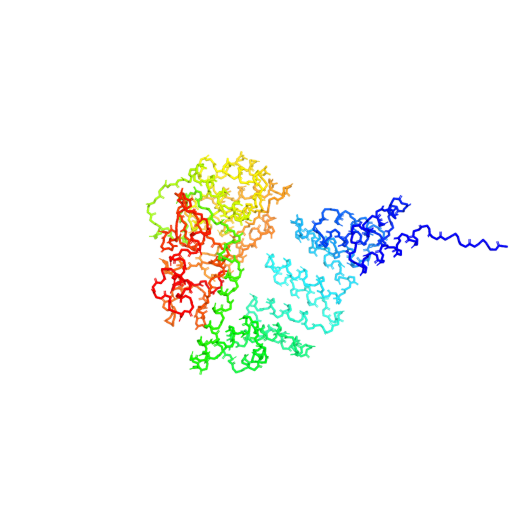1.00 97.38 345 PRO A CA 1
ATOM 2621 C C . PRO A 1 345 ? 12.977 22.698 -14.392 1.00 97.38 345 PRO A C 1
ATOM 2623 O O . PRO A 1 345 ? 13.454 21.567 -14.317 1.00 97.38 345 PRO A O 1
ATOM 2626 N N . GLU A 1 346 ? 13.483 23.714 -13.691 1.00 97.38 346 GLU A N 1
ATOM 2627 C CA . GLU A 1 346 ? 14.685 23.623 -12.855 1.00 97.38 346 GLU A CA 1
ATOM 2628 C C . GLU A 1 346 ? 14.460 22.690 -11.659 1.00 97.38 346 GLU A C 1
ATOM 2630 O O . GLU A 1 346 ? 15.314 21.862 -11.328 1.00 97.38 346 GLU A O 1
ATOM 2635 N N . ARG A 1 347 ? 13.282 22.784 -11.030 1.00 97.62 347 ARG A N 1
ATOM 2636 C CA . ARG A 1 347 ? 12.889 21.930 -9.902 1.00 97.62 347 ARG A CA 1
ATOM 2637 C C . ARG A 1 347 ? 12.705 20.476 -10.325 1.00 97.62 347 ARG A C 1
ATOM 2639 O O . ARG A 1 347 ? 13.112 19.587 -9.585 1.00 97.62 347 ARG A O 1
ATOM 2646 N N . ILE A 1 348 ? 12.135 20.235 -11.506 1.00 98.31 348 ILE A N 1
ATOM 2647 C CA . ILE A 1 348 ? 11.990 18.888 -12.078 1.00 98.31 348 ILE A CA 1
ATOM 2648 C C . ILE A 1 348 ? 13.373 18.279 -12.337 1.00 98.31 348 ILE A C 1
ATOM 2650 O O . ILE A 1 348 ? 13.640 17.156 -11.914 1.00 98.31 348 ILE A O 1
ATOM 2654 N N . ALA A 1 349 ? 14.283 19.040 -12.951 1.00 97.19 349 ALA A N 1
ATOM 2655 C CA . ALA A 1 349 ? 15.646 18.580 -13.201 1.00 97.19 349 ALA A CA 1
ATOM 2656 C C . ALA A 1 349 ? 16.403 18.271 -11.899 1.00 97.19 349 ALA A C 1
ATOM 2658 O O . ALA A 1 349 ? 17.162 17.304 -11.842 1.00 97.19 349 ALA A O 1
ATOM 2659 N N . ARG A 1 350 ? 16.204 19.074 -10.843 1.00 96.81 350 ARG A N 1
ATOM 2660 C CA . ARG A 1 350 ? 16.798 18.813 -9.524 1.00 96.81 350 ARG A CA 1
ATOM 2661 C C . ARG A 1 350 ? 16.208 17.563 -8.874 1.00 96.81 350 ARG A C 1
ATOM 2663 O O . ARG A 1 350 ? 16.972 16.746 -8.375 1.00 96.81 350 ARG A O 1
ATOM 2670 N N . LEU A 1 351 ? 14.889 17.376 -8.944 1.00 96.88 351 LEU A N 1
ATOM 2671 C CA . LEU A 1 351 ? 14.214 16.180 -8.435 1.00 96.88 351 LEU A CA 1
ATOM 2672 C C . LEU A 1 351 ? 14.746 14.897 -9.088 1.00 96.88 351 LEU A C 1
ATOM 2674 O O . LEU A 1 351 ? 15.030 13.935 -8.382 1.00 96.88 351 LEU A O 1
ATOM 2678 N N . ALA A 1 352 ? 14.943 14.900 -10.409 1.00 96.00 352 ALA A N 1
ATOM 2679 C CA . ALA A 1 352 ? 15.453 13.744 -11.150 1.00 96.00 352 ALA A CA 1
ATOM 2680 C C . ALA A 1 352 ? 16.857 13.293 -10.705 1.00 96.00 352 ALA A C 1
ATOM 2682 O O . ALA A 1 352 ? 17.212 12.132 -10.879 1.00 96.00 352 ALA A O 1
ATOM 2683 N N . ARG A 1 353 ? 17.648 14.187 -10.098 1.00 96.06 353 ARG A N 1
ATOM 2684 C CA . ARG A 1 353 ? 18.982 13.868 -9.564 1.00 96.06 353 ARG A CA 1
ATOM 2685 C C . ARG A 1 353 ? 18.978 13.420 -8.101 1.00 96.06 353 ARG A C 1
ATOM 2687 O O . ARG A 1 353 ? 20.007 12.943 -7.643 1.00 96.06 353 ARG A O 1
ATOM 2694 N N . LEU A 1 354 ? 17.868 13.580 -7.372 1.00 94.94 354 LEU A N 1
ATOM 2695 C CA . LEU A 1 354 ? 17.817 13.273 -5.938 1.00 94.94 354 LEU A CA 1
ATOM 2696 C C . LEU A 1 354 ? 17.838 11.772 -5.637 1.00 94.94 354 LEU A C 1
ATOM 2698 O O . LEU A 1 354 ? 18.383 11.392 -4.613 1.00 94.94 354 LEU A O 1
ATOM 2702 N N . GLY A 1 355 ? 17.229 10.932 -6.481 1.00 90.81 355 GLY A N 1
ATOM 2703 C CA . GLY A 1 355 ? 17.132 9.490 -6.218 1.00 90.81 355 GLY A CA 1
ATOM 2704 C C . GLY A 1 355 ? 16.140 9.127 -5.104 1.00 90.81 355 GLY A C 1
ATOM 2705 O O . GLY A 1 355 ? 16.457 8.338 -4.219 1.00 90.81 355 GLY A O 1
ATOM 2706 N N . LEU A 1 356 ? 14.933 9.703 -5.132 1.00 95.75 356 LEU A N 1
ATOM 2707 C CA . LEU A 1 356 ? 13.839 9.308 -4.232 1.00 95.75 356 LEU A CA 1
ATOM 2708 C C . LEU A 1 356 ? 13.345 7.889 -4.555 1.00 95.75 356 LEU A C 1
ATOM 2710 O O . LEU A 1 356 ? 13.414 7.464 -5.704 1.00 95.75 356 LEU A O 1
ATOM 2714 N N . GLU A 1 357 ? 12.749 7.200 -3.581 1.00 94.44 357 GLU A N 1
ATOM 2715 C CA . GLU A 1 357 ? 12.044 5.928 -3.806 1.00 94.44 357 GLU A CA 1
ATOM 2716 C C . GLU A 1 357 ? 10.771 6.142 -4.630 1.00 94.44 357 GLU A C 1
ATOM 2718 O O . GLU A 1 357 ? 10.486 5.400 -5.575 1.00 94.44 357 GLU A O 1
ATOM 2723 N N . SER A 1 358 ? 9.983 7.159 -4.265 1.00 95.00 358 SER A N 1
ATOM 2724 C CA . SER A 1 358 ? 8.792 7.530 -5.020 1.00 95.00 358 SER A CA 1
ATOM 2725 C C . SER A 1 358 ? 8.426 9.008 -4.896 1.00 95.00 358 SER A C 1
ATOM 2727 O O . SER A 1 358 ? 8.566 9.623 -3.836 1.00 95.00 358 SER A O 1
ATOM 2729 N N . LEU A 1 359 ? 7.900 9.562 -5.990 1.00 97.25 359 LEU A N 1
ATOM 2730 C CA . LEU A 1 359 ? 7.148 10.812 -6.004 1.00 97.25 359 LEU A CA 1
ATOM 2731 C C . LEU A 1 359 ? 5.680 10.478 -6.268 1.00 97.25 359 LEU A C 1
ATOM 2733 O O . LEU A 1 359 ? 5.340 9.951 -7.325 1.00 97.25 359 LEU A O 1
ATOM 2737 N N . GLN A 1 360 ? 4.811 10.797 -5.318 1.00 96.56 360 GLN A N 1
ATOM 2738 C CA . GLN A 1 360 ? 3.382 10.520 -5.389 1.00 96.56 360 GLN A CA 1
ATOM 2739 C C . GLN A 1 360 ? 2.625 11.821 -5.669 1.00 96.56 360 GLN A C 1
ATOM 2741 O O . GLN A 1 360 ? 2.582 12.710 -4.819 1.00 96.56 360 GLN A O 1
ATOM 2746 N N . VAL A 1 361 ? 2.028 11.940 -6.853 1.00 96.31 361 VAL A N 1
ATOM 2747 C CA . VAL A 1 361 ? 1.281 13.132 -7.274 1.00 96.31 361 VAL A CA 1
ATOM 2748 C C . VAL A 1 361 ? -0.214 12.896 -7.110 1.00 96.31 361 VAL A C 1
ATOM 2750 O O . VAL A 1 361 ? -0.755 11.975 -7.710 1.00 96.31 361 VAL A O 1
ATOM 2753 N N . SER A 1 362 ? -0.897 13.733 -6.334 1.00 93.81 362 SER A N 1
ATOM 2754 C CA . SER A 1 362 ? -2.362 13.701 -6.235 1.00 93.81 362 SER A CA 1
ATOM 2755 C C . SER A 1 362 ? -3.005 14.408 -7.431 1.00 93.81 362 SER A C 1
ATOM 2757 O O . SER A 1 362 ? -2.710 15.578 -7.680 1.00 93.81 362 SER A O 1
ATOM 2759 N N . PHE A 1 363 ? -3.891 13.718 -8.155 1.00 95.12 363 PHE A N 1
ATOM 2760 C CA . PHE A 1 363 ? -4.583 14.240 -9.337 1.00 95.12 363 PHE A CA 1
ATOM 2761 C C . PHE A 1 363 ? -6.022 13.704 -9.436 1.00 95.12 363 PHE A C 1
ATOM 2763 O O . PHE A 1 363 ? -6.288 12.565 -9.072 1.00 95.12 363 PHE A O 1
ATOM 2770 N N . ALA A 1 364 ? -6.950 14.502 -9.960 1.00 94.06 364 ALA A N 1
ATOM 2771 C CA . ALA A 1 364 ? -8.376 14.188 -10.068 1.00 94.06 364 ALA A CA 1
ATOM 2772 C C . ALA A 1 364 ? -8.975 14.945 -11.259 1.00 94.06 364 ALA A C 1
ATOM 2774 O O . ALA A 1 364 ? -8.792 16.155 -11.341 1.00 94.06 364 ALA A O 1
ATOM 2775 N N . GLY A 1 365 ? -9.711 14.270 -12.141 1.00 94.44 365 GLY A N 1
ATOM 2776 C CA . GLY A 1 365 ? -10.317 14.857 -13.342 1.00 94.44 365 GLY A CA 1
ATOM 2777 C C . GLY A 1 365 ? -9.619 14.450 -14.644 1.00 94.44 365 GLY A C 1
ATOM 2778 O O . GLY A 1 365 ? -8.585 13.786 -14.642 1.00 94.44 365 GLY A O 1
ATOM 2779 N N . TRP A 1 366 ? -10.207 14.833 -15.773 1.00 96.00 366 TRP A N 1
ATOM 2780 C CA . TRP A 1 366 ? -9.742 14.505 -17.136 1.00 96.00 366 TRP A CA 1
ATOM 2781 C C . TRP A 1 366 ? -9.845 15.695 -18.102 1.00 96.00 366 TRP A C 1
ATOM 2783 O O . TRP A 1 366 ? -9.466 15.600 -19.266 1.00 96.00 366 TRP A O 1
ATOM 2793 N N . ASP A 1 367 ? -10.379 16.814 -17.625 1.00 96.94 367 ASP A N 1
ATOM 2794 C CA . ASP A 1 367 ? -10.487 18.085 -18.328 1.00 96.94 367 ASP A CA 1
ATOM 2795 C C . ASP A 1 367 ? -10.387 19.238 -17.315 1.00 96.94 367 ASP A C 1
ATOM 2797 O O . ASP A 1 367 ? -10.358 19.025 -16.098 1.00 96.94 367 ASP A O 1
ATOM 2801 N N . ALA A 1 368 ? -10.338 20.476 -17.813 1.00 97.50 368 ALA A N 1
ATOM 2802 C CA . ALA A 1 368 ? -10.238 21.652 -16.956 1.00 97.50 368 ALA A CA 1
ATOM 2803 C C . ALA A 1 368 ? -11.421 21.793 -15.988 1.00 97.50 368 ALA A C 1
ATOM 2805 O O . ALA A 1 368 ? -11.217 22.165 -14.836 1.00 97.50 368 ALA A O 1
ATOM 2806 N N . ALA A 1 369 ? -12.640 21.473 -16.428 1.00 96.56 369 ALA A N 1
ATOM 2807 C CA . ALA A 1 369 ? -13.834 21.625 -15.603 1.00 96.56 369 ALA A CA 1
ATOM 2808 C C . ALA A 1 369 ? -13.809 20.672 -14.397 1.00 96.56 369 ALA A C 1
ATOM 2810 O O . ALA A 1 369 ? -13.943 21.116 -13.257 1.00 96.56 369 ALA A O 1
ATOM 2811 N N . SER A 1 370 ? -13.581 19.381 -14.638 1.00 95.12 370 SER A N 1
ATOM 2812 C CA . SER A 1 370 ? -13.476 18.355 -13.596 1.00 95.12 370 SER A CA 1
ATOM 2813 C C . SER A 1 370 ? -12.306 18.631 -12.648 1.00 95.12 370 SER A C 1
ATOM 2815 O O . SER A 1 370 ? -12.505 18.744 -11.439 1.00 95.12 370 SER A O 1
ATOM 2817 N N . TYR A 1 371 ? -11.099 18.844 -13.172 1.00 95.44 371 TYR A N 1
ATOM 2818 C CA . TYR A 1 371 ? -9.917 19.070 -12.338 1.00 95.44 371 TYR A CA 1
ATOM 2819 C C . TYR A 1 371 ? -9.999 20.347 -11.494 1.00 95.44 371 TYR A C 1
ATOM 2821 O O . TYR A 1 371 ? -9.719 20.312 -10.294 1.00 95.44 371 TYR A O 1
ATOM 2829 N N . GLU A 1 372 ? -10.390 21.482 -12.080 1.00 96.19 372 GLU A N 1
ATOM 2830 C CA . GLU A 1 372 ? -10.407 22.767 -11.363 1.00 96.19 372 GLU A CA 1
ATOM 2831 C C . GLU A 1 372 ? -11.585 22.880 -10.385 1.00 96.19 372 GLU A C 1
ATOM 2833 O O . GLU A 1 372 ? -11.492 23.640 -9.421 1.00 96.19 372 GLU A O 1
ATOM 2838 N N . SER A 1 373 ? -12.648 22.084 -10.568 1.00 93.62 373 SER A N 1
ATOM 2839 C CA . SER A 1 373 ? -13.706 21.931 -9.555 1.00 93.62 373 SER A CA 1
ATOM 2840 C C . SER A 1 373 ? -13.204 21.273 -8.268 1.00 93.62 373 SER A C 1
ATOM 2842 O O . SER A 1 373 ? -13.739 21.528 -7.191 1.00 93.62 373 SER A O 1
ATOM 2844 N N . VAL A 1 374 ? -12.157 20.452 -8.377 1.00 92.56 374 VAL A N 1
ATOM 2845 C CA . VAL A 1 374 ? -11.544 19.754 -7.253 1.00 92.56 374 VAL A CA 1
ATOM 2846 C C . VAL A 1 374 ? -10.395 20.566 -6.669 1.00 92.56 374 VAL A C 1
ATOM 2848 O O . VAL A 1 374 ? -10.374 20.833 -5.470 1.00 92.56 374 VAL A O 1
ATOM 2851 N N . TYR A 1 375 ? -9.431 20.964 -7.501 1.00 93.62 375 TYR A N 1
ATOM 2852 C CA . TYR A 1 375 ? -8.206 21.647 -7.087 1.00 93.62 375 TYR A CA 1
ATOM 2853 C C . TYR A 1 375 ? -8.329 23.162 -7.241 1.00 93.62 375 TYR A C 1
ATOM 2855 O O . TYR A 1 375 ? -7.733 23.774 -8.132 1.00 93.62 375 TYR A O 1
ATOM 2863 N N . VAL A 1 376 ? -9.073 23.790 -6.331 1.00 93.25 376 VAL A N 1
ATOM 2864 C CA . VAL A 1 376 ? -9.251 25.247 -6.320 1.00 93.25 376 VAL A CA 1
ATOM 2865 C C . VAL A 1 376 ? -7.896 25.946 -6.151 1.00 93.25 376 VAL A C 1
ATOM 2867 O O . VAL A 1 376 ? -7.204 25.756 -5.147 1.00 93.25 376 VAL A O 1
ATOM 2870 N N . GLY A 1 377 ? -7.524 26.765 -7.140 1.00 92.50 377 GLY A N 1
ATOM 2871 C CA . GLY A 1 377 ? -6.237 27.471 -7.209 1.00 92.50 377 GLY A CA 1
ATOM 2872 C C . GLY A 1 377 ? -5.216 26.849 -8.171 1.00 92.50 377 GLY A C 1
ATOM 2873 O O . GLY A 1 377 ? -4.200 27.479 -8.464 1.00 92.50 377 GLY A O 1
ATOM 2874 N N . ALA A 1 378 ? -5.485 25.655 -8.707 1.00 95.25 378 ALA A N 1
ATOM 2875 C CA . ALA A 1 378 ? -4.672 25.032 -9.746 1.00 95.25 378 ALA A CA 1
ATOM 2876 C C . ALA A 1 378 ? -5.212 25.339 -11.154 1.00 95.25 378 ALA A C 1
ATOM 2878 O O . ALA A 1 378 ? -6.324 25.840 -11.324 1.00 95.25 378 ALA A O 1
ATOM 2879 N N . LYS A 1 379 ? -4.404 25.034 -12.176 1.00 97.38 379 LYS A N 1
ATOM 2880 C CA . LYS A 1 379 ? -4.803 25.124 -13.586 1.00 97.38 379 LYS A CA 1
ATOM 2881 C C . LYS A 1 379 ? -4.507 23.820 -14.297 1.00 97.38 379 LYS A C 1
ATOM 2883 O O . LYS A 1 379 ? -3.345 23.413 -14.330 1.00 97.38 379 LYS A O 1
ATOM 2888 N N . PHE A 1 380 ? -5.536 23.209 -14.879 1.00 97.50 380 PHE A N 1
ATOM 2889 C CA . PHE A 1 380 ? -5.455 21.862 -15.448 1.00 97.50 380 PHE A CA 1
ATOM 2890 C C . PHE A 1 380 ? -4.331 21.737 -16.475 1.00 97.50 380 PHE A C 1
ATOM 2892 O O . PHE A 1 380 ? -3.407 20.952 -16.275 1.00 97.50 380 PHE A O 1
ATOM 2899 N N . ASP A 1 381 ? -4.322 22.593 -17.499 1.00 97.69 381 ASP A N 1
ATOM 2900 C CA . ASP A 1 381 ? -3.320 22.528 -18.569 1.00 97.69 381 ASP A CA 1
ATOM 2901 C C . ASP A 1 381 ? -1.888 22.692 -18.050 1.00 97.69 381 ASP A C 1
ATOM 2903 O O . ASP A 1 381 ? -0.946 22.095 -18.574 1.00 97.69 381 ASP A O 1
ATOM 2907 N N . ARG A 1 382 ? -1.698 23.518 -17.011 1.00 97.00 382 ARG A N 1
ATOM 2908 C CA . ARG A 1 382 ? -0.386 23.695 -16.382 1.00 97.00 382 ARG A CA 1
ATOM 2909 C C . ARG A 1 382 ? 0.020 22.432 -15.632 1.00 97.00 382 ARG A C 1
ATOM 2911 O O . ARG A 1 382 ? 1.143 21.976 -15.824 1.00 97.00 382 ARG A O 1
ATOM 2918 N N . THR A 1 383 ? -0.865 21.875 -14.808 1.00 96.44 383 THR A N 1
ATOM 2919 C CA . THR A 1 383 ? -0.578 20.656 -14.045 1.00 96.44 383 THR A CA 1
ATOM 2920 C C . THR A 1 383 ? -0.318 19.472 -14.973 1.00 96.44 383 THR A C 1
ATOM 2922 O O . THR A 1 383 ? 0.640 18.742 -14.744 1.00 96.44 383 THR A O 1
ATOM 2925 N N . VAL A 1 384 ? -1.089 19.314 -16.054 1.00 97.69 384 VAL A N 1
ATOM 2926 C CA . VAL A 1 384 ? -0.872 18.260 -17.059 1.00 97.69 384 VAL A CA 1
ATOM 2927 C C . VAL A 1 384 ? 0.511 18.395 -17.695 1.00 97.69 384 VAL A C 1
ATOM 2929 O O . VAL A 1 384 ? 1.267 17.428 -17.701 1.00 97.69 384 VAL A O 1
ATOM 2932 N N . ARG A 1 385 ? 0.908 19.602 -18.134 1.00 97.75 385 ARG A N 1
ATOM 2933 C CA . ARG A 1 385 ? 2.268 19.836 -18.660 1.00 97.75 385 ARG A CA 1
ATOM 2934 C C . ARG A 1 385 ? 3.353 19.487 -17.643 1.00 97.75 385 ARG A C 1
ATOM 2936 O O . ARG A 1 385 ? 4.339 18.847 -18.001 1.00 97.75 385 ARG A O 1
ATOM 2943 N N . THR A 1 386 ? 3.177 19.891 -16.385 1.00 97.44 386 THR A N 1
ATOM 2944 C CA . THR A 1 386 ? 4.109 19.550 -15.304 1.00 97.44 386 THR A CA 1
ATOM 2945 C C . THR A 1 386 ? 4.200 18.043 -15.096 1.00 97.44 386 THR A C 1
ATOM 2947 O O . THR A 1 386 ? 5.297 17.514 -14.950 1.00 97.44 386 THR A O 1
ATOM 2950 N N . LEU A 1 387 ? 3.067 17.343 -15.104 1.00 96.81 387 LEU A N 1
ATOM 2951 C CA . LEU A 1 387 ? 3.008 15.905 -14.889 1.00 96.81 387 LEU A CA 1
ATOM 2952 C C . LEU A 1 387 ? 3.687 15.133 -16.028 1.00 96.81 387 LEU A C 1
ATOM 2954 O O . LEU A 1 387 ? 4.480 14.233 -15.762 1.00 96.81 387 LEU A O 1
ATOM 2958 N N . THR A 1 388 ? 3.466 15.534 -17.283 1.00 97.06 388 THR A N 1
ATOM 2959 C CA . THR A 1 388 ? 4.182 14.981 -18.443 1.00 97.06 388 THR A CA 1
ATOM 2960 C C . THR A 1 388 ? 5.687 15.249 -18.359 1.00 97.06 388 THR A C 1
ATOM 2962 O O . THR A 1 388 ? 6.487 14.357 -18.634 1.00 97.06 388 THR A O 1
ATOM 2965 N N . ALA A 1 389 ? 6.096 16.449 -17.933 1.00 97.88 389 ALA A N 1
ATOM 2966 C CA . ALA A 1 389 ? 7.508 16.787 -17.764 1.00 97.88 389 ALA A CA 1
ATOM 2967 C C . ALA A 1 389 ? 8.173 15.990 -16.627 1.00 97.88 389 ALA A C 1
ATOM 2969 O O . ALA A 1 389 ? 9.295 15.516 -16.793 1.00 97.88 389 ALA A O 1
ATOM 2970 N N . LEU A 1 390 ? 7.481 15.795 -15.498 1.00 97.38 390 LEU A N 1
ATOM 2971 C CA . LEU A 1 390 ? 7.923 14.916 -14.412 1.00 97.38 390 LEU A CA 1
ATOM 2972 C C . LEU A 1 390 ? 8.072 13.476 -14.904 1.00 97.38 390 LEU A C 1
ATOM 2974 O O . LEU A 1 390 ? 9.099 12.856 -14.651 1.00 97.38 390 LEU A O 1
ATOM 2978 N N . HIS A 1 391 ? 7.086 12.958 -15.638 1.00 95.94 391 HIS A N 1
ATOM 2979 C CA . HIS A 1 391 ? 7.143 11.609 -16.195 1.00 95.94 391 HIS A CA 1
ATOM 2980 C C . HIS A 1 391 ? 8.365 11.420 -17.099 1.00 95.94 391 HIS A C 1
ATOM 2982 O O . HIS A 1 391 ? 9.140 10.493 -16.884 1.00 95.94 391 HIS A O 1
ATOM 2988 N N . ALA A 1 392 ? 8.593 12.339 -18.041 1.00 95.81 392 ALA A N 1
ATOM 2989 C CA . ALA A 1 392 ? 9.743 12.282 -18.939 1.00 95.81 392 ALA A CA 1
ATOM 2990 C C . ALA A 1 392 ? 11.088 12.397 -18.198 1.00 95.81 392 ALA A C 1
ATOM 2992 O O . ALA A 1 392 ? 12.035 11.686 -18.525 1.00 95.81 392 ALA A O 1
ATOM 2993 N N . ALA A 1 393 ? 11.180 13.274 -17.194 1.00 96.62 393 ALA A N 1
ATOM 2994 C CA . ALA A 1 393 ? 12.417 13.502 -16.449 1.00 96.62 393 ALA A CA 1
ATOM 2995 C C . ALA A 1 393 ? 12.758 12.376 -15.461 1.00 96.62 393 ALA A C 1
ATOM 2997 O O . ALA A 1 393 ? 13.935 12.163 -15.176 1.00 96.62 393 ALA A O 1
ATOM 2998 N N . LEU A 1 394 ? 11.750 11.679 -14.926 1.00 94.81 394 LEU A N 1
ATOM 2999 C CA . LEU A 1 394 ? 11.929 10.588 -13.962 1.00 94.81 394 LEU A CA 1
ATOM 3000 C C . LEU A 1 394 ? 12.009 9.207 -14.625 1.00 94.81 394 LEU A C 1
ATOM 3002 O O . LEU A 1 394 ? 12.569 8.298 -14.030 1.00 94.81 394 LEU A O 1
ATOM 3006 N N . ALA A 1 395 ? 11.525 9.047 -15.862 1.00 89.75 395 ALA A N 1
ATOM 3007 C CA . ALA A 1 395 ? 11.603 7.784 -16.600 1.00 89.75 395 ALA A CA 1
ATOM 3008 C C . ALA A 1 395 ? 13.008 7.134 -16.659 1.00 89.75 395 ALA A C 1
ATOM 3010 O O . ALA A 1 395 ? 13.071 5.911 -16.550 1.00 89.75 395 ALA A O 1
ATOM 3011 N N . PRO A 1 396 ? 14.129 7.874 -16.815 1.00 89.88 396 PRO A N 1
ATOM 3012 C CA . PRO A 1 396 ? 15.465 7.272 -16.828 1.00 89.88 396 PRO A CA 1
ATOM 3013 C C . PRO A 1 396 ? 16.096 7.121 -15.431 1.00 89.88 396 PRO A C 1
ATOM 3015 O O . PRO A 1 396 ? 17.278 6.794 -15.342 1.00 89.88 396 PRO A O 1
ATOM 3018 N N . THR A 1 397 ? 15.373 7.419 -14.347 1.00 90.56 397 THR A N 1
ATOM 3019 C CA . THR A 1 397 ? 15.906 7.410 -12.975 1.00 90.56 397 THR A CA 1
ATOM 3020 C C . THR A 1 397 ? 15.287 6.281 -12.150 1.00 90.56 397 THR A C 1
ATOM 3022 O O . THR A 1 397 ? 14.319 5.646 -12.556 1.00 90.56 397 THR A O 1
ATOM 3025 N N . SER A 1 398 ? 15.834 6.029 -10.959 1.00 84.38 398 SER A N 1
ATOM 3026 C CA . SER A 1 398 ? 15.269 5.062 -10.008 1.00 84.38 398 SER A CA 1
ATOM 3027 C C . SER A 1 398 ? 14.015 5.572 -9.282 1.00 84.38 398 SER A C 1
ATOM 3029 O O . SER A 1 398 ? 13.380 4.820 -8.541 1.00 84.38 398 SER A O 1
ATOM 3031 N N . THR A 1 399 ? 13.637 6.842 -9.465 1.00 92.81 399 THR A N 1
ATOM 3032 C CA . THR A 1 399 ? 12.496 7.438 -8.767 1.00 92.81 399 THR A CA 1
ATOM 3033 C C . THR A 1 399 ? 11.182 7.075 -9.433 1.00 92.81 399 THR A C 1
ATOM 3035 O O . THR A 1 399 ? 10.864 7.535 -10.529 1.00 92.81 399 THR A O 1
ATOM 3038 N N . ARG A 1 400 ? 10.344 6.322 -8.715 1.00 91.69 400 ARG A N 1
ATOM 3039 C CA . ARG A 1 400 ? 9.022 5.935 -9.214 1.00 91.69 400 ARG A CA 1
ATOM 3040 C C . ARG A 1 400 ? 8.039 7.099 -9.121 1.00 91.69 400 ARG A C 1
ATOM 3042 O O . ARG A 1 400 ? 7.675 7.525 -8.024 1.00 91.69 400 ARG A O 1
ATOM 3049 N N . LEU A 1 401 ? 7.560 7.580 -10.264 1.00 94.19 401 LEU A N 1
ATOM 3050 C CA . LEU A 1 401 ? 6.420 8.493 -10.324 1.00 94.19 401 LEU A CA 1
ATOM 3051 C C . LEU A 1 401 ? 5.120 7.694 -10.192 1.00 94.19 401 LEU A C 1
ATOM 3053 O O . LEU A 1 401 ? 4.811 6.880 -11.057 1.00 94.19 401 LEU A O 1
ATOM 3057 N N . VAL A 1 402 ? 4.354 7.949 -9.134 1.00 93.25 402 VAL A N 1
ATOM 3058 C CA . VAL A 1 402 ? 3.029 7.357 -8.910 1.00 93.25 402 VAL A CA 1
ATOM 3059 C C . VAL A 1 402 ? 1.996 8.473 -8.912 1.00 93.25 402 VAL A C 1
ATOM 3061 O O . VAL A 1 402 ? 2.169 9.473 -8.218 1.00 93.25 402 VAL A O 1
ATOM 3064 N N . VAL A 1 403 ? 0.906 8.314 -9.655 1.00 94.75 403 VAL A N 1
ATOM 3065 C CA . VAL A 1 403 ? -0.200 9.277 -9.631 1.00 94.75 403 VAL A CA 1
ATOM 3066 C C . VAL A 1 403 ? -1.357 8.699 -8.832 1.00 94.75 403 VAL A C 1
ATOM 3068 O O . VAL A 1 403 ? -1.903 7.657 -9.176 1.00 94.75 403 VAL A O 1
ATOM 3071 N N . LYS A 1 404 ? -1.736 9.384 -7.756 1.00 91.88 404 LYS A N 1
ATOM 3072 C CA . LYS A 1 404 ? -2.919 9.072 -6.959 1.00 91.88 404 LYS A CA 1
ATOM 3073 C C . LYS A 1 404 ? -4.130 9.707 -7.631 1.00 91.88 404 LYS A C 1
ATOM 3075 O O . LYS A 1 404 ? -4.309 10.918 -7.519 1.00 91.88 404 LYS A O 1
ATOM 3080 N N . ALA A 1 405 ? -4.933 8.902 -8.318 1.00 90.31 405 ALA A N 1
ATOM 3081 C CA . ALA A 1 405 ? -6.256 9.272 -8.795 1.00 90.31 405 ALA A CA 1
ATOM 3082 C C . ALA A 1 405 ? -7.177 9.471 -7.581 1.00 90.31 405 ALA A C 1
ATOM 3084 O O . ALA A 1 405 ? -7.663 8.512 -6.978 1.00 90.31 405 ALA A O 1
ATOM 3085 N N . VAL A 1 406 ? -7.353 10.728 -7.181 1.00 86.50 406 VAL A N 1
ATOM 3086 C CA . VAL A 1 406 ? -8.170 11.102 -6.027 1.00 86.50 406 VAL A CA 1
ATOM 3087 C C . VAL A 1 406 ? -9.621 11.197 -6.469 1.00 86.50 406 VAL A C 1
ATOM 3089 O O . VAL A 1 406 ? -9.953 11.954 -7.381 1.00 86.50 406 VAL A O 1
ATOM 3092 N N . ALA A 1 407 ? -10.493 10.451 -5.807 1.00 83.69 407 ALA A N 1
ATOM 3093 C CA . ALA A 1 407 ? -11.922 10.620 -5.984 1.00 83.69 407 ALA A CA 1
ATOM 3094 C C . ALA A 1 407 ? -12.390 11.823 -5.134 1.00 83.69 407 ALA A C 1
ATOM 3096 O O . ALA A 1 407 ? -11.994 11.921 -3.971 1.00 83.69 407 ALA A O 1
ATOM 3097 N N . PRO A 1 408 ? -13.172 12.774 -5.677 1.00 81.94 408 PRO A N 1
ATOM 3098 C CA . PRO A 1 408 ? -13.767 13.849 -4.876 1.00 81.94 408 PRO A CA 1
ATOM 3099 C C . PRO A 1 408 ? -14.911 13.342 -3.987 1.00 81.94 408 PRO A C 1
ATOM 3101 O O . PRO A 1 408 ? -15.210 13.929 -2.950 1.00 81.94 408 PRO A O 1
ATOM 3104 N N . ASP A 1 409 ? -15.518 12.235 -4.393 1.00 77.19 409 ASP A N 1
ATOM 3105 C CA . ASP A 1 409 ? -16.602 11.521 -3.741 1.00 77.19 409 ASP A CA 1
ATOM 3106 C C . ASP A 1 409 ? -16.416 10.010 -3.977 1.00 77.19 409 ASP A C 1
ATOM 3108 O O . ASP A 1 409 ? -15.338 9.553 -4.356 1.00 77.19 409 ASP A O 1
ATOM 3112 N N . ASN A 1 410 ? -17.459 9.218 -3.751 1.00 69.56 410 ASN A N 1
ATOM 3113 C CA . ASN A 1 410 ? -17.431 7.776 -3.977 1.00 69.56 410 ASN A CA 1
ATOM 3114 C C . ASN A 1 410 ? -17.752 7.338 -5.412 1.00 69.56 410 ASN A C 1
ATOM 3116 O O . ASN A 1 410 ? -18.034 6.161 -5.618 1.00 69.56 410 ASN A O 1
ATOM 3120 N N . SER A 1 411 ? -17.761 8.248 -6.389 1.00 73.06 411 SER A N 1
ATOM 3121 C CA . SER A 1 411 ? -18.118 7.941 -7.775 1.00 73.06 411 SER A CA 1
ATOM 3122 C C . SER A 1 411 ? -17.039 7.086 -8.454 1.00 73.06 411 SER A C 1
ATOM 3124 O O . SER A 1 411 ? -15.955 7.598 -8.767 1.00 73.06 411 SER A O 1
ATOM 3126 N N . PRO A 1 412 ? -17.315 5.800 -8.763 1.00 69.62 412 PRO A N 1
ATOM 3127 C CA . PRO A 1 412 ? -16.355 4.958 -9.472 1.00 69.62 412 PRO A CA 1
ATOM 3128 C C . PRO A 1 412 ? -16.105 5.461 -10.901 1.00 69.62 412 PRO A C 1
ATOM 3130 O O . PRO A 1 412 ? -14.997 5.322 -11.417 1.00 69.62 412 PRO A O 1
ATOM 3133 N N . ASP A 1 413 ? -17.105 6.104 -11.521 1.00 83.50 413 ASP A N 1
ATOM 3134 C CA . ASP A 1 413 ? -16.986 6.711 -12.854 1.00 83.50 413 ASP A CA 1
ATOM 3135 C C . ASP A 1 413 ? -15.940 7.832 -12.868 1.00 83.50 413 ASP A C 1
ATOM 3137 O O . ASP A 1 413 ? -15.083 7.879 -13.752 1.00 83.50 413 ASP A O 1
ATOM 3141 N N . TYR A 1 414 ? -15.939 8.697 -11.847 1.00 87.38 414 TYR A N 1
ATOM 3142 C CA . TYR A 1 414 ? -15.000 9.817 -11.781 1.00 87.38 414 TYR A CA 1
ATOM 3143 C C . TYR A 1 414 ? -13.545 9.330 -11.720 1.00 87.38 414 TYR A C 1
ATOM 3145 O O . TYR A 1 414 ? -12.668 9.824 -12.442 1.00 87.38 414 TYR A O 1
ATOM 3153 N N . VAL A 1 415 ? -13.285 8.326 -10.879 1.00 86.44 415 VAL A N 1
ATOM 3154 C CA . VAL A 1 415 ? -11.968 7.687 -10.779 1.00 86.44 415 VAL A CA 1
ATOM 3155 C C . VAL A 1 415 ? -11.610 7.002 -12.091 1.00 86.44 415 VAL A C 1
ATOM 3157 O O . VAL A 1 415 ? -10.521 7.236 -12.613 1.00 86.44 415 VAL A O 1
ATOM 3160 N N . GLY A 1 416 ? -12.518 6.201 -12.655 1.00 86.62 416 GLY A N 1
ATOM 3161 C CA . GLY A 1 416 ? -12.292 5.475 -13.904 1.00 86.62 416 GLY A CA 1
ATOM 3162 C C . GLY A 1 416 ? -11.895 6.404 -15.053 1.00 86.62 416 GLY A C 1
ATOM 3163 O O . GLY A 1 416 ? -10.905 6.156 -15.742 1.00 86.62 416 GLY A O 1
ATOM 3164 N N . ARG A 1 417 ? -12.592 7.533 -15.203 1.00 92.38 417 ARG A N 1
ATOM 3165 C CA . ARG A 1 417 ? -12.287 8.549 -16.221 1.00 92.38 417 ARG A CA 1
ATOM 3166 C C . ARG A 1 417 ? -10.973 9.279 -15.957 1.00 92.38 417 ARG A C 1
ATOM 3168 O O . ARG A 1 417 ? -10.195 9.472 -16.889 1.00 92.38 417 ARG A O 1
ATOM 3175 N N . THR A 1 418 ? -10.690 9.633 -14.702 1.00 93.25 418 THR A N 1
ATOM 3176 C CA . THR A 1 418 ? -9.395 10.220 -14.304 1.00 93.25 418 THR A CA 1
ATOM 3177 C C . THR A 1 418 ? -8.249 9.275 -14.668 1.00 93.25 418 THR A C 1
ATOM 3179 O O . THR A 1 418 ? -7.263 9.685 -15.277 1.00 93.25 418 THR A O 1
ATOM 3182 N N . ARG A 1 419 ? -8.392 7.984 -14.354 1.00 90.12 419 ARG A N 1
ATOM 3183 C CA . ARG A 1 419 ? -7.399 6.955 -14.674 1.00 90.12 419 ARG A CA 1
ATOM 3184 C C . ARG A 1 419 ? -7.222 6.777 -16.176 1.00 90.12 419 ARG A C 1
ATOM 3186 O O . ARG A 1 419 ? -6.086 6.743 -16.636 1.00 90.12 419 ARG A O 1
ATOM 3193 N N . ALA A 1 420 ? -8.315 6.703 -16.934 1.00 89.94 420 ALA A N 1
ATOM 3194 C CA . ALA A 1 420 ? -8.266 6.589 -18.390 1.00 89.94 420 ALA A CA 1
ATOM 3195 C C . ALA A 1 420 ? -7.531 7.780 -19.026 1.00 89.94 420 ALA A C 1
ATOM 3197 O O . ALA A 1 420 ? -6.687 7.592 -19.901 1.00 89.94 420 ALA A O 1
ATOM 3198 N N . PHE A 1 421 ? -7.789 8.994 -18.535 1.00 95.31 421 PHE A N 1
ATOM 3199 C CA . PHE A 1 421 ? -7.077 10.192 -18.965 1.00 95.31 421 PHE A CA 1
ATOM 3200 C C . PHE A 1 421 ? -5.577 10.121 -18.655 1.00 95.31 421 PHE A C 1
ATOM 3202 O O . PHE A 1 421 ? -4.758 10.301 -19.553 1.00 95.31 421 PHE A O 1
ATOM 3209 N N . LEU A 1 422 ? -5.207 9.805 -17.409 1.00 94.56 422 LEU A N 1
ATOM 3210 C CA . LEU A 1 422 ? -3.806 9.682 -16.995 1.00 94.56 422 LEU A CA 1
ATOM 3211 C C . LEU A 1 422 ? -3.066 8.595 -17.791 1.00 94.56 422 LEU A C 1
ATOM 3213 O O . LEU A 1 422 ? -1.938 8.815 -18.231 1.00 94.56 422 LEU A O 1
ATOM 3217 N N . ALA A 1 423 ? -3.713 7.455 -18.040 1.00 89.75 423 ALA A N 1
ATOM 3218 C CA . ALA A 1 423 ? -3.173 6.391 -18.881 1.00 89.75 423 ALA A CA 1
ATOM 3219 C C . ALA A 1 423 ? -2.960 6.864 -20.330 1.00 89.75 423 ALA A C 1
ATOM 3221 O O . ALA A 1 423 ? -1.940 6.545 -20.937 1.00 89.75 423 ALA A O 1
ATOM 3222 N N . GLY A 1 424 ? -3.869 7.692 -20.859 1.00 91.88 424 GLY A N 1
ATOM 3223 C CA . GLY A 1 424 ? -3.722 8.351 -22.161 1.00 91.88 424 GLY A CA 1
ATOM 3224 C C . GLY A 1 424 ? -2.509 9.287 -22.257 1.00 91.88 424 GLY A C 1
ATOM 3225 O O . GLY A 1 424 ? -2.015 9.526 -23.356 1.00 91.88 424 GLY A O 1
ATOM 3226 N N . LEU A 1 425 ? -1.979 9.764 -21.124 1.00 92.06 425 LEU A N 1
ATOM 3227 C CA . LEU A 1 425 ? -0.728 10.532 -21.050 1.00 92.06 425 LEU A CA 1
ATOM 3228 C C . LEU A 1 425 ? 0.534 9.651 -20.970 1.00 92.06 425 LEU A C 1
ATOM 3230 O O . LEU A 1 425 ? 1.636 10.184 -20.846 1.00 92.06 425 LEU A O 1
ATOM 3234 N N . GLY A 1 426 ? 0.395 8.322 -21.007 1.00 88.19 426 GLY A N 1
ATOM 3235 C CA . GLY A 1 426 ? 1.503 7.370 -20.868 1.00 88.19 426 GLY A CA 1
ATOM 3236 C C . GLY A 1 426 ? 1.875 7.029 -19.420 1.00 88.19 426 GLY A C 1
ATOM 3237 O O . GLY A 1 426 ? 2.857 6.327 -19.186 1.00 88.19 426 GLY A O 1
ATOM 3238 N N . LEU A 1 427 ? 1.099 7.484 -18.430 1.00 88.06 427 LEU A N 1
ATOM 3239 C CA . LEU A 1 427 ? 1.350 7.179 -17.021 1.00 88.06 427 LEU A CA 1
ATOM 3240 C C . LEU A 1 427 ? 0.849 5.772 -16.678 1.00 88.06 427 LEU A C 1
ATOM 3242 O O . LEU A 1 427 ? -0.345 5.494 -16.749 1.00 88.06 427 LEU A O 1
ATOM 3246 N N . ALA A 1 428 ? 1.763 4.892 -16.267 1.00 75.88 428 ALA A N 1
ATOM 3247 C CA . ALA A 1 428 ? 1.436 3.496 -15.965 1.00 75.88 428 ALA A CA 1
ATOM 3248 C C . ALA A 1 428 ? 1.147 3.228 -14.476 1.00 75.88 428 ALA A C 1
ATOM 3250 O O . ALA A 1 428 ? 0.331 2.368 -14.154 1.00 75.88 428 ALA A O 1
ATOM 3251 N N . ALA A 1 429 ? 1.807 3.945 -13.560 1.00 84.62 429 ALA A N 1
ATOM 3252 C CA . ALA A 1 429 ? 1.654 3.749 -12.119 1.00 84.62 429 ALA A CA 1
ATOM 3253 C C . ALA A 1 429 ? 0.586 4.698 -11.558 1.00 84.62 429 ALA A C 1
ATOM 3255 O O . ALA A 1 429 ? 0.892 5.805 -11.109 1.00 84.62 429 ALA A O 1
ATOM 3256 N N . ILE A 1 430 ? -0.674 4.266 -11.613 1.00 87.94 430 ILE A N 1
ATOM 3257 C CA . ILE A 1 430 ? -1.824 5.031 -11.126 1.00 87.94 430 ILE A CA 1
ATOM 3258 C C . ILE A 1 430 ? -2.510 4.238 -10.016 1.00 87.94 430 ILE A C 1
ATOM 3260 O O . ILE A 1 430 ? -2.872 3.085 -10.235 1.00 87.94 430 ILE A O 1
ATOM 3264 N N . THR A 1 431 ? -2.704 4.858 -8.853 1.00 86.75 431 THR A N 1
ATOM 3265 C CA . THR A 1 431 ? -3.434 4.267 -7.722 1.00 86.75 431 THR A CA 1
ATOM 3266 C C . THR A 1 431 ? -4.659 5.094 -7.373 1.00 86.75 431 THR A C 1
ATOM 3268 O O . THR A 1 431 ? -4.648 6.315 -7.512 1.00 86.75 431 THR A O 1
ATOM 3271 N N . THR A 1 432 ? -5.715 4.453 -6.897 1.00 83.62 432 THR A N 1
ATOM 3272 C CA . THR A 1 432 ? -6.949 5.122 -6.491 1.00 83.62 432 THR A CA 1
ATOM 3273 C C . THR A 1 432 ? -6.912 5.477 -5.010 1.00 83.62 432 THR A C 1
ATOM 3275 O O . THR A 1 432 ? -6.512 4.674 -4.166 1.00 83.62 432 THR A O 1
ATOM 3278 N N . VAL A 1 433 ? -7.365 6.685 -4.674 1.00 81.19 433 VAL A N 1
ATOM 3279 C CA . VAL A 1 433 ? -7.550 7.122 -3.287 1.00 81.19 433 VAL A CA 1
ATOM 3280 C C . VAL A 1 433 ? -8.982 7.602 -3.101 1.00 81.19 433 VAL A C 1
ATOM 3282 O O . VAL A 1 433 ? -9.402 8.577 -3.725 1.00 81.19 433 VAL A O 1
ATOM 3285 N N . ALA A 1 434 ? -9.716 6.921 -2.222 1.00 78.06 434 ALA A N 1
ATOM 3286 C CA . ALA A 1 434 ? -11.043 7.346 -1.791 1.00 78.06 434 ALA A CA 1
ATOM 3287 C C . ALA A 1 434 ? -10.944 8.476 -0.746 1.00 78.06 434 ALA A C 1
ATOM 3289 O O . ALA A 1 434 ? -9.977 8.499 0.031 1.00 78.06 434 ALA A O 1
ATOM 3290 N N . PRO A 1 435 ? -11.933 9.385 -0.670 1.00 78.88 435 PRO A N 1
ATOM 3291 C CA . PRO A 1 435 ? -11.985 10.371 0.396 1.00 78.88 435 PRO A CA 1
ATOM 3292 C C . PRO A 1 435 ? -12.125 9.671 1.753 1.00 78.88 435 PRO A C 1
ATOM 3294 O O . PRO A 1 435 ? -12.808 8.654 1.880 1.00 78.88 435 PRO A O 1
ATOM 3297 N N . ASN A 1 436 ? -11.477 10.232 2.768 1.00 83.12 436 ASN A N 1
ATOM 3298 C CA . ASN A 1 436 ? -11.581 9.796 4.160 1.00 83.12 436 ASN A CA 1
ATOM 3299 C C . ASN A 1 436 ? -12.231 10.898 5.002 1.00 83.12 436 ASN A C 1
ATOM 3301 O O . ASN A 1 436 ? -12.330 12.049 4.571 1.00 83.12 436 ASN A O 1
ATOM 3305 N N . ASN A 1 437 ? -12.653 10.554 6.214 1.00 86.25 437 ASN A N 1
ATOM 3306 C CA . ASN A 1 437 ? -13.298 11.493 7.132 1.00 86.25 437 ASN A CA 1
ATOM 3307 C C . ASN A 1 437 ? -12.321 12.297 8.011 1.00 86.25 437 ASN A C 1
ATOM 3309 O O . ASN A 1 437 ? -12.737 12.945 8.976 1.00 86.25 437 ASN A O 1
ATOM 3313 N N . PHE A 1 438 ? -11.017 12.238 7.715 1.00 85.06 438 PHE A N 1
ATOM 3314 C CA . PHE A 1 438 ? -9.941 12.847 8.504 1.00 85.06 438 PHE A CA 1
ATOM 3315 C C . PHE A 1 438 ? -10.046 12.500 9.992 1.00 85.06 438 PHE A C 1
ATOM 3317 O O . PHE A 1 438 ? -9.994 13.367 10.869 1.00 85.06 438 PHE A O 1
ATOM 3324 N N . ALA A 1 439 ? -10.259 11.215 10.267 1.00 85.00 439 ALA A N 1
ATOM 3325 C CA . ALA A 1 439 ? -10.504 10.683 11.598 1.00 85.00 439 ALA A CA 1
ATOM 3326 C C . ALA A 1 439 ? -11.639 11.404 12.353 1.00 85.00 439 ALA A C 1
ATOM 3328 O O . ALA A 1 439 ? -11.521 11.762 13.528 1.00 85.00 439 ALA A O 1
ATOM 3329 N N . GLY A 1 440 ? -12.739 11.622 11.630 1.00 84.12 440 GLY A N 1
ATOM 3330 C CA . GLY A 1 440 ? -13.988 12.217 12.098 1.00 84.12 440 GLY A CA 1
ATOM 3331 C C . GLY A 1 440 ? -13.942 13.723 12.315 1.00 84.12 440 GLY A C 1
ATOM 3332 O O . GLY A 1 440 ? -14.785 14.254 13.035 1.00 84.12 440 GLY A O 1
ATOM 3333 N N . THR A 1 441 ? -12.951 14.408 11.746 1.00 81.75 441 THR A N 1
ATOM 3334 C CA . THR A 1 441 ? -12.913 15.877 11.746 1.00 81.75 441 THR A CA 1
ATOM 3335 C C . THR A 1 441 ? -13.673 16.475 10.565 1.00 81.75 441 THR A C 1
ATOM 3337 O O . THR A 1 441 ? -14.040 17.643 10.618 1.00 81.75 441 THR A O 1
ATOM 3340 N N . VAL A 1 442 ? -13.963 15.680 9.533 1.00 84.88 442 VAL A N 1
ATOM 3341 C CA . VAL A 1 442 ? -14.760 16.089 8.375 1.00 84.88 442 VAL A CA 1
ATOM 3342 C C . VAL A 1 442 ? -15.956 15.154 8.230 1.00 84.88 442 VAL A C 1
ATOM 3344 O O . VAL A 1 442 ? -15.805 13.932 8.232 1.00 84.88 442 VAL A O 1
ATOM 3347 N N . GLU A 1 443 ? -17.146 15.729 8.078 1.00 87.44 443 GLU A N 1
ATOM 3348 C CA . GLU A 1 443 ? -18.357 14.980 7.743 1.00 87.44 443 GLU A CA 1
ATOM 3349 C C . GLU A 1 443 ? -18.386 14.724 6.234 1.00 87.44 443 GLU A C 1
ATOM 3351 O O . GLU A 1 443 ? -18.408 15.654 5.430 1.00 87.44 443 GLU A O 1
ATOM 3356 N N . THR A 1 444 ? -18.318 13.454 5.841 1.00 84.62 444 THR A N 1
ATOM 3357 C CA . THR A 1 444 ? -18.184 13.033 4.445 1.00 84.62 444 THR A CA 1
ATOM 3358 C C . THR A 1 444 ? -18.981 11.759 4.166 1.00 84.62 444 THR A C 1
ATOM 3360 O O . THR A 1 444 ? -18.998 10.837 4.980 1.00 84.62 444 THR A O 1
ATOM 3363 N N . GLY A 1 445 ? -19.646 11.686 3.014 1.00 86.62 445 GLY A N 1
ATOM 3364 C CA . GLY A 1 445 ? -20.423 10.513 2.612 1.00 86.62 445 GLY A CA 1
ATOM 3365 C C . GLY A 1 445 ? -21.683 10.278 3.445 1.00 86.62 445 GLY A C 1
ATOM 3366 O O . GLY A 1 445 ? -22.464 11.197 3.679 1.00 86.62 445 GLY A O 1
ATOM 3367 N N . THR A 1 446 ? -21.914 9.025 3.835 1.00 89.19 446 THR A N 1
ATOM 3368 C CA . THR A 1 446 ? -23.120 8.587 4.550 1.00 89.19 446 THR A CA 1
ATOM 3369 C C . THR A 1 446 ? -22.867 8.559 6.056 1.00 89.19 446 THR A C 1
ATOM 3371 O O . THR A 1 446 ? -21.787 8.164 6.499 1.00 89.19 446 THR A O 1
ATOM 3374 N N . TYR A 1 447 ? -23.863 8.957 6.851 1.00 91.44 447 TYR A N 1
ATOM 3375 C CA . TYR A 1 447 ? -23.824 8.787 8.301 1.00 91.44 447 TYR A CA 1
ATOM 3376 C C . TYR A 1 447 ? -24.185 7.348 8.687 1.00 91.44 447 TYR A C 1
ATOM 3378 O O . TYR A 1 447 ? -25.262 6.857 8.353 1.00 91.44 447 TYR A O 1
ATOM 3386 N N . TRP A 1 448 ? -23.291 6.682 9.411 1.00 89.38 448 TRP A N 1
ATOM 3387 C CA . TRP A 1 448 ? -23.445 5.302 9.859 1.00 89.38 448 TRP A CA 1
ATOM 3388 C C . TRP A 1 448 ? -23.833 5.252 11.333 1.00 89.38 448 TRP A C 1
ATOM 3390 O O . TRP A 1 448 ? -22.952 5.308 12.196 1.00 89.38 448 TRP A O 1
ATOM 3400 N N . GLU A 1 449 ? -25.127 5.085 11.621 1.00 88.50 449 GLU A N 1
ATOM 3401 C CA . GLU A 1 449 ? -25.695 5.135 12.980 1.00 88.50 449 GLU A CA 1
ATOM 3402 C C . GLU A 1 449 ? -24.955 4.233 13.974 1.00 88.50 449 GLU A C 1
ATOM 3404 O O . GLU A 1 449 ? -24.561 4.689 15.045 1.00 88.50 449 GLU A O 1
ATOM 3409 N N . ARG A 1 450 ? -24.666 2.981 13.591 1.00 84.00 450 ARG A N 1
ATOM 3410 C CA . ARG A 1 450 ? -23.985 2.015 14.468 1.00 84.00 450 ARG A CA 1
ATOM 3411 C C . ARG A 1 450 ? -22.606 2.489 14.929 1.00 84.00 450 ARG A C 1
ATOM 3413 O O . ARG A 1 450 ? -22.197 2.209 16.051 1.00 84.00 450 ARG A O 1
ATOM 3420 N N . THR A 1 451 ? -21.867 3.177 14.061 1.00 83.50 451 THR A N 1
ATOM 3421 C CA . THR A 1 451 ? -20.521 3.682 14.393 1.00 83.50 451 THR A CA 1
ATOM 3422 C C . THR A 1 451 ? -20.509 5.142 14.837 1.00 83.50 451 THR A C 1
ATOM 3424 O O . THR A 1 451 ? -19.507 5.590 15.394 1.00 83.50 451 THR A O 1
ATOM 3427 N N . GLY A 1 452 ? -21.589 5.882 14.575 1.00 87.44 452 GLY A N 1
ATOM 3428 C CA . GLY A 1 452 ? -21.678 7.326 14.764 1.00 87.44 452 GLY A CA 1
ATOM 3429 C C . GLY A 1 452 ? -20.745 8.133 13.855 1.00 87.44 452 GLY A C 1
ATOM 3430 O O . GLY A 1 452 ? -20.320 9.217 14.250 1.00 87.44 452 GLY A O 1
ATOM 3431 N N . LEU A 1 453 ? -20.372 7.604 12.682 1.00 89.31 453 LEU A N 1
ATOM 3432 C CA . LEU A 1 453 ? -19.372 8.202 11.791 1.00 89.31 453 LEU A CA 1
ATOM 3433 C C . LEU A 1 453 ? -19.941 8.518 10.417 1.00 89.31 453 LEU A C 1
ATOM 3435 O O . LEU A 1 453 ? -20.692 7.735 9.844 1.00 89.31 453 LEU A O 1
ATOM 3439 N N . TRP A 1 454 ? -19.484 9.632 9.861 1.00 89.75 454 TRP A N 1
ATOM 3440 C CA . TRP A 1 454 ? -19.611 9.921 8.444 1.00 89.75 454 TRP A CA 1
ATOM 3441 C C . TRP A 1 454 ? -18.489 9.217 7.684 1.00 89.75 454 TRP A C 1
ATOM 3443 O O . TRP A 1 454 ? -17.314 9.385 8.027 1.00 89.75 454 TRP A O 1
ATOM 3453 N N . SER A 1 455 ? -18.846 8.408 6.689 1.00 88.25 455 SER A N 1
ATOM 3454 C CA . SER A 1 455 ? -17.882 7.882 5.730 1.00 88.25 455 SER A CA 1
ATOM 3455 C C . SER A 1 455 ? -18.544 7.503 4.414 1.00 88.25 455 SER A C 1
ATOM 3457 O O . SER A 1 455 ? -19.683 7.039 4.346 1.00 88.25 455 SER A O 1
ATOM 3459 N N . TYR A 1 456 ? -17.762 7.634 3.354 1.00 84.50 456 TYR A N 1
ATOM 3460 C CA . TYR A 1 456 ? -18.018 6.998 2.075 1.00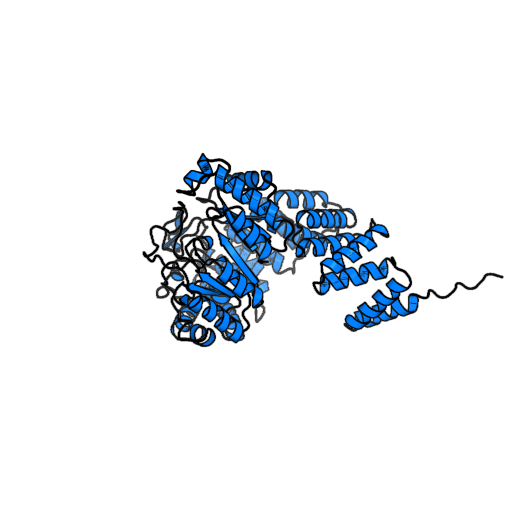 84.50 456 TYR A CA 1
ATOM 3461 C C . TYR A 1 456 ? -17.816 5.471 2.129 1.00 84.50 456 TYR A C 1
ATOM 3463 O O . TYR A 1 456 ? -18.400 4.724 1.346 1.00 84.50 456 TYR A O 1
ATOM 3471 N N . ARG A 1 457 ? -17.007 4.962 3.058 1.00 82.81 457 ARG A N 1
ATOM 3472 C CA . ARG A 1 457 ? -16.789 3.521 3.221 1.00 82.81 457 ARG A CA 1
ATOM 3473 C C . ARG A 1 457 ? -18.004 2.883 3.885 1.00 82.81 457 ARG A C 1
ATOM 3475 O O . ARG A 1 457 ? -18.662 3.511 4.710 1.00 82.81 457 ARG A O 1
ATOM 3482 N N . ASN A 1 458 ? -18.277 1.620 3.562 1.00 81.25 458 ASN A N 1
ATOM 3483 C CA . ASN A 1 458 ? -19.307 0.866 4.266 1.00 81.25 458 ASN A CA 1
ATOM 3484 C C . ASN A 1 458 ? -18.825 0.518 5.680 1.00 81.25 458 ASN A C 1
ATOM 3486 O O . ASN A 1 458 ? -17.940 -0.321 5.851 1.00 81.25 458 ASN A O 1
ATOM 3490 N N . LEU A 1 459 ? -19.408 1.174 6.686 1.00 83.94 459 LEU A N 1
ATOM 3491 C CA . LEU A 1 459 ? -19.085 0.948 8.093 1.00 83.94 459 LEU A CA 1
ATOM 3492 C C . LEU A 1 459 ? -20.141 0.105 8.820 1.00 83.94 459 LEU A C 1
ATOM 3494 O O . LEU A 1 459 ? -20.019 -0.082 10.029 1.00 83.94 459 LEU A O 1
ATOM 3498 N N . ASP A 1 460 ? -21.136 -0.454 8.126 1.00 78.56 460 ASP A N 1
ATOM 3499 C CA . ASP A 1 460 ? -22.237 -1.214 8.736 1.00 78.56 460 ASP A CA 1
ATOM 3500 C C . ASP A 1 460 ? -21.755 -2.419 9.534 1.00 78.56 460 ASP A C 1
ATOM 3502 O O . ASP A 1 460 ? -22.278 -2.726 10.592 1.00 78.56 460 ASP A O 1
ATOM 3506 N N . ARG A 1 461 ? -20.695 -3.077 9.067 1.00 80.56 461 ARG A N 1
ATOM 3507 C CA . ARG A 1 461 ? -20.140 -4.270 9.722 1.00 80.56 461 ARG A CA 1
ATOM 3508 C C . ARG A 1 461 ? -18.793 -4.007 10.370 1.00 80.56 461 ARG A C 1
ATOM 3510 O O . ARG A 1 461 ? -18.272 -4.855 11.073 1.00 80.56 461 ARG A O 1
ATOM 3517 N N . HIS A 1 462 ? -18.234 -2.815 10.188 1.00 78.50 462 HIS A N 1
ATOM 3518 C CA . HIS A 1 462 ? -16.908 -2.470 10.669 1.00 78.50 462 HIS A CA 1
ATOM 3519 C C . HIS A 1 462 ? -16.736 -2.689 12.188 1.00 78.50 462 HIS A C 1
ATOM 3521 O O . HIS A 1 462 ? -17.457 -2.117 13.010 1.00 78.50 462 HIS A O 1
ATOM 3527 N N . ARG A 1 463 ? -15.741 -3.491 12.570 1.00 84.81 463 ARG A N 1
ATOM 3528 C CA . ARG A 1 463 ? -15.265 -3.624 13.954 1.00 84.81 463 ARG A CA 1
ATOM 3529 C C . ARG A 1 463 ? -13.881 -2.999 14.059 1.00 84.81 463 ARG A C 1
ATOM 3531 O O . ARG A 1 463 ? -13.017 -3.277 13.227 1.00 84.81 463 ARG A O 1
ATOM 3538 N N . ARG A 1 464 ? -13.671 -2.151 15.067 1.00 83.88 464 ARG A N 1
ATOM 3539 C CA . ARG A 1 464 ? -12.425 -1.389 15.225 1.00 83.88 464 ARG A CA 1
ATOM 3540 C C . ARG A 1 464 ? -11.299 -2.272 15.742 1.00 83.88 464 ARG A C 1
ATOM 3542 O O . ARG A 1 464 ? -11.419 -2.858 16.815 1.00 83.88 464 ARG A O 1
ATOM 3549 N N . THR A 1 465 ? -10.183 -2.292 15.031 1.00 86.81 465 THR A N 1
ATOM 3550 C CA . THR A 1 465 ? -8.940 -2.960 15.442 1.00 86.81 465 THR A CA 1
ATOM 3551 C C . THR A 1 465 ? -7.816 -1.941 15.606 1.00 86.81 465 THR A C 1
ATOM 3553 O O . THR A 1 465 ? -8.012 -0.750 15.368 1.00 86.81 465 THR A O 1
ATOM 3556 N N . VAL A 1 466 ? -6.626 -2.385 16.015 1.00 87.94 466 VAL A N 1
ATOM 3557 C CA . VAL A 1 466 ? -5.462 -1.492 16.092 1.00 87.94 466 VAL A CA 1
ATOM 3558 C C . VAL A 1 466 ? -5.068 -1.044 14.682 1.00 87.94 466 VAL A C 1
ATOM 3560 O O . VAL A 1 466 ? -4.867 -1.871 13.796 1.00 87.94 466 VAL A O 1
ATOM 3563 N N . CYS A 1 467 ? -4.944 0.263 14.462 1.00 86.25 467 CYS A N 1
ATOM 3564 C CA . CYS A 1 467 ? -4.540 0.821 13.170 1.00 86.25 467 CYS A CA 1
ATOM 3565 C C . CYS A 1 467 ? -3.121 0.353 12.789 1.00 86.25 467 CYS A C 1
ATOM 3567 O O . CYS A 1 467 ? -2.173 0.575 13.546 1.00 86.25 467 CYS A O 1
ATOM 3569 N N . ARG A 1 468 ? -2.924 -0.234 11.598 1.00 85.44 468 ARG A N 1
ATOM 3570 C CA . ARG A 1 468 ? -1.586 -0.672 11.146 1.00 85.44 468 ARG A CA 1
ATOM 3571 C C . ARG A 1 468 ? -0.607 0.483 10.991 1.00 85.44 468 ARG A C 1
ATOM 3573 O O . ARG A 1 468 ? 0.597 0.275 11.147 1.00 85.44 468 ARG A O 1
ATOM 3580 N N . LEU A 1 469 ? -1.086 1.685 10.674 1.00 85.44 469 LEU A N 1
ATOM 3581 C CA . LEU A 1 469 ? -0.213 2.848 10.577 1.00 85.44 469 LEU A CA 1
ATOM 3582 C C . LEU A 1 469 ? 0.341 3.247 11.950 1.00 85.44 469 LEU A C 1
ATOM 3584 O O . LEU A 1 469 ? 1.543 3.446 12.070 1.00 85.44 469 LEU A O 1
ATOM 3588 N N . LEU A 1 470 ? -0.495 3.252 12.993 1.00 88.00 470 LEU A N 1
ATOM 3589 C CA . LEU A 1 470 ? -0.071 3.517 14.378 1.00 88.00 470 LEU A CA 1
ATOM 3590 C C . LEU A 1 470 ? 1.006 2.528 14.860 1.00 88.00 470 LEU A C 1
ATOM 3592 O O . LEU A 1 470 ? 1.893 2.864 15.652 1.00 88.00 470 LEU A O 1
ATOM 3596 N N . MET A 1 471 ? 0.942 1.296 14.352 1.00 88.06 471 MET A N 1
ATOM 3597 C CA . MET A 1 471 ? 1.906 0.236 14.644 1.00 88.06 471 MET A CA 1
ATOM 3598 C C . MET A 1 471 ? 3.234 0.429 13.907 1.00 88.06 471 MET A C 1
ATOM 3600 O O . MET A 1 471 ? 4.286 0.095 14.452 1.00 88.06 471 MET A O 1
ATOM 3604 N N . ARG A 1 472 ? 3.202 0.945 12.671 1.00 89.44 472 ARG A N 1
ATOM 3605 C CA . ARG A 1 472 ? 4.383 1.021 11.796 1.00 89.44 472 ARG A CA 1
ATOM 3606 C C . ARG A 1 472 ? 5.052 2.395 11.761 1.00 89.44 472 ARG A C 1
ATOM 3608 O O . ARG A 1 472 ? 6.216 2.449 11.377 1.00 89.44 472 ARG A O 1
ATOM 3615 N N . ALA A 1 473 ? 4.348 3.467 12.112 1.00 92.00 473 ALA A N 1
ATOM 3616 C CA . ALA A 1 473 ? 4.779 4.835 11.854 1.00 92.00 473 ALA A CA 1
ATOM 3617 C C . ALA A 1 473 ? 4.434 5.806 12.989 1.00 92.00 473 ALA A C 1
ATOM 3619 O O . ALA A 1 473 ? 3.558 5.554 13.816 1.00 92.00 473 ALA A O 1
ATOM 3620 N N . VAL A 1 474 ? 5.115 6.949 12.970 1.00 94.19 474 VAL A N 1
ATOM 3621 C CA . VAL A 1 474 ? 4.749 8.176 13.692 1.00 94.19 474 VAL A CA 1
ATOM 3622 C C . VAL A 1 474 ? 4.797 9.360 12.733 1.00 94.19 474 VAL A C 1
ATOM 3624 O O . VAL A 1 474 ? 5.516 9.310 11.734 1.00 94.19 474 VAL A O 1
ATOM 3627 N N . GLY A 1 475 ? 4.040 10.414 13.031 1.00 95.31 475 GLY A N 1
ATOM 3628 C CA . GLY A 1 475 ? 4.135 11.694 12.330 1.00 95.31 475 GLY A CA 1
ATOM 3629 C C . GLY A 1 475 ? 4.989 12.683 13.114 1.00 95.31 475 GLY A C 1
ATOM 3630 O O . GLY A 1 475 ? 4.888 12.732 14.336 1.00 95.31 475 GLY A O 1
ATOM 3631 N N . VAL A 1 476 ? 5.800 13.479 12.422 1.00 95.56 476 VAL A N 1
ATOM 3632 C CA . VAL A 1 476 ? 6.605 14.558 13.003 1.00 95.56 476 VAL A CA 1
ATOM 3633 C C . VAL A 1 476 ? 6.249 15.873 12.319 1.00 95.56 476 VAL A C 1
ATOM 3635 O O . VAL A 1 476 ? 6.356 15.994 11.094 1.00 95.56 476 VAL A O 1
ATOM 3638 N N . TYR A 1 477 ? 5.812 16.851 13.110 1.00 94.00 477 TYR A N 1
ATOM 3639 C CA . TYR A 1 477 ? 5.464 18.185 12.626 1.00 94.00 477 TYR A CA 1
ATOM 3640 C C . TYR A 1 477 ? 6.689 19.089 12.482 1.00 94.00 477 TYR A C 1
ATOM 3642 O O . TYR A 1 477 ? 7.780 18.770 12.945 1.00 94.00 477 TYR A O 1
ATOM 3650 N N . VAL A 1 478 ? 6.482 20.250 11.853 1.00 93.25 478 VAL A N 1
ATOM 3651 C CA . VAL A 1 478 ? 7.521 21.249 11.536 1.00 93.25 478 VAL A CA 1
ATOM 3652 C C . VAL A 1 478 ? 8.370 21.715 12.727 1.00 93.25 478 VAL A C 1
ATOM 3654 O O . VAL A 1 478 ? 9.472 22.213 12.519 1.00 93.25 478 VAL A O 1
ATOM 3657 N N . ASP A 1 479 ? 7.872 21.563 13.954 1.00 93.19 479 ASP A N 1
ATOM 3658 C CA . ASP A 1 479 ? 8.524 21.969 15.204 1.00 93.19 479 ASP A CA 1
ATOM 3659 C C . ASP A 1 479 ? 9.190 20.810 15.970 1.00 93.19 479 ASP A C 1
ATOM 3661 O O . ASP A 1 479 ? 9.807 21.047 17.002 1.00 93.19 479 ASP A O 1
ATOM 3665 N N . GLY A 1 480 ? 9.105 19.573 15.464 1.00 94.75 480 GLY A N 1
ATOM 3666 C CA . GLY A 1 480 ? 9.639 18.372 16.119 1.00 94.75 480 GLY A CA 1
ATOM 3667 C C . GLY A 1 480 ? 8.622 17.611 16.975 1.00 94.75 480 GLY A C 1
ATOM 3668 O O . GLY A 1 480 ? 8.903 16.486 17.399 1.00 94.75 480 GLY A O 1
ATOM 3669 N N . THR A 1 481 ? 7.414 18.158 17.152 1.00 95.12 481 THR A N 1
ATOM 3670 C CA . THR A 1 481 ? 6.307 17.482 17.838 1.00 95.12 481 THR A CA 1
ATOM 3671 C C . THR A 1 481 ? 5.955 16.168 17.136 1.00 95.12 481 THR A C 1
ATOM 3673 O O . THR A 1 481 ? 5.774 16.130 15.916 1.00 95.12 481 THR A O 1
ATOM 3676 N N . VAL A 1 482 ? 5.789 15.097 17.915 1.00 95.88 482 VAL A N 1
ATOM 3677 C CA . VAL A 1 482 ? 5.469 13.746 17.435 1.00 95.88 482 VAL A CA 1
ATOM 3678 C C . VAL A 1 482 ? 4.015 13.395 17.709 1.00 95.88 482 VAL A C 1
ATOM 3680 O O . VAL A 1 482 ? 3.561 13.443 18.852 1.00 95.88 482 VAL A O 1
ATOM 3683 N N . THR A 1 483 ? 3.301 12.947 16.678 1.00 94.50 483 THR A N 1
ATOM 3684 C CA . THR A 1 483 ? 1.955 12.368 16.775 1.00 94.50 483 THR A CA 1
ATOM 3685 C C . THR A 1 483 ? 1.970 10.856 16.542 1.00 94.50 483 THR A C 1
ATOM 3687 O O . THR A 1 483 ? 2.737 10.334 15.727 1.00 94.50 483 THR A O 1
ATOM 3690 N N . ALA A 1 484 ? 1.084 10.137 17.234 1.00 92.38 484 ALA A N 1
ATOM 3691 C CA . ALA A 1 484 ? 0.866 8.708 17.007 1.00 92.38 484 ALA A CA 1
ATOM 3692 C C . ALA A 1 484 ? 0.228 8.410 15.637 1.00 92.38 484 ALA A C 1
ATOM 3694 O O . ALA A 1 484 ? 0.322 7.283 15.153 1.00 92.38 484 ALA A O 1
ATOM 3695 N N . CYS A 1 485 ? -0.425 9.395 15.008 1.00 88.44 485 CYS A N 1
ATOM 3696 C CA . CYS A 1 485 ? -1.068 9.243 13.706 1.00 88.44 485 CYS A CA 1
ATOM 3697 C C . CYS A 1 485 ? -0.235 9.913 12.610 1.00 88.44 485 CYS A C 1
ATOM 3699 O O . CYS A 1 485 ? -0.268 11.128 12.446 1.00 88.44 485 CYS A O 1
ATOM 3701 N N . GLY A 1 486 ? 0.476 9.117 11.809 1.00 74.06 486 GLY A N 1
ATOM 3702 C CA . GLY A 1 486 ? 1.290 9.639 10.706 1.00 74.06 486 GLY A CA 1
ATOM 3703 C C . GLY A 1 486 ? 0.502 10.217 9.520 1.00 74.06 486 GLY A C 1
ATOM 3704 O O . GLY A 1 486 ? 1.103 10.868 8.671 1.00 74.06 486 GLY A O 1
ATOM 3705 N N . CYS A 1 487 ? -0.818 9.992 9.435 1.00 73.56 487 CYS A N 1
ATOM 3706 C CA . CYS A 1 487 ? -1.581 10.223 8.199 1.00 73.56 487 CYS A CA 1
ATOM 3707 C C . CYS A 1 487 ? -2.684 11.287 8.275 1.00 73.56 487 CYS A C 1
ATOM 3709 O O . CYS A 1 487 ? -2.801 12.054 7.325 1.00 73.56 487 CYS A O 1
ATOM 3711 N N . TYR A 1 488 ? -3.470 11.368 9.355 1.00 80.12 488 TYR A N 1
ATOM 3712 C CA . TYR A 1 488 ? -4.688 12.206 9.387 1.00 80.12 488 TYR A CA 1
ATOM 3713 C C . TYR A 1 488 ? -4.717 13.269 10.486 1.00 80.12 488 TYR A C 1
ATOM 3715 O O . TYR A 1 488 ? -5.569 14.156 10.457 1.00 80.12 488 TYR A O 1
ATOM 3723 N N . ASP A 1 489 ? -3.808 13.211 11.459 1.00 86.50 489 ASP A N 1
ATOM 3724 C CA . ASP A 1 489 ? -3.772 14.199 12.533 1.00 86.50 489 ASP A CA 1
ATOM 3725 C C . ASP A 1 489 ? -3.162 15.506 12.010 1.00 86.50 489 ASP A C 1
ATOM 3727 O O . ASP A 1 489 ? -1.959 15.695 12.021 1.00 86.50 489 ASP A O 1
ATOM 3731 N N . ALA A 1 490 ? -3.968 16.420 11.473 1.00 82.25 490 ALA A N 1
ATOM 3732 C CA . ALA A 1 490 ? -3.442 17.708 11.004 1.00 82.25 490 ALA A CA 1
ATOM 3733 C C . ALA A 1 490 ? -3.059 18.638 12.174 1.00 82.25 490 ALA A C 1
ATOM 3735 O O . ALA A 1 490 ? -2.200 19.517 12.039 1.00 82.25 490 ALA A O 1
ATOM 3736 N N . ASN A 1 491 ? -3.690 18.430 13.333 1.00 85.06 491 ASN A N 1
ATOM 3737 C CA . ASN A 1 491 ? -3.758 19.393 14.431 1.00 85.06 491 ASN A CA 1
ATOM 3738 C C . ASN A 1 491 ? -3.003 18.967 15.696 1.00 85.06 491 ASN A C 1
ATOM 3740 O O . ASN A 1 491 ? -3.084 19.675 16.704 1.00 85.06 491 ASN A O 1
ATOM 3744 N N . GLY A 1 492 ? -2.299 17.834 15.671 1.00 88.12 492 GLY A N 1
ATOM 3745 C CA . GLY A 1 492 ? -1.576 17.313 16.831 1.00 88.12 492 GLY A CA 1
ATOM 3746 C C . GLY A 1 492 ? -2.479 16.815 17.959 1.00 88.12 492 GLY A C 1
ATOM 3747 O O . GLY A 1 492 ? -2.067 16.840 19.119 1.00 88.12 492 GLY A O 1
ATOM 3748 N N . ALA A 1 493 ? -3.702 16.375 17.657 1.00 90.00 493 ALA A N 1
ATOM 3749 C CA . ALA A 1 493 ? -4.623 15.835 18.656 1.00 90.00 493 ALA A CA 1
ATOM 3750 C C . ALA A 1 493 ? -4.107 14.529 19.287 1.00 90.00 493 ALA A C 1
ATOM 3752 O O . ALA A 1 493 ? -4.460 14.221 20.422 1.00 90.00 493 ALA A O 1
ATOM 3753 N N . LEU A 1 494 ? -3.242 13.792 18.582 1.00 91.81 494 LEU A N 1
ATOM 3754 C CA . LEU A 1 494 ? -2.606 12.556 19.044 1.00 91.81 494 LEU A CA 1
ATOM 3755 C C . LEU A 1 494 ? -1.116 12.747 19.377 1.00 91.81 494 LEU A C 1
ATOM 3757 O O . LEU A 1 494 ? -0.298 11.855 19.146 1.00 91.81 494 LEU A O 1
ATOM 3761 N N . THR A 1 495 ? -0.746 13.908 19.924 1.00 94.75 495 THR A N 1
ATOM 3762 C CA . THR A 1 495 ? 0.645 14.211 20.301 1.00 94.75 495 THR A CA 1
ATOM 3763 C C . THR A 1 495 ? 1.151 13.305 21.428 1.00 94.75 495 THR A C 1
ATOM 3765 O O . THR A 1 495 ? 0.651 13.354 22.555 1.00 94.75 495 THR A O 1
ATOM 3768 N N . ILE A 1 496 ? 2.213 12.550 21.152 1.00 96.00 496 ILE A N 1
ATOM 3769 C CA . ILE A 1 496 ? 2.834 11.590 22.075 1.00 96.00 496 ILE A CA 1
ATOM 3770 C C . ILE A 1 496 ? 4.217 12.010 22.584 1.00 96.00 496 ILE A C 1
ATOM 3772 O O . ILE A 1 496 ? 4.683 11.410 23.546 1.00 96.00 496 ILE A O 1
ATOM 3776 N N . GLY A 1 497 ? 4.848 13.040 22.011 1.00 96.81 497 GLY A N 1
ATOM 3777 C CA . GLY A 1 497 ? 6.145 13.544 22.480 1.00 96.81 497 GLY A CA 1
ATOM 3778 C C . GLY A 1 497 ? 6.759 14.606 21.566 1.00 96.81 497 GLY A C 1
ATOM 3779 O O . GLY A 1 497 ? 6.064 15.143 20.705 1.00 96.81 497 GLY A O 1
ATOM 3780 N N . ASP A 1 498 ? 8.049 14.888 21.749 1.00 97.06 498 ASP A N 1
ATOM 3781 C CA . ASP A 1 498 ? 8.824 15.883 20.992 1.00 97.06 498 ASP A CA 1
ATOM 3782 C C . ASP A 1 498 ? 10.262 15.378 20.752 1.00 97.06 498 ASP A C 1
ATOM 3784 O O . ASP A 1 498 ? 11.004 15.117 21.699 1.00 97.06 498 ASP A O 1
ATOM 3788 N N . LEU A 1 499 ? 10.674 15.246 19.483 1.00 96.12 499 LEU A N 1
ATOM 3789 C CA . LEU A 1 499 ? 12.015 14.750 19.119 1.00 96.12 499 LEU A CA 1
ATOM 3790 C C . LEU A 1 499 ? 13.148 15.719 19.437 1.00 96.12 499 LEU A C 1
ATOM 3792 O O . LEU A 1 499 ? 14.321 15.323 19.435 1.00 96.12 499 LEU A O 1
ATOM 3796 N N . MET A 1 500 ? 12.818 16.981 19.701 1.00 96.69 500 MET A N 1
ATOM 3797 C CA . MET A 1 500 ? 13.794 17.970 20.135 1.00 96.69 500 MET A CA 1
ATOM 3798 C C . MET A 1 500 ? 14.243 17.727 21.576 1.00 96.69 500 MET A C 1
ATOM 3800 O O . MET A 1 500 ? 15.328 18.176 21.947 1.00 96.69 500 MET A O 1
ATOM 3804 N N . GLN A 1 501 ? 13.451 16.992 22.361 1.00 96.31 501 GLN A N 1
ATOM 3805 C CA . GLN A 1 501 ? 13.682 16.750 23.785 1.00 96.31 501 GLN A CA 1
ATOM 3806 C C . GLN A 1 501 ? 14.018 15.281 24.049 1.00 96.31 501 GLN A C 1
ATOM 3808 O O . GLN A 1 501 ? 15.026 14.984 24.688 1.00 96.31 501 GLN A O 1
ATOM 3813 N N . ASP A 1 502 ? 13.239 14.369 23.469 1.00 96.56 502 ASP A N 1
ATOM 3814 C CA . ASP A 1 502 ? 13.266 12.948 23.806 1.00 96.56 502 ASP A CA 1
ATOM 3815 C C . ASP A 1 502 ? 13.758 12.076 22.639 1.00 96.56 502 ASP A C 1
ATOM 3817 O O . ASP A 1 502 ? 13.784 12.488 21.472 1.00 96.56 502 ASP A O 1
ATOM 3821 N N . SER A 1 503 ? 14.156 10.836 22.941 1.00 95.31 503 SER A N 1
ATOM 3822 C CA . SER A 1 503 ? 14.431 9.833 21.906 1.00 95.31 503 SER A CA 1
ATOM 3823 C C . SER A 1 503 ? 13.127 9.248 21.346 1.00 95.31 503 SER A C 1
ATOM 3825 O O . SER A 1 503 ? 12.102 9.198 22.030 1.00 95.31 503 SER A O 1
ATOM 3827 N N . LEU A 1 504 ? 13.154 8.711 20.117 1.00 94.19 504 LEU A N 1
ATOM 3828 C CA . LEU A 1 504 ? 11.994 7.999 19.551 1.00 94.19 504 LEU A CA 1
ATOM 3829 C C . LEU A 1 504 ? 11.534 6.834 20.438 1.00 94.19 504 LEU A C 1
ATOM 3831 O O . LEU A 1 504 ? 10.338 6.550 20.515 1.00 94.19 504 LEU A O 1
ATOM 3835 N N . LYS A 1 505 ? 12.477 6.162 21.105 1.00 93.94 505 LYS A N 1
ATOM 3836 C CA . LYS A 1 505 ? 12.195 5.046 22.008 1.00 93.94 505 LYS A CA 1
ATOM 3837 C C . LYS A 1 505 ? 11.433 5.509 23.249 1.00 93.94 505 LYS A C 1
ATOM 3839 O O . LYS A 1 505 ? 10.454 4.863 23.622 1.00 93.94 505 LYS A O 1
ATOM 3844 N N . ASP A 1 506 ? 11.841 6.622 23.851 1.00 95.50 506 ASP A N 1
ATOM 3845 C CA . ASP A 1 506 ? 11.186 7.166 25.047 1.00 95.50 506 ASP A CA 1
ATOM 3846 C C . ASP A 1 506 ? 9.780 7.665 24.708 1.00 95.50 506 ASP A C 1
ATOM 3848 O O . ASP A 1 506 ? 8.815 7.297 25.372 1.00 95.50 506 ASP A O 1
ATOM 3852 N N . ILE A 1 507 ? 9.622 8.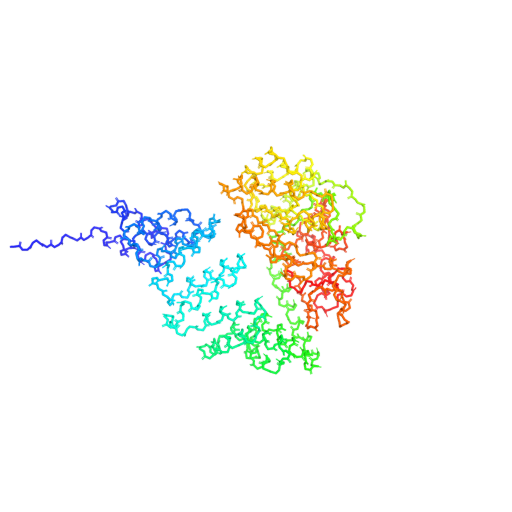378 23.589 1.00 96.06 507 ILE A N 1
ATOM 3853 C CA . ILE A 1 507 ? 8.309 8.831 23.102 1.00 96.06 507 ILE A CA 1
ATOM 3854 C C . ILE A 1 507 ? 7.359 7.642 22.876 1.00 96.06 507 ILE A C 1
ATOM 3856 O O . ILE A 1 507 ? 6.190 7.677 23.262 1.00 96.06 507 ILE A O 1
ATOM 3860 N N . ARG A 1 508 ? 7.860 6.557 22.272 1.00 94.31 508 ARG A N 1
ATOM 3861 C CA . ARG A 1 508 ? 7.083 5.345 21.953 1.00 94.31 508 ARG A CA 1
ATOM 3862 C C . ARG A 1 508 ? 6.891 4.384 23.122 1.00 94.31 508 ARG A C 1
ATOM 3864 O O . ARG A 1 508 ? 6.155 3.415 22.974 1.00 94.31 508 ARG A O 1
ATOM 3871 N N . SER A 1 509 ? 7.520 4.631 24.263 1.00 93.12 509 SER A N 1
ATOM 3872 C CA . SER A 1 509 ? 7.282 3.893 25.512 1.00 93.12 509 SER A CA 1
ATOM 3873 C C . SER A 1 509 ? 6.667 4.770 26.609 1.00 93.12 509 SER A C 1
ATOM 3875 O O . SER A 1 509 ? 6.336 4.281 27.688 1.00 93.12 509 SER A O 1
ATOM 3877 N N . GLY A 1 510 ? 6.472 6.059 26.322 1.00 94.88 510 GLY A N 1
ATOM 3878 C CA . GLY A 1 510 ? 5.926 7.041 27.242 1.00 94.88 510 GLY A CA 1
ATOM 3879 C C . GLY A 1 510 ? 4.436 6.852 27.526 1.00 94.88 510 GLY A C 1
ATOM 3880 O O . GLY A 1 510 ? 3.685 6.248 26.757 1.00 94.88 510 GLY A O 1
ATOM 3881 N N . ALA A 1 511 ? 3.989 7.447 28.635 1.00 95.50 511 ALA A N 1
ATOM 3882 C CA . ALA A 1 511 ? 2.638 7.275 29.172 1.00 95.50 511 ALA A CA 1
ATOM 3883 C C . ALA A 1 511 ? 1.520 7.595 28.164 1.00 95.50 511 ALA A C 1
ATOM 3885 O O . ALA A 1 511 ? 0.507 6.902 28.134 1.00 95.50 511 ALA A O 1
ATOM 3886 N N . ARG A 1 512 ? 1.706 8.608 27.303 1.00 94.88 512 ARG A N 1
ATOM 3887 C CA . ARG A 1 512 ? 0.698 8.994 26.300 1.00 94.88 512 ARG A CA 1
ATOM 3888 C C . ARG A 1 512 ? 0.469 7.907 25.258 1.00 94.88 512 ARG A C 1
ATOM 3890 O O . ARG A 1 512 ? -0.675 7.619 24.925 1.00 94.88 512 ARG A O 1
ATOM 3897 N N . PHE A 1 513 ? 1.540 7.302 24.745 1.00 94.69 513 PHE A N 1
ATOM 3898 C CA . PHE A 1 513 ? 1.408 6.228 23.768 1.00 94.69 513 PHE A CA 1
ATOM 3899 C C . PHE A 1 513 ? 0.890 4.945 24.426 1.00 94.69 513 PHE A C 1
ATOM 3901 O O . PHE A 1 513 ? -0.009 4.309 23.883 1.00 94.69 513 PHE A O 1
ATOM 3908 N N . THR A 1 514 ? 1.366 4.622 25.631 1.00 94.19 514 THR A N 1
ATOM 3909 C CA . THR A 1 514 ? 0.865 3.484 26.418 1.00 94.19 514 THR A CA 1
ATOM 3910 C C . THR A 1 514 ? -0.638 3.583 26.679 1.00 94.19 514 THR A C 1
ATOM 3912 O O . THR A 1 514 ? -1.344 2.607 26.445 1.00 94.19 514 THR A O 1
ATOM 3915 N N . ALA A 1 515 ? -1.155 4.763 27.036 1.00 94.69 515 ALA A N 1
ATOM 3916 C CA . ALA A 1 515 ? -2.591 4.980 27.223 1.00 94.69 515 ALA A CA 1
ATOM 3917 C C . ALA A 1 515 ? -3.406 4.711 25.943 1.00 94.69 515 ALA A C 1
ATOM 3919 O O . ALA A 1 515 ? -4.491 4.135 26.006 1.00 94.69 515 ALA A O 1
ATOM 3920 N N . ILE A 1 516 ? -2.874 5.064 24.764 1.00 93.94 516 ILE A N 1
ATOM 3921 C CA . ILE A 1 516 ? -3.512 4.734 23.479 1.00 93.94 516 ILE A CA 1
ATOM 3922 C C . ILE A 1 516 ? -3.558 3.212 23.280 1.00 93.94 516 ILE A C 1
ATOM 3924 O O . ILE A 1 516 ? -4.589 2.673 22.878 1.00 93.94 516 ILE A O 1
ATOM 3928 N N . LEU A 1 517 ? -2.463 2.502 23.570 1.00 93.75 517 LEU A N 1
ATOM 3929 C CA . LEU A 1 517 ? -2.420 1.041 23.449 1.00 93.75 517 LEU A CA 1
ATOM 3930 C C . LEU A 1 517 ? -3.368 0.348 24.437 1.00 93.75 517 LEU A C 1
ATOM 3932 O O . LEU A 1 517 ? -4.008 -0.638 24.078 1.00 93.75 517 LEU A O 1
ATOM 3936 N N . GLU A 1 518 ? -3.483 0.861 25.661 1.00 93.88 518 GLU A N 1
ATOM 3937 C CA . GLU A 1 518 ? -4.410 0.357 26.679 1.00 93.88 518 GLU A CA 1
ATOM 3938 C C . GLU A 1 518 ? -5.870 0.560 26.275 1.00 93.88 518 GLU A C 1
ATOM 3940 O O . GLU A 1 518 ? -6.663 -0.368 26.412 1.00 93.88 518 GLU A O 1
ATOM 3945 N N . ALA A 1 519 ? -6.205 1.709 25.689 1.00 94.12 519 ALA A N 1
ATOM 3946 C CA . ALA A 1 519 ? -7.526 1.971 25.126 1.00 94.12 519 ALA A CA 1
ATOM 3947 C C . ALA A 1 519 ? -7.871 1.008 23.975 1.00 94.12 519 ALA A C 1
ATOM 3949 O O . ALA A 1 519 ? -8.979 0.480 23.894 1.00 94.12 519 ALA A O 1
ATOM 3950 N N . PHE A 1 520 ? -6.904 0.693 23.104 1.00 93.12 520 PHE A N 1
ATOM 3951 C CA . PHE A 1 520 ? -7.097 -0.372 22.118 1.00 93.12 520 PHE A CA 1
ATOM 3952 C C . PHE A 1 520 ? -7.266 -1.743 22.773 1.00 93.12 520 PHE A C 1
ATOM 3954 O O . PHE A 1 520 ? -8.060 -2.538 22.286 1.00 93.12 520 PHE A O 1
ATOM 3961 N N . ARG A 1 521 ? -6.541 -2.039 23.856 1.00 92.44 521 ARG A N 1
ATOM 3962 C CA . ARG A 1 521 ? -6.635 -3.324 24.561 1.00 92.44 521 ARG A CA 1
ATOM 3963 C C . ARG A 1 521 ? -7.986 -3.503 25.259 1.00 92.44 521 ARG A C 1
ATOM 3965 O O . ARG A 1 521 ? -8.521 -4.604 25.226 1.00 92.44 521 ARG A O 1
ATOM 3972 N N . SER A 1 522 ? -8.529 -2.447 25.865 1.00 92.19 522 SER A N 1
ATOM 3973 C CA . SER A 1 522 ? -9.849 -2.469 26.510 1.00 92.19 522 SER A CA 1
ATOM 3974 C C . SER A 1 522 ? -11.004 -2.407 25.510 1.00 92.19 522 SER A C 1
ATOM 3976 O O . SER A 1 522 ? -12.121 -2.784 25.847 1.00 92.19 522 SER A O 1
ATOM 3978 N N . GLY A 1 523 ? -10.742 -1.912 24.298 1.00 89.88 523 GLY A N 1
ATOM 3979 C CA . GLY A 1 523 ? -11.762 -1.626 23.293 1.00 89.88 523 GLY A CA 1
ATOM 3980 C C . GLY A 1 523 ? -12.471 -0.287 23.474 1.00 89.88 523 GLY A C 1
ATOM 3981 O O . GLY A 1 523 ? -13.233 0.118 22.593 1.00 89.88 523 GLY A O 1
ATOM 3982 N N . ASP A 1 524 ? -12.184 0.434 24.557 1.00 90.94 524 ASP A N 1
ATOM 3983 C CA . ASP A 1 524 ? -12.727 1.761 24.810 1.00 90.94 524 ASP A CA 1
ATOM 3984 C C . ASP A 1 524 ? -11.811 2.844 24.230 1.00 90.94 524 ASP A C 1
ATOM 3986 O O . ASP A 1 524 ? -10.826 3.265 24.833 1.00 90.94 524 ASP A O 1
ATOM 3990 N N . LEU A 1 525 ? -12.171 3.320 23.038 1.00 88.94 525 LEU A N 1
ATOM 3991 C CA . LEU A 1 525 ? -11.482 4.412 22.348 1.00 88.94 525 LEU A CA 1
ATOM 3992 C C . LEU A 1 525 ? -12.126 5.784 22.593 1.00 88.94 525 LEU A C 1
ATOM 3994 O O . LEU A 1 525 ? -11.737 6.750 21.936 1.00 88.94 525 LEU A O 1
ATOM 3998 N N . SER A 1 526 ? -13.111 5.897 23.491 1.00 85.31 526 SER A N 1
ATOM 3999 C CA . SER A 1 526 ? -13.839 7.154 23.726 1.00 85.31 526 SER A CA 1
ATOM 4000 C C . SER A 1 526 ? -12.917 8.288 24.192 1.00 85.31 526 SER A C 1
ATOM 4002 O O . SER A 1 526 ? -13.089 9.438 23.785 1.00 85.31 526 SER A O 1
ATOM 4004 N N . GLY A 1 527 ? -11.891 7.945 24.977 1.00 85.44 527 GLY A N 1
ATOM 4005 C CA . GLY A 1 527 ? -10.868 8.865 25.470 1.00 85.44 527 GLY A CA 1
ATOM 4006 C C . GLY A 1 527 ? -9.681 9.088 24.527 1.00 85.44 527 GLY A C 1
ATOM 4007 O O . GLY A 1 527 ? -8.816 9.899 24.847 1.00 85.44 527 GLY A O 1
ATOM 4008 N N . VAL A 1 528 ? -9.610 8.396 23.381 1.00 88.44 528 VAL A N 1
ATOM 4009 C CA . VAL A 1 528 ? -8.502 8.534 22.422 1.00 88.44 528 VAL A CA 1
ATOM 4010 C C . VAL A 1 528 ? -8.922 9.456 21.274 1.00 88.44 528 VAL A C 1
ATOM 4012 O O . VAL A 1 528 ? -9.754 9.062 20.447 1.00 88.44 528 VAL A O 1
ATOM 4015 N N . PRO A 1 529 ? -8.338 10.665 21.164 1.00 84.44 529 PRO A N 1
ATOM 4016 C CA . PRO A 1 529 ? -8.636 11.577 20.065 1.00 84.44 529 PRO A CA 1
ATOM 4017 C C . PRO A 1 529 ? -8.432 10.897 18.708 1.00 84.44 529 PRO A C 1
ATOM 4019 O O . PRO A 1 529 ? -7.476 10.152 18.530 1.00 84.44 529 PRO A O 1
ATOM 4022 N N . LEU A 1 530 ? -9.302 11.177 17.734 1.00 87.25 530 LEU A N 1
ATOM 4023 C CA . LEU A 1 530 ? -9.238 10.676 16.349 1.00 87.25 530 LEU A CA 1
ATOM 4024 C C . LEU A 1 530 ? -9.449 9.159 16.170 1.00 87.25 530 LEU A C 1
ATOM 4026 O O . LEU A 1 530 ? -10.280 8.767 15.356 1.00 87.25 530 LEU A O 1
ATOM 4030 N N . CYS A 1 531 ? -8.761 8.284 16.913 1.00 87.25 531 CYS A N 1
ATOM 4031 C CA . CYS A 1 531 ? -8.841 6.826 16.725 1.00 87.25 531 CYS A CA 1
ATOM 4032 C C . CYS A 1 531 ? -10.273 6.298 16.875 1.00 87.25 531 CYS A C 1
ATOM 4034 O O . CYS A 1 531 ? -10.717 5.478 16.075 1.00 87.25 531 CYS A O 1
ATOM 4036 N N . GLY A 1 532 ? -11.024 6.827 17.846 1.00 83.00 532 GLY A N 1
ATOM 4037 C CA . GLY A 1 532 ? -12.439 6.515 18.039 1.00 83.00 532 GLY A CA 1
ATOM 4038 C C . GLY A 1 532 ? -13.382 7.105 16.978 1.00 83.00 532 GLY A C 1
ATOM 4039 O O . GLY A 1 532 ? -14.597 6.969 17.109 1.00 83.00 532 GLY A O 1
ATOM 4040 N N . LYS A 1 533 ? -12.864 7.788 15.955 1.00 85.88 533 LYS A N 1
ATOM 4041 C CA . LYS A 1 533 ? -13.652 8.406 14.881 1.00 85.88 533 LYS A CA 1
ATOM 4042 C C . LYS A 1 533 ? -13.092 8.152 13.473 1.00 85.88 533 LYS A C 1
ATOM 4044 O O . LYS A 1 533 ? -13.585 8.710 12.496 1.00 85.88 533 LYS A O 1
ATOM 4049 N N . CYS A 1 534 ? -12.078 7.298 13.370 1.00 85.56 534 CYS A N 1
ATOM 4050 C CA . CYS A 1 534 ? -11.441 6.918 12.117 1.00 85.56 534 CYS A CA 1
ATOM 4051 C C . CYS A 1 534 ? -12.341 5.992 11.296 1.00 85.56 534 CYS A C 1
ATOM 4053 O O . CYS A 1 534 ? -12.847 5.001 11.821 1.00 85.56 534 CYS A O 1
ATOM 4055 N N . ASP A 1 535 ? -12.504 6.302 10.010 1.00 82.25 535 ASP A N 1
ATOM 4056 C CA . ASP A 1 535 ? -13.130 5.420 9.021 1.00 82.25 535 ASP A CA 1
ATOM 4057 C C . ASP A 1 535 ? -12.116 4.499 8.316 1.00 82.25 535 ASP A C 1
ATOM 4059 O O . ASP A 1 535 ? -12.446 3.774 7.374 1.00 82.25 535 ASP A O 1
ATOM 4063 N N . ASP A 1 536 ? -10.866 4.495 8.787 1.00 75.19 536 ASP A N 1
ATOM 4064 C CA . ASP A 1 536 ? -9.849 3.532 8.385 1.00 75.19 536 ASP A CA 1
ATOM 4065 C C . ASP A 1 536 ? -9.776 2.336 9.323 1.00 75.19 536 ASP A C 1
ATOM 4067 O O . ASP A 1 536 ? -9.177 2.386 10.398 1.00 75.19 536 ASP A O 1
ATOM 4071 N N . ALA A 1 537 ? -10.417 1.256 8.882 1.00 52.00 537 ALA A N 1
ATOM 4072 C CA . ALA A 1 537 ? -10.563 0.021 9.626 1.00 52.00 537 ALA A CA 1
ATOM 4073 C C . ALA A 1 537 ? -9.238 -0.692 9.908 1.00 52.00 537 ALA A C 1
ATOM 4075 O O . ALA A 1 537 ? -9.101 -1.354 10.938 1.00 52.00 537 ALA A O 1
ATOM 4076 N N . PHE A 1 538 ? -8.280 -0.573 8.988 1.00 52.56 538 PHE A N 1
ATOM 4077 C CA . PHE A 1 538 ? -7.063 -1.376 9.002 1.00 52.56 538 PHE A CA 1
ATOM 4078 C C . PHE A 1 538 ? -5.782 -0.549 8.945 1.00 52.56 538 PHE A C 1
ATOM 4080 O O . PHE A 1 538 ? -4.739 -1.086 9.315 1.00 52.56 538 PHE A O 1
ATOM 4087 N N . GLY A 1 539 ? -5.839 0.742 8.609 1.00 38.53 539 GLY A N 1
ATOM 4088 C CA . GLY A 1 539 ? -4.646 1.567 8.424 1.00 38.53 539 GLY A CA 1
ATOM 4089 C C . GLY A 1 539 ? -4.039 1.353 7.051 1.00 38.53 539 GLY A C 1
ATOM 4090 O O . GLY A 1 539 ? -3.301 0.347 6.881 1.00 38.53 539 GLY A O 1
#

Foldseek 3Di:
DDDDPDPDPLPVLCVQLVVCVVVVVNVSNLVSLVVSCVVPVLDLVSLLVVLVSCLVVVVLVSNLVSLVSNCVVVVLALSSLQSNLSSCVSLVNLVSSLVSLLSSCVSVVQDLVSLVSNLVSCVLLVVLVVNLVSLVVSPPVHDQALSSLQSNLVSCVVVVVLVSSLVSLVSSCVRPVPDLVSLLSNLVSCLVVLNLVSSCVSLVVQPPDPDGDLSSLQSNLLSCVSVVVNVSSVVSQLVSQVVLVVVCVVVLLFAQEEEEEQFQAAQWDFLLALPVQFDDDGDGFDPVLLVLVLVLCVVSVHQEYEYDQAHYALLVRPCSLVSLLVSVVVPHQYEYEHCLQSDDLVNLLSVLPSQHQEYEHEFFAQDQVGGCNGTPNDGDVSSLVSLLSSCVSNVVGNYHYAYEHEDSALDPVRSVNRSVNCVVSVDSHYHYDYRWCLLVSRQGDDQDPVLRAHDSDPCVSFDAHPAVCLSHYWYAYSQQFIASRRHRCSPCLRTQDGSVPDRSSCSSVDPSNVVCSVCNSVVNCVVPPSSSHTPDRHD

pLDDT: mean 90.65, std 8.7, range [38.44, 98.56]

Solvent-accessible surface area (backbone atoms only — not comparable to full-atom values): 28037 Å² total; per-residue (Å²): 134,84,76,76,81,76,77,64,86,48,55,64,38,54,52,50,23,52,53,23,51,78,67,69,36,55,70,60,18,50,52,29,34,56,50,42,32,71,77,39,72,78,41,54,71,44,27,47,53,51,15,52,49,20,52,76,71,67,39,27,71,61,10,31,52,29,17,53,57,25,34,75,76,41,76,80,41,31,66,41,27,33,48,30,12,57,16,28,44,77,72,71,37,54,71,61,11,44,54,25,22,51,51,13,36,72,68,36,50,58,45,58,69,50,50,52,54,40,44,52,53,29,57,65,44,65,37,48,67,62,47,52,52,53,54,59,73,29,61,92,59,32,67,91,46,28,66,62,28,38,51,50,12,55,44,26,44,77,69,65,40,51,72,62,12,49,56,27,28,53,54,12,32,76,62,35,76,84,41,66,66,58,28,38,54,45,20,51,51,29,45,75,74,71,36,30,68,68,18,38,71,44,23,55,74,57,53,74,47,96,78,45,56,65,64,40,39,49,52,39,21,42,25,32,40,74,72,69,39,50,73,62,13,48,51,34,44,41,50,46,25,45,56,52,52,52,58,38,54,77,55,71,44,55,51,62,32,40,17,36,15,45,14,51,46,56,85,54,59,38,69,67,50,68,68,93,68,52,68,95,54,88,48,57,38,43,70,71,44,52,51,43,54,54,52,46,29,55,78,73,70,38,41,39,36,37,38,54,24,42,42,47,26,41,74,73,30,93,58,42,65,63,55,53,43,55,42,39,75,73,63,35,49,35,32,40,48,36,70,62,71,78,64,46,76,68,53,45,58,52,54,46,71,56,64,36,55,29,42,36,33,55,44,45,41,72,50,55,70,55,19,37,71,38,34,36,79,58,53,43,74,59,46,52,52,48,51,52,51,46,50,65,56,25,66,88,43,80,30,41,69,32,38,33,33,40,25,80,51,84,52,65,66,59,34,52,46,19,46,53,42,45,43,72,72,71,51,68,48,45,44,82,39,74,58,71,12,52,34,55,72,38,89,34,76,46,77,35,77,93,72,74,37,36,28,65,62,87,52,91,70,67,67,85,51,68,40,45,42,56,59,36,25,30,12,29,44,40,85,26,42,25,21,46,45,27,60,51,48,63,72,55,73,44,56,35,43,39,58,84,82,45,52,62,63,53,31,47,68,26,70,60,38,47,51,51,54,49,24,52,55,73,65,55,31,86,86,40,63,44,71,60,38,44,75,60,58,54,90

InterPro domains:
  IPR000385 MoaA/NifB/PqqE, iron-sulphur binding, conserved site [PS01305] (262-273)
  IPR007197 Radical SAM [PF04055] (261-403)
  IPR007197 Radical SAM [SFLDS00029] (254-535)
  IPR011990 Tetratricopeptide-like helical domain superfamily [G3DSA:1.25.40.10] (5-254)
  IPR011990 Tetratricopeptide-like helical domain superfamily [SSF48452] (6-233)
  IPR013105 Tetratricopeptide repeat 2 [PF07719] (78-110)
  IPR013785 Aldolase-type TIM barrel [G3DSA:3.20.20.70] (255-538)
  IPR019734 Tetratricopeptide repeat [PS50005] (146-179)
  IPR019734 Tetratricopeptide repeat [SM00028] (10-43)
  IPR019734 Tetratricopeptide repeat [SM00028] (78-111)
  IPR019734 Tetratricopeptide repeat [SM00028] (146-179)
  IPR023885 4Fe4S-binding SPASM domain [PF13186] (467-535)
  IPR034391 AdoMet-like SPASM domain containing protein [SFLDG01387] (254-535)
  IPR050377 Radical SAM PqqA peptide cyclase/Mycofactocin maturase MftC-like [PTHR11228] (249-535)
  IPR058240 Radical SAM superfamily [SSF102114] (255-535)

Radius of gyration: 26.08 Å; Cα contacts (8 Å, |Δi|>4): 928; chains: 1; bounding box: 65×76×63 Å

Mean predicted aligned error: 7.74 Å

Nearest PDB structures (foldseek):
  8cqq-assembly1_A  TM=8.224E-01  e=1.642E-10  synthetic construct
  1w3b-assembly1_A  TM=6.076E-01  e=8.478E-09  Homo sapiens
  8tar-assembly1_U  TM=6.817E-01  e=4.578E-07  Homo sapiens
  9gaw-assembly1_J  TM=6.643E-01  e=1.468E-06  Homo sapiens
  9gaw-assembly1_U  TM=6.792E-01  e=4.708E-06  Homo sapiens

Sequence (539 aa):
MSHPPHPDPLAPLLSDALVHERAGRFAEMERCLRTALRTVPDHPGALFALARLGVRFGHYEDALTLAGRGLVRAPRSPELHHLRGVALANLGHPAEAIAALDQALALAPGWIDALVDLAQLLFQAERYETLLERLSGLEGRTPRHAEAHALRGRTLSVLGRQDEALAAFEQARALAPDDGGIAADLAALHIEAGRAEPALELVEPLLAASDPPPRPLYLHGIALGMLGREAEAEADIARLRAMMLDGLARRGGLPTEVYVQLSRRCNLRCTMCGHGVWKENDGFMSEAVFGRVLDRCEEVGIRRLTVLAAQGEPFLHPQVFELLESAVVRGFVVSVVTNATPFTPERIARLARLGLESLQVSFAGWDAASYESVYVGAKFDRTVRTLTALHAALAPTSTRLVVKAVAPDNSPDYVGRTRAFLAGLGLAAITTVAPNNFAGTVETGTYWERTGLWSYRNLDRHRRTVCRLLMRAVGVYVDGTVTACGCYDANGALTIGDLMQDSLKDIRSGARFTAILEAFRSGDLSGVPLCGKCDDAFG

Organism: NCBI:txid1316936